Protein 1YDM (pdb70)

Organism: Bacillus subtilis (strain 168) (NCBI:txid224308)

Radius of gyration: 26.29 Å; Cα contacts (8 Å, |Δi|>4): 993; chains: 3; bounding box: 68×59×70 Å

Solvent-accessible surface area: 27059 Å² total

CATH classification: 3.40.50.10420

B-factor: mean 46.02, std 16.87, range [6.63, 102.01]

Nearest PDB structures (foldseek):
  1ydm-assembly1_B  TM=1.006E+00  e=4.083E-39  Bacillus subtilis
  1ydm-assembly1_C  TM=9.850E-01  e=6.072E-33  Bacillus subtilis
  1ydm-assembly1_A  TM=9.679E-01  e=6.501E-31  Bacillus subtilis
  2jcb-assembly2_B  TM=9.119E-01  e=1.634E-18  Bacillus anthracis str. Ames
  1wkc-assembly1_A  TM=8.445E-01  e=4.609E-12  Thermus thermophilus HB8

Secondary structure (DSSP, 8-state):
-HHHHHHHHHHHS-HHHHHHHHH--HHHHTSHHHHT-SEEE-PPP-TTSPP-HHHHHHHHHTT-EEEEE------EEE----TTHHHHHTTS----------GGG-------SEEETTS-EE--S--STTTGGGT--S--EEE--GGGEES-----TT----SEEE-SS-EEE--/-THHHHHHHHHHS-HHHHHHHHH--HHHHT-HHHHT-SEEE-----TTS---HHHHHHHHHTT-EEEE--PPSSS----EE----TTHHHHHTTSSPPP----B--GGG-------SEEETTS-EE--SS-HHHHHGGG--S--EEE--GGGEES-----SSPPPPSEEE-SS-EEE--/-HHHHHHHHHHHS-HHHHHHHHH--HHHHTSHHHHS-SEEE-----TTSPP-HHHHHHHHHTT-EEEEE---SSS---EEE----TTHHHHTTTS------SS---GGG----B--SEEETTS-EE-SSTTHHHHHHHH--S--EEE--GGGEES-----SS----SEEE-SS------

Structure (mmCIF, N/CA/C/O backbone):
data_1YDM
#
_entry.id   1YDM
#
_cell.length_a   85.302
_cell.length_b   44.276
_cell.length_c   85.296
_cell.angle_alpha   90.00
_cell.angle_beta   104.99
_cell.angle_gamma   90.00
#
_symmetry.space_group_name_H-M   'P 1 2 1'
#
loop_
_entity.id
_entity.type
_entity.pdbx_description
1 polymer 'Hypothetical protein yqgN'
2 non-polymer 'SULFATE ION'
3 water water
#
loop_
_atom_site.group_PDB
_atom_site.id
_atom_site.type_symbol
_atom_site.label_atom_id
_atom_site.label_alt_id
_atom_site.label_comp_id
_atom_site.label_asym_id
_atom_site.label_entity_id
_atom_site.label_seq_id
_atom_site.pdbx_PDB_ins_code
_atom_site.Cartn_x
_atom_site.Cartn_y
_atom_site.Cartn_z
_atom_site.occupancy
_atom_site.B_iso_or_equiv
_atom_site.auth_seq_id
_atom_site.auth_comp_id
_atom_site.auth_asym_id
_atom_site.auth_atom_id
_atom_site.pdbx_PDB_model_num
ATOM 1 N N . GLN A 1 4 ? -38.219 -8.309 -23.459 1.00 45.07 4 GLN A N 1
ATOM 2 C CA . GLN A 1 4 ? -39.010 -8.856 -22.321 1.00 47.59 4 GLN A CA 1
ATOM 3 C C . GLN A 1 4 ? -38.168 -9.712 -21.354 1.00 46.83 4 GLN A C 1
ATOM 4 O O . GLN A 1 4 ? -38.598 -10.779 -20.907 1.00 46.98 4 GLN A O 1
ATOM 10 N N . LEU A 1 5 ? -36.968 -9.234 -21.035 1.00 43.70 5 LEU A N 1
ATOM 11 C CA . LEU A 1 5 ? -36.083 -9.944 -20.123 1.00 40.24 5 LEU A CA 1
ATOM 12 C C . LEU A 1 5 ? -36.779 -10.103 -18.770 1.00 38.62 5 LEU A C 1
ATOM 13 O O . LEU A 1 5 ? -36.591 -11.093 -18.065 1.00 35.71 5 LEU A O 1
ATOM 18 N N . ARG A 1 6 ? -37.594 -9.118 -18.418 1.00 38.45 6 ARG A N 1
ATOM 19 C CA . ARG A 1 6 ? -38.328 -9.142 -17.160 1.00 38.81 6 ARG A CA 1
ATOM 20 C C . ARG A 1 6 ? -39.201 -10.404 -17.087 1.00 40.56 6 ARG A C 1
ATOM 21 O O . ARG A 1 6 ? -39.326 -11.032 -16.034 1.00 39.41 6 ARG A O 1
ATOM 29 N N . LYS A 1 7 ? -39.797 -10.776 -18.217 1.00 42.69 7 LYS A N 1
ATOM 30 C CA . LYS A 1 7 ? -40.653 -11.954 -18.282 1.00 43.21 7 LYS A CA 1
ATOM 31 C C . LYS A 1 7 ? -39.871 -13.255 -18.227 1.00 42.23 7 LYS A C 1
ATOM 32 O O . LYS A 1 7 ? -40.181 -14.141 -17.429 1.00 43.34 7 LYS A O 1
ATOM 38 N N . LYS A 1 8 ? -38.863 -13.376 -19.081 1.00 40.38 8 LYS A N 1
ATOM 39 C CA . LYS A 1 8 ? -38.062 -14.593 -19.102 1.00 41.90 8 LYS A CA 1
ATOM 40 C C . LYS A 1 8 ? -37.463 -14.964 -17.741 1.00 40.62 8 LYS A C 1
ATOM 41 O O . LYS A 1 8 ? -37.330 -16.145 -17.420 1.00 39.10 8 LYS A O 1
ATOM 47 N N . THR A 1 9 ? -37.112 -13.963 -16.944 1.00 40.47 9 THR A N 1
ATOM 48 C CA . THR A 1 9 ? -36.533 -14.220 -15.632 1.00 43.03 9 THR A CA 1
ATOM 49 C C . THR A 1 9 ? -37.599 -14.661 -14.623 1.00 43.76 9 THR A C 1
ATOM 50 O O . THR A 1 9 ? -37.419 -15.657 -13.914 1.00 43.75 9 THR A O 1
ATOM 54 N N . LEU A 1 10 ? -38.709 -13.931 -14.565 1.00 43.35 10 LEU A N 1
ATOM 55 C CA . LEU A 1 10 ? -39.789 -14.282 -13.654 1.00 43.57 10 LEU A CA 1
ATOM 56 C C . LEU A 1 10 ? -40.055 -15.778 -13.752 1.00 44.86 10 LEU A C 1
ATOM 57 O O . LEU A 1 10 ? -40.324 -16.440 -12.748 1.00 45.11 10 LEU A O 1
ATOM 62 N N . GLU A 1 11 ? -39.968 -16.307 -14.968 1.00 45.62 11 GLU A N 1
ATOM 63 C CA . GLU A 1 11 ? -40.195 -17.729 -15.202 1.00 45.15 11 GLU A CA 1
ATOM 64 C C . GLU A 1 11 ? -39.051 -18.561 -14.652 1.00 42.70 11 GLU A C 1
ATOM 65 O O . GLU A 1 11 ? -39.272 -19.538 -13.941 1.00 43.82 11 GLU A O 1
ATOM 71 N N . ALA A 1 12 ? -37.831 -18.155 -14.981 1.00 40.03 12 ALA A N 1
ATOM 72 C CA . ALA A 1 12 ? -36.643 -18.859 -14.532 1.00 37.92 12 ALA A CA 1
ATOM 73 C C . ALA A 1 12 ? -36.608 -18.920 -13.019 1.00 38.16 12 ALA A C 1
ATOM 74 O O . ALA A 1 12 ? -36.396 -19.981 -12.431 1.00 40.44 12 ALA A O 1
ATOM 76 N N . LEU A 1 13 ? -36.809 -17.775 -12.386 1.00 35.74 13 LEU A N 1
ATOM 77 C CA . LEU A 1 13 ? -36.786 -17.734 -10.944 1.00 34.61 13 LEU A CA 1
ATOM 78 C C . LEU A 1 13 ? -37.934 -18.550 -10.375 1.00 35.69 13 LEU A C 1
ATOM 79 O O . LEU A 1 13 ? -37.780 -19.210 -9.349 1.00 36.20 13 LEU A O 1
ATOM 84 N N . SER A 1 14 ? -39.083 -18.514 -11.044 1.00 35.25 14 SER A N 1
ATOM 85 C CA . SER A 1 14 ? -40.248 -19.252 -10.580 1.00 36.02 14 SER A CA 1
ATOM 86 C C . SER A 1 14 ? -40.040 -20.759 -10.583 1.00 36.39 14 SER A C 1
ATOM 87 O O . SER A 1 14 ? -40.585 -21.461 -9.734 1.00 37.00 14 SER A O 1
ATOM 90 N N . ALA A 1 15 ? -39.261 -21.256 -11.538 1.00 36.65 15 ALA A N 1
ATOM 91 C CA . ALA A 1 15 ? -39.006 -22.692 -11.643 1.00 38.25 15 ALA A CA 1
ATOM 92 C C . ALA A 1 15 ? -38.183 -23.250 -10.474 1.00 39.52 15 ALA A C 1
ATOM 93 O O . ALA A 1 15 ? -38.367 -24.399 -10.077 1.00 38.86 15 ALA A O 1
ATOM 95 N N . LEU A 1 16 ? -37.290 -22.429 -9.925 1.00 40.63 16 LEU A N 1
ATOM 96 C CA . LEU A 1 16 ? -36.436 -22.839 -8.818 1.00 42.80 16 LEU A CA 1
ATOM 97 C C . LEU A 1 16 ? -37.194 -23.147 -7.529 1.00 44.84 16 LEU A C 1
ATOM 98 O O . LEU A 1 16 ? -38.086 -22.401 -7.119 1.00 44.69 16 LEU A O 1
ATOM 103 N N . SER A 1 17 ? -36.826 -24.256 -6.892 1.00 46.40 17 SER A N 1
ATOM 104 C CA . SER A 1 17 ? -37.456 -24.674 -5.649 1.00 47.93 17 SER A CA 1
ATOM 105 C C . SER A 1 17 ? -36.792 -23.987 -4.463 1.00 50.34 17 SER A C 1
ATOM 106 O O . SER A 1 17 ? -35.626 -23.594 -4.532 1.00 49.90 17 SER A O 1
ATOM 109 N N . ASN A 1 18 ? -37.544 -23.845 -3.376 1.00 52.57 18 ASN A N 1
ATOM 110 C CA . ASN A 1 18 ? -37.048 -23.199 -2.166 1.00 54.28 18 ASN A CA 1
ATOM 111 C C . ASN A 1 18 ? -35.664 -23.746 -1.824 1.00 55.42 18 ASN A C 1
ATOM 112 O O . ASN A 1 18 ? -34.767 -23.001 -1.428 1.00 55.03 18 ASN A O 1
ATOM 117 N N . GLU A 1 19 ? -35.502 -25.054 -1.990 1.00 56.75 19 GLU A N 1
ATOM 118 C CA . GLU A 1 19 ? -34.235 -25.728 -1.724 1.00 57.83 19 GLU A CA 1
ATOM 119 C C . GLU A 1 19 ? -33.140 -25.218 -2.656 1.00 57.10 19 GLU A C 1
ATOM 120 O O . GLU A 1 19 ? -32.010 -24.980 -2.234 1.00 56.87 19 GLU A O 1
ATOM 126 N N . ASP A 1 20 ? -33.478 -25.061 -3.931 1.00 56.95 20 ASP A N 1
ATOM 127 C CA . ASP A 1 20 ? -32.519 -24.575 -4.914 1.00 56.56 20 ASP A CA 1
ATOM 128 C C . ASP A 1 20 ? -32.026 -23.183 -4.568 1.00 54.52 20 ASP A C 1
ATOM 129 O O . ASP A 1 20 ? -30.830 -22.964 -4.401 1.00 54.02 20 ASP A O 1
ATOM 134 N N . ILE A 1 21 ? -32.961 -22.245 -4.466 1.00 52.52 21 ILE A N 1
ATOM 135 C CA . ILE A 1 21 ? -32.625 -20.865 -4.157 1.00 50.18 21 ILE A CA 1
ATOM 136 C C . ILE A 1 21 ? -31.789 -20.773 -2.882 1.00 49.41 21 ILE A C 1
ATOM 137 O O . ILE A 1 21 ? -30.735 -20.134 -2.868 1.00 50.04 21 ILE A O 1
ATOM 142 N N . LEU A 1 22 ? -32.259 -21.415 -1.818 1.00 47.58 22 LEU A N 1
ATOM 143 C CA . LEU A 1 22 ? -31.557 -21.401 -0.544 1.00 45.96 22 LEU A CA 1
ATOM 144 C C . LEU A 1 22 ? -30.155 -22.004 -0.665 1.00 45.73 22 LEU A C 1
ATOM 145 O O . LEU A 1 22 ? -29.236 -21.579 0.028 1.00 46.53 22 LEU A O 1
ATOM 150 N N . GLN A 1 23 ? -29.990 -22.983 -1.554 1.00 44.78 23 GLN A N 1
ATOM 151 C CA . GLN A 1 23 ? -28.696 -23.634 -1.755 1.00 42.09 23 GLN A CA 1
ATOM 152 C C . GLN A 1 23 ? -27.784 -22.786 -2.645 1.00 39.82 23 GLN A C 1
ATOM 153 O O . GLN A 1 23 ? -26.566 -22.784 -2.476 1.00 39.49 23 GLN A O 1
ATOM 159 N N . LYS A 1 24 ? -28.374 -22.062 -3.592 1.00 38.13 24 LYS A N 1
ATOM 160 C CA . LYS A 1 24 ? -27.599 -21.208 -4.490 1.00 35.58 24 LYS A CA 1
ATOM 161 C C . LYS A 1 24 ? -27.171 -19.910 -3.813 1.00 37.31 24 LYS A C 1
ATOM 162 O O . LYS A 1 24 ? -26.064 -19.434 -4.047 1.00 36.30 24 LYS A O 1
ATOM 168 N N . THR A 1 25 ? -28.041 -19.332 -2.981 1.00 38.58 25 THR A N 1
ATOM 169 C CA . THR A 1 25 ? -27.693 -18.090 -2.299 1.00 39.97 25 THR A CA 1
ATOM 170 C C . THR A 1 25 ? -26.609 -18.292 -1.244 1.00 40.75 25 THR A C 1
ATOM 171 O O . THR A 1 25 ? -25.876 -17.360 -0.927 1.00 40.32 25 THR A O 1
ATOM 175 N N . GLU A 1 26 ? -26.497 -19.498 -0.696 1.00 42.64 26 GLU A N 1
ATOM 176 C CA . GLU A 1 26 ? -25.466 -19.744 0.310 1.00 45.75 26 GLU A CA 1
ATOM 177 C C . GLU A 1 26 ? -24.108 -19.415 -0.299 1.00 45.73 26 GLU A C 1
ATOM 178 O O . GLU A 1 26 ? -23.352 -18.622 0.249 1.00 47.35 26 GLU A O 1
ATOM 184 N N . ARG A 1 27 ? -23.815 -20.029 -1.441 1.00 44.01 27 ARG A N 1
ATOM 185 C CA . ARG A 1 27 ? -22.561 -19.806 -2.132 1.00 41.95 27 ARG A CA 1
ATOM 186 C C . ARG A 1 27 ? -22.383 -18.367 -2.576 1.00 39.90 27 ARG A C 1
ATOM 187 O O . ARG A 1 27 ? -21.271 -17.928 -2.845 1.00 39.64 27 ARG A O 1
ATOM 203 N N . TYR A 1 29 ? -23.507 -15.652 -0.720 1.00 33.82 29 TYR A N 1
ATOM 204 C CA . TYR A 1 29 ? -23.074 -14.897 0.434 1.00 34.77 29 TYR A CA 1
ATOM 205 C C . TYR A 1 29 ? -21.596 -15.208 0.653 1.00 35.44 29 TYR A C 1
ATOM 206 O O . TYR A 1 29 ? -20.812 -14.316 0.966 1.00 35.16 29 TYR A O 1
ATOM 215 N N . LYS A 1 30 ? -21.219 -16.471 0.462 1.00 35.82 30 LYS A N 1
ATOM 216 C CA . LYS A 1 30 ? -19.827 -16.884 0.626 1.00 36.87 30 LYS A CA 1
ATOM 217 C C . LYS A 1 30 ? -18.920 -15.935 -0.146 1.00 35.04 30 LYS A C 1
ATOM 218 O O . LYS A 1 30 ? -17.961 -15.388 0.405 1.00 35.88 30 LYS A O 1
ATOM 224 N N . TYR A 1 31 ? -19.223 -15.751 -1.429 1.00 32.40 31 TYR A N 1
ATOM 225 C CA . TYR A 1 31 ? -18.431 -14.870 -2.277 1.00 30.22 31 TYR A CA 1
ATOM 226 C C . TYR A 1 31 ? -18.492 -13.437 -1.770 1.00 29.21 31 TYR A C 1
ATOM 227 O O . TYR A 1 31 ? -17.466 -12.762 -1.666 1.00 28.07 31 TYR A O 1
ATOM 236 N N . LEU A 1 32 ? -19.694 -12.972 -1.449 1.00 29.58 32 LEU A N 1
ATOM 237 C CA . LEU A 1 32 ? -19.869 -11.605 -0.950 1.00 30.92 32 LEU A CA 1
ATOM 238 C C . LEU A 1 32 ? -18.924 -11.322 0.217 1.00 31.95 32 LEU A C 1
ATOM 239 O O . LEU A 1 32 ? -18.087 -10.416 0.146 1.00 31.65 32 LEU A O 1
ATOM 244 N N . PHE A 1 33 ? -19.067 -12.110 1.279 1.00 31.00 33 PHE A N 1
ATOM 245 C CA . PHE A 1 33 ? -18.252 -11.952 2.468 1.00 32.15 33 PHE A CA 1
ATOM 246 C C . PHE A 1 33 ? -16.755 -12.152 2.227 1.00 33.40 33 PHE A C 1
ATOM 247 O O . PHE A 1 33 ? -15.940 -11.586 2.944 1.00 34.02 33 PHE A O 1
ATOM 255 N N . SER A 1 34 ? -16.392 -12.953 1.232 1.00 33.26 34 SER A N 1
ATOM 256 C CA . SER A 1 34 ? -14.987 -13.179 0.948 1.00 33.68 34 SER A CA 1
ATOM 257 C C . SER A 1 34 ? -14.363 -12.019 0.179 1.00 33.92 34 SER A C 1
ATOM 258 O O . SER A 1 34 ? -13.222 -12.108 -0.249 1.00 34.63 34 SER A O 1
ATOM 261 N N . LEU A 1 35 ? -15.102 -10.942 -0.036 1.00 33.51 35 LEU A N 1
ATOM 262 C CA . LEU A 1 35 ? -14.519 -9.819 -0.752 1.00 35.60 35 LEU A CA 1
ATOM 263 C C . LEU A 1 35 ? -13.942 -8.791 0.219 1.00 36.52 35 LEU A C 1
ATOM 264 O O . LEU A 1 35 ? -14.402 -8.666 1.356 1.00 36.92 35 LEU A O 1
ATOM 269 N N . PRO A 1 36 ? -12.919 -8.044 -0.219 1.00 36.65 36 PRO A N 1
ATOM 270 C CA . PRO A 1 36 ? -12.304 -7.029 0.636 1.00 36.95 36 PRO A CA 1
ATOM 271 C C . PRO A 1 36 ? -13.342 -5.960 0.927 1.00 38.05 36 PRO A C 1
ATOM 272 O O . PRO A 1 36 ? -13.420 -5.431 2.046 1.00 37.88 36 PRO A O 1
ATOM 276 N N . GLU A 1 37 ? -14.146 -5.664 -0.095 1.00 37.32 37 GLU A N 1
ATOM 277 C CA . GLU A 1 37 ? -15.215 -4.661 -0.012 1.00 38.69 37 GLU A CA 1
ATOM 278 C C . GLU A 1 37 ? -16.212 -4.936 1.106 1.00 38.03 37 GLU A C 1
ATOM 279 O O . GLU A 1 37 ? -16.913 -4.033 1.564 1.00 37.30 37 GLU A O 1
ATOM 285 N N . TRP A 1 38 ? -16.291 -6.191 1.529 1.00 37.52 38 TRP A N 1
ATOM 286 C CA . TRP A 1 38 ? -17.193 -6.540 2.605 1.00 39.00 38 TRP A CA 1
ATOM 287 C C . TRP A 1 38 ? -16.426 -6.473 3.932 1.00 39.64 38 TRP A C 1
ATOM 288 O O . TRP A 1 38 ? -16.921 -5.928 4.917 1.00 40.29 38 TRP A O 1
ATOM 299 N N . GLN A 1 39 ? -15.205 -6.995 3.945 1.00 39.55 39 GLN A N 1
ATOM 300 C CA . GLN A 1 39 ? -14.402 -7.003 5.165 1.00 39.27 39 GLN A CA 1
ATOM 301 C C . GLN A 1 39 ? -14.104 -5.608 5.706 1.00 40.38 39 GLN A C 1
ATOM 302 O O . GLN A 1 39 ? -14.332 -5.330 6.890 1.00 40.19 39 GLN A O 1
ATOM 308 N N . ASN A 1 40 ? -13.597 -4.735 4.838 1.00 40.40 40 ASN A N 1
ATOM 309 C CA . ASN A 1 40 ? -13.245 -3.373 5.230 1.00 40.83 40 ASN A CA 1
ATOM 310 C C . ASN A 1 40 ? -14.411 -2.399 5.298 1.00 41.20 40 ASN A C 1
ATOM 311 O O . ASN A 1 40 ? -14.225 -1.224 5.630 1.00 41.77 40 ASN A O 1
ATOM 316 N N . ALA A 1 41 ? -15.609 -2.881 4.984 1.00 39.34 41 ALA A N 1
ATOM 317 C CA . ALA A 1 41 ? -16.792 -2.038 5.011 1.00 37.78 41 ALA A CA 1
ATOM 318 C C . ALA A 1 41 ? -17.334 -1.890 6.430 1.00 36.93 41 ALA A C 1
ATOM 319 O O . ALA A 1 41 ? -17.616 -2.885 7.095 1.00 37.34 41 ALA A O 1
ATOM 321 N N . GLY A 1 42 ? -17.468 -0.644 6.886 1.00 35.90 42 GLY A N 1
ATOM 322 C CA . GLY A 1 42 ? -17.979 -0.371 8.221 1.00 32.92 42 GLY A CA 1
ATOM 323 C C . GLY A 1 42 ? -19.450 -0.020 8.153 1.00 34.74 42 GLY A C 1
ATOM 324 O O . GLY A 1 42 ? -20.185 -0.067 9.147 1.00 32.20 42 GLY A O 1
ATOM 325 N N . THR A 1 43 ? -19.884 0.347 6.955 1.00 35.76 43 THR A N 1
ATOM 326 C CA . THR A 1 43 ? -21.278 0.676 6.734 1.00 36.98 43 THR A CA 1
ATOM 327 C C . THR A 1 43 ? -21.678 0.161 5.361 1.00 36.26 43 THR A C 1
ATOM 328 O O . THR A 1 43 ? -21.150 0.607 4.341 1.00 36.92 43 THR A O 1
ATOM 332 N N . ILE A 1 44 ? -22.597 -0.795 5.334 1.00 34.22 44 ILE A N 1
ATOM 333 C CA . ILE A 1 44 ? -23.043 -1.346 4.063 1.00 33.42 44 ILE A CA 1
ATOM 334 C C . ILE A 1 44 ? -24.500 -1.019 3.829 1.00 32.05 44 ILE A C 1
ATOM 335 O O . ILE A 1 44 ? -25.308 -1.104 4.748 1.00 31.35 44 ILE A O 1
ATOM 340 N N . ALA A 1 45 ? -24.834 -0.628 2.603 1.00 32.24 45 ALA A N 1
ATOM 341 C CA . ALA A 1 45 ? -26.217 -0.304 2.267 1.00 31.94 45 ALA A CA 1
ATOM 342 C C . ALA A 1 45 ? -26.886 -1.525 1.632 1.00 31.96 45 ALA A C 1
ATOM 343 O O . ALA A 1 45 ? -26.262 -2.273 0.866 1.00 30.49 45 ALA A O 1
ATOM 345 N N . VAL A 1 46 ? -28.162 -1.717 1.950 1.00 32.81 46 VAL A N 1
ATOM 346 C CA . VAL A 1 46 ? -28.905 -2.868 1.441 1.00 34.69 46 VAL A CA 1
ATOM 347 C C . VAL A 1 46 ? -30.426 -2.701 1.614 1.00 34.72 46 VAL A C 1
ATOM 348 O O . VAL A 1 46 ? -30.895 -1.975 2.499 1.00 34.25 46 VAL A O 1
ATOM 352 N N . THR A 1 47 ? -31.185 -3.400 0.772 1.00 34.39 47 THR A N 1
ATOM 353 C CA . THR A 1 47 ? -32.647 -3.350 0.789 1.00 32.90 47 THR A CA 1
ATOM 354 C C . THR A 1 47 ? -33.163 -4.579 1.513 1.00 34.21 47 THR A C 1
ATOM 355 O O . THR A 1 47 ? -32.384 -5.472 1.845 1.00 34.74 47 THR A O 1
ATOM 359 N N . ILE A 1 48 ? -34.466 -4.629 1.775 1.00 34.86 48 ILE A N 1
ATOM 360 C CA . ILE A 1 48 ? -35.048 -5.803 2.424 1.00 34.70 48 ILE A CA 1
ATOM 361 C C . ILE A 1 48 ? -35.629 -6.667 1.304 1.00 34.21 48 ILE A C 1
ATOM 362 O O . ILE A 1 48 ? -36.502 -6.219 0.576 1.00 35.79 48 ILE A O 1
ATOM 367 N N . SER A 1 49 ? -35.136 -7.894 1.173 1.00 34.37 49 SER A N 1
ATOM 368 C CA . SER A 1 49 ? -35.586 -8.807 0.137 1.00 34.93 49 SER A CA 1
ATOM 369 C C . SER A 1 49 ? -37.097 -8.978 0.170 1.00 36.10 49 SER A C 1
ATOM 370 O O . SER A 1 49 ? -37.740 -8.698 1.187 1.00 38.29 49 SER A O 1
ATOM 373 N N . ARG A 1 50 ? -37.657 -9.462 -0.936 1.00 35.18 50 ARG A N 1
ATOM 374 C CA . ARG A 1 50 ? -39.096 -9.669 -1.038 1.00 34.14 50 ARG A CA 1
ATOM 375 C C . ARG A 1 50 ? -39.415 -10.579 -2.219 1.00 33.85 50 ARG A C 1
ATOM 376 O O . ARG A 1 50 ? -38.817 -10.456 -3.292 1.00 35.44 50 ARG A O 1
ATOM 384 N N . GLY A 1 51 ? -40.352 -11.496 -2.018 1.00 31.29 51 GLY A N 1
ATOM 385 C CA . GLY A 1 51 ? -40.729 -12.404 -3.084 1.00 27.85 51 GLY A CA 1
ATOM 386 C C . GLY A 1 51 ? -39.558 -13.180 -3.657 1.00 26.92 51 GLY A C 1
ATOM 387 O O . GLY A 1 51 ? -38.876 -13.911 -2.944 1.00 29.75 51 GLY A O 1
ATOM 388 N N . LEU A 1 52 ? -39.337 -13.021 -4.956 1.00 26.32 52 LEU A N 1
ATOM 389 C CA . LEU A 1 52 ? -38.268 -13.695 -5.675 1.00 25.60 52 LEU A CA 1
ATOM 390 C C . LEU A 1 52 ? -36.979 -12.887 -5.712 1.00 25.01 52 LEU A C 1
ATOM 391 O O . LEU A 1 52 ? -35.989 -13.275 -6.357 1.00 22.57 52 LEU A O 1
ATOM 396 N N . GLU A 1 53 ? -36.990 -11.746 -5.036 1.00 24.55 53 GLU A N 1
ATOM 397 C CA . GLU A 1 53 ? -35.789 -10.924 -4.954 1.00 25.03 53 GLU A CA 1
ATOM 398 C C . GLU A 1 53 ? -34.839 -11.776 -4.151 1.00 24.92 53 GLU A C 1
ATOM 399 O O . GLU A 1 53 ? -35.282 -12.568 -3.313 1.00 24.81 53 GLU A O 1
ATOM 405 N N . ILE A 1 54 ? -33.543 -11.637 -4.403 1.00 25.06 54 ILE A N 1
ATOM 406 C CA . ILE A 1 54 ? -32.560 -12.409 -3.643 1.00 22.50 54 ILE A CA 1
ATOM 407 C C . ILE A 1 54 ? -32.788 -12.082 -2.173 1.00 22.82 54 ILE A C 1
ATOM 408 O O . ILE A 1 54 ? -32.963 -10.919 -1.817 1.00 21.62 54 ILE A O 1
ATOM 413 N N . PRO A 1 55 ? -32.805 -13.103 -1.303 1.00 22.73 55 PRO A N 1
ATOM 414 C CA . PRO A 1 55 ? -33.020 -12.888 0.134 1.00 21.62 55 PRO A CA 1
ATOM 415 C C . PRO A 1 55 ? -31.835 -12.130 0.699 1.00 22.69 55 PRO A C 1
ATOM 416 O O . PRO A 1 55 ? -30.693 -12.455 0.396 1.00 24.99 55 PRO A O 1
ATOM 420 N N . THR A 1 56 ? -32.092 -11.105 1.500 1.00 24.32 56 THR A N 1
ATOM 421 C CA . THR A 1 56 ? -30.987 -10.310 2.030 1.00 25.90 56 THR A CA 1
ATOM 422 C C . THR A 1 56 ? -30.763 -10.461 3.542 1.00 29.31 56 THR A C 1
ATOM 423 O O . THR A 1 56 ? -29.741 -10.025 4.082 1.00 29.44 56 THR A O 1
ATOM 427 N N . ARG A 1 57 ? -31.710 -11.093 4.219 1.00 31.07 57 ARG A N 1
ATOM 428 C CA . ARG A 1 57 ? -31.600 -11.284 5.650 1.00 33.60 57 ARG A CA 1
ATOM 429 C C . ARG A 1 57 ? -30.221 -11.779 6.068 1.00 35.30 57 ARG A C 1
ATOM 430 O O . ARG A 1 57 ? -29.552 -11.161 6.905 1.00 39.38 57 ARG A O 1
ATOM 438 N N . PRO A 1 58 ? -29.753 -12.889 5.485 1.00 34.66 58 PRO A N 1
ATOM 439 C CA . PRO A 1 58 ? -28.422 -13.366 5.896 1.00 32.70 58 PRO A CA 1
ATOM 440 C C . PRO A 1 58 ? -27.307 -12.324 5.745 1.00 30.19 58 PRO A C 1
ATOM 441 O O . PRO A 1 58 ? -26.226 -12.482 6.292 1.00 29.75 58 PRO A O 1
ATOM 445 N N . VAL A 1 59 ? -27.564 -11.257 5.005 1.00 29.97 59 VAL A N 1
ATOM 446 C CA . VAL A 1 59 ? -26.541 -10.243 4.797 1.00 30.68 59 VAL A CA 1
ATOM 447 C C . VAL A 1 59 ? -26.557 -9.274 5.963 1.00 32.02 59 VAL A C 1
ATOM 448 O O . VAL A 1 59 ? -25.540 -9.032 6.599 1.00 32.99 59 VAL A O 1
ATOM 452 N N . ILE A 1 60 ? -27.730 -8.726 6.243 1.00 33.02 60 ILE A N 1
ATOM 453 C CA . ILE A 1 60 ? -27.873 -7.785 7.329 1.00 34.63 60 ILE A CA 1
ATOM 454 C C . ILE A 1 60 ? -27.392 -8.464 8.619 1.00 35.53 60 ILE A C 1
ATOM 455 O O . ILE A 1 60 ? -26.564 -7.913 9.351 1.00 36.09 60 ILE A O 1
ATOM 460 N N . GLU A 1 61 ? -27.892 -9.670 8.875 1.00 34.33 61 GLU A N 1
ATOM 461 C CA . GLU A 1 61 ? -27.503 -10.410 10.064 1.00 34.46 61 GLU A CA 1
ATOM 462 C C . GLU A 1 61 ? -25.995 -10.589 10.136 1.00 34.73 61 GLU A C 1
ATOM 463 O O . GLU A 1 61 ? -25.382 -10.402 11.195 1.00 33.64 61 GLU A O 1
ATOM 469 N N . GLN A 1 62 ? -25.384 -10.947 9.017 1.00 33.33 62 GLN A N 1
ATOM 470 C CA . GLN A 1 62 ? -23.955 -11.127 9.051 1.00 34.61 62 GLN A CA 1
ATOM 471 C C . GLN A 1 62 ? -23.286 -9.813 9.407 1.00 35.65 62 GLN A C 1
ATOM 472 O O . GLN A 1 62 ? -22.417 -9.778 10.276 1.00 36.32 62 GLN A O 1
ATOM 478 N N . ALA A 1 63 ? -23.692 -8.727 8.753 1.00 36.31 63 ALA A N 1
ATOM 479 C CA . ALA A 1 63 ? -23.096 -7.420 9.043 1.00 36.27 63 ALA A CA 1
ATOM 480 C C . ALA A 1 63 ? -23.207 -7.071 10.530 1.00 35.68 63 ALA A C 1
ATOM 481 O O . ALA A 1 63 ? -22.235 -6.648 11.151 1.00 34.97 63 ALA A O 1
ATOM 483 N N . TRP A 1 64 ? -24.388 -7.249 11.104 1.00 36.05 64 TRP A N 1
ATOM 484 C CA . TRP A 1 64 ? -24.559 -6.934 12.511 1.00 37.69 64 TRP A CA 1
ATOM 485 C C . TRP A 1 64 ? -23.700 -7.804 13.410 1.00 38.12 64 TRP A C 1
ATOM 486 O O . TRP A 1 64 ? -23.395 -7.437 14.544 1.00 37.80 64 TRP A O 1
ATOM 497 N N . GLU A 1 65 ? -23.315 -8.960 12.890 1.00 39.91 65 GLU A N 1
ATOM 498 C CA . GLU A 1 65 ? -22.501 -9.910 13.628 1.00 42.86 65 GLU A CA 1
ATOM 499 C C . GLU A 1 65 ? -21.030 -9.498 13.591 1.00 42.81 65 GLU A C 1
ATOM 500 O O . GLU A 1 65 ? -20.212 -9.970 14.389 1.00 43.78 65 GLU A O 1
ATOM 506 N N . GLU A 1 66 ? -20.694 -8.611 12.665 1.00 40.67 66 GLU A N 1
ATOM 507 C CA . GLU A 1 66 ? -19.321 -8.162 12.542 1.00 40.61 66 GLU A CA 1
ATOM 508 C C . GLU A 1 66 ? -19.189 -6.697 12.924 1.00 41.08 66 GLU A C 1
ATOM 509 O O . GLU A 1 66 ? -18.256 -6.019 12.508 1.00 40.88 66 GLU A O 1
ATOM 515 N N . GLY A 1 67 ? -20.141 -6.216 13.713 1.00 41.35 67 GLY A N 1
ATOM 516 C CA . GLY A 1 67 ? -20.096 -4.841 14.159 1.00 42.78 67 GLY A CA 1
ATOM 517 C C . GLY A 1 67 ? -20.364 -3.741 13.150 1.00 42.73 67 GLY A C 1
ATOM 518 O O . GLY A 1 67 ? -20.754 -2.639 13.541 1.00 43.30 67 GLY A O 1
ATOM 519 N N . LYS A 1 68 ? -20.167 -4.003 11.864 1.00 43.43 68 LYS A N 1
ATOM 520 C CA . LYS A 1 68 ? -20.424 -2.970 10.847 1.00 45.91 68 LYS A CA 1
ATOM 521 C C . LYS A 1 68 ? -21.890 -2.502 10.851 1.00 46.42 68 LYS A C 1
ATOM 522 O O . LYS A 1 68 ? -22.778 -3.259 11.224 1.00 47.10 68 LYS A O 1
ATOM 528 N N . GLN A 1 69 ? -22.129 -1.255 10.440 1.00 47.73 69 GLN A N 1
ATOM 529 C CA . GLN A 1 69 ? -23.477 -0.666 10.415 1.00 47.91 69 GLN A CA 1
ATOM 530 C C . GLN A 1 69 ? -24.204 -0.847 9.078 1.00 47.78 69 GLN A C 1
ATOM 531 O O . GLN A 1 69 ? -23.591 -0.780 8.006 1.00 47.12 69 GLN A O 1
ATOM 537 N N . VAL A 1 70 ? -25.516 -1.067 9.151 1.00 47.45 70 VAL A N 1
ATOM 538 C CA . VAL A 1 70 ? -26.333 -1.254 7.954 1.00 47.36 70 VAL A CA 1
ATOM 539 C C . VAL A 1 70 ? -27.445 -0.217 7.842 1.00 46.38 70 VAL A C 1
ATOM 540 O O . VAL A 1 70 ? -28.107 0.113 8.824 1.00 44.38 70 VAL A O 1
ATOM 544 N N . CYS A 1 71 ? -27.646 0.297 6.635 1.00 47.67 71 CYS A N 1
ATOM 545 C CA . CYS A 1 71 ? -28.678 1.299 6.399 1.00 49.07 71 CYS A CA 1
ATOM 546 C C . CYS A 1 71 ? -29.531 0.879 5.224 1.00 49.32 71 CYS A C 1
ATOM 547 O O . CYS A 1 71 ? -29.018 0.569 4.146 1.00 47.20 71 CYS A O 1
ATOM 550 N N . ILE A 1 72 ? -30.839 0.866 5.449 1.00 51.73 72 ILE A N 1
ATOM 551 C CA . ILE A 1 72 ? -31.804 0.488 4.423 1.00 54.15 72 ILE A CA 1
ATOM 552 C C . ILE A 1 72 ? -32.331 1.719 3.689 1.00 54.74 72 ILE A C 1
ATOM 553 O O . ILE A 1 72 ? -32.290 2.830 4.211 1.00 55.49 72 ILE A O 1
ATOM 558 N N . PRO A 1 73 ? -32.832 1.533 2.463 1.00 56.06 73 PRO A N 1
ATOM 559 C CA . PRO A 1 73 ? -33.361 2.641 1.666 1.00 57.57 73 PRO A CA 1
ATOM 560 C C . PRO A 1 73 ? -34.762 3.060 2.080 1.00 58.90 73 PRO A C 1
ATOM 561 O O . PRO A 1 73 ? -35.523 2.264 2.631 1.00 59.91 73 PRO A O 1
ATOM 565 N N . LYS A 1 74 ? -35.092 4.318 1.807 1.00 59.91 74 LYS A N 1
ATOM 566 C CA . LYS A 1 74 ? -36.402 4.866 2.131 1.00 60.41 74 LYS A CA 1
ATOM 567 C C . LYS A 1 74 ? -36.769 5.840 1.026 1.00 61.89 74 LYS A C 1
ATOM 568 O O . LYS A 1 74 ? -36.743 7.053 1.218 1.00 62.37 74 LYS A O 1
ATOM 574 N N . CYS A 1 75 ? -37.106 5.289 -0.134 1.00 62.99 75 CYS A N 1
ATOM 575 C CA . CYS A 1 75 ? -37.465 6.074 -1.303 1.00 64.37 75 CYS A CA 1
ATOM 576 C C . CYS A 1 75 ? -38.904 6.581 -1.295 1.00 63.18 75 CYS A C 1
ATOM 577 O O . CYS A 1 75 ? -39.231 7.550 -1.991 1.00 61.59 75 CYS A O 1
ATOM 580 N N . THR A 1 79 ? -41.006 12.109 -7.237 1.00 85.82 79 THR A N 1
ATOM 581 C CA . THR A 1 79 ? -40.156 11.961 -6.059 1.00 86.19 79 THR A CA 1
ATOM 582 C C . THR A 1 79 ? -39.142 10.849 -6.316 1.00 85.24 79 THR A C 1
ATOM 583 O O . THR A 1 79 ? -38.946 9.967 -5.475 1.00 85.19 79 THR A O 1
ATOM 587 N N . LYS A 1 80 ? -38.499 10.897 -7.480 1.00 83.84 80 LYS A N 1
ATOM 588 C CA . LYS A 1 80 ? -37.518 9.885 -7.861 1.00 82.24 80 LYS A CA 1
ATOM 589 C C . LYS A 1 80 ? -36.209 10.037 -7.084 1.00 80.49 80 LYS A C 1
ATOM 590 O O . LYS A 1 80 ? -35.127 9.782 -7.609 1.00 79.73 80 LYS A O 1
ATOM 596 N N . LYS A 1 81 ? -36.324 10.453 -5.826 1.00 79.46 81 LYS A N 1
ATOM 597 C CA . LYS A 1 81 ? -35.169 10.637 -4.950 1.00 78.25 81 LYS A CA 1
ATOM 598 C C . LYS A 1 81 ? -35.140 9.557 -3.864 1.00 76.33 81 LYS A C 1
ATOM 599 O O . LYS A 1 81 ? -36.168 9.244 -3.259 1.00 75.67 81 LYS A O 1
ATOM 613 N N . GLN A 1 83 ? -33.089 8.097 -0.301 1.00 68.67 83 GLN A N 1
ATOM 614 C CA . GLN A 1 83 ? -32.188 8.377 0.816 1.00 66.54 83 GLN A CA 1
ATOM 615 C C . GLN A 1 83 ? -32.025 7.162 1.714 1.00 65.06 83 GLN A C 1
ATOM 616 O O . GLN A 1 83 ? -32.981 6.430 1.965 1.00 64.97 83 GLN A O 1
ATOM 622 N N . PHE A 1 84 ? -30.808 6.962 2.203 1.00 63.17 84 PHE A N 1
ATOM 623 C CA . PHE A 1 84 ? -30.502 5.837 3.078 1.00 61.71 84 PHE A CA 1
ATOM 624 C C . PHE A 1 84 ? -30.402 6.255 4.535 1.00 61.29 84 PHE A C 1
ATOM 625 O O . PHE A 1 84 ? -29.820 7.290 4.857 1.00 61.68 84 PHE A O 1
ATOM 633 N N . ARG A 1 85 ? -30.964 5.434 5.413 1.00 60.19 85 ARG A N 1
ATOM 634 C CA . ARG A 1 85 ? -30.963 5.717 6.839 1.00 59.83 85 ARG A CA 1
ATOM 635 C C . ARG A 1 85 ? -30.508 4.486 7.627 1.00 58.53 85 ARG A C 1
ATOM 636 O O . ARG A 1 85 ? -30.840 3.357 7.275 1.00 57.11 85 ARG A O 1
ATOM 644 N N . THR A 1 86 ? -29.744 4.704 8.691 1.00 57.60 86 THR A N 1
ATOM 645 C CA . THR A 1 86 ? -29.239 3.593 9.482 1.00 56.72 86 THR A CA 1
ATOM 646 C C . THR A 1 86 ? -30.365 2.725 10.039 1.00 56.54 86 THR A C 1
ATOM 647 O O . THR A 1 86 ? -31.467 3.215 10.309 1.00 56.79 86 THR A O 1
ATOM 651 N N . TYR A 1 87 ? -30.086 1.432 10.198 1.00 54.82 87 TYR A N 1
ATOM 652 C CA . TYR A 1 87 ? -31.072 0.486 10.714 1.00 53.25 87 TYR A CA 1
ATOM 653 C C . TYR A 1 87 ? -30.487 -0.274 11.890 1.00 53.87 87 TYR A C 1
ATOM 654 O O . TYR A 1 87 ? -29.837 -1.305 11.722 1.00 52.78 87 TYR A O 1
ATOM 663 N N . GLN A 1 88 ? -30.719 0.262 13.085 1.00 56.03 88 GLN A N 1
ATOM 664 C CA . GLN A 1 88 ? -30.226 -0.335 14.322 1.00 58.24 88 GLN A CA 1
ATOM 665 C C . GLN A 1 88 ? -30.751 -1.750 14.487 1.00 59.20 88 GLN A C 1
ATOM 666 O O . GLN A 1 88 ? -31.913 -2.035 14.194 1.00 59.58 88 GLN A O 1
ATOM 672 N N . THR A 1 89 ? -29.885 -2.629 14.975 1.00 59.90 89 THR A N 1
ATOM 673 C CA . THR A 1 89 ? -30.235 -4.024 15.203 1.00 60.14 89 THR A CA 1
ATOM 674 C C . THR A 1 89 ? -31.505 -4.198 16.034 1.00 59.84 89 THR A C 1
ATOM 675 O O . THR A 1 89 ? -31.647 -3.590 17.097 1.00 60.26 89 THR A O 1
ATOM 679 N N . ASP A 1 90 ? -32.424 -5.029 15.547 1.00 58.83 90 ASP A N 1
ATOM 680 C CA . ASP A 1 90 ? -33.662 -5.318 16.269 1.00 57.60 90 ASP A CA 1
ATOM 681 C C . ASP A 1 90 ? -33.870 -6.829 16.312 1.00 55.83 90 ASP A C 1
ATOM 682 O O . ASP A 1 90 ? -33.529 -7.535 15.365 1.00 54.91 90 ASP A O 1
ATOM 687 N N . ASP A 1 91 ? -34.418 -7.315 17.424 1.00 55.43 91 ASP A N 1
ATOM 688 C CA . ASP A 1 91 ? -34.669 -8.743 17.617 1.00 54.17 91 ASP A CA 1
ATOM 689 C C . ASP A 1 91 ? -35.956 -9.150 16.921 1.00 51.70 91 ASP A C 1
ATOM 690 O O . ASP A 1 91 ? -36.625 -10.096 17.330 1.00 51.13 91 ASP A O 1
ATOM 695 N N . GLN A 1 92 ? -36.299 -8.421 15.867 1.00 50.63 92 GLN A N 1
ATOM 696 C CA . GLN A 1 92 ? -37.507 -8.704 15.102 1.00 48.26 92 GLN A CA 1
ATOM 697 C C . GLN A 1 92 ? -37.283 -8.554 13.611 1.00 46.59 92 GLN A C 1
ATOM 698 O O . GLN A 1 92 ? -38.219 -8.288 12.860 1.00 47.07 92 GLN A O 1
ATOM 704 N N . LEU A 1 93 ? -36.039 -8.716 13.183 1.00 44.79 93 LEU A N 1
ATOM 705 C CA . LEU A 1 93 ? -35.728 -8.610 11.766 1.00 44.33 93 LEU A CA 1
ATOM 706 C C . LEU A 1 93 ? -36.534 -9.673 11.019 1.00 43.84 93 LEU A C 1
ATOM 707 O O . LEU A 1 93 ? -37.020 -9.437 9.916 1.00 43.19 93 LEU A O 1
ATOM 712 N N . GLU A 1 94 ? -36.684 -10.839 11.636 1.00 43.41 94 GLU A N 1
ATOM 713 C CA . GLU A 1 94 ? -37.428 -11.922 11.017 1.00 44.87 94 GLU A CA 1
ATOM 714 C C . GLU A 1 94 ? -38.868 -11.458 10.758 1.00 43.42 94 GLU A C 1
ATOM 715 O O . GLU A 1 94 ? -39.410 -11.644 9.670 1.00 43.27 94 GLU A O 1
ATOM 721 N N . THR A 1 95 ? -39.466 -10.836 11.768 1.00 42.49 95 THR A N 1
ATOM 722 C CA . THR A 1 95 ? -40.822 -10.310 11.678 1.00 41.04 95 THR A CA 1
ATOM 723 C C . THR A 1 95 ? -40.918 -9.353 10.492 1.00 40.20 95 THR A C 1
ATOM 724 O O . THR A 1 95 ? -41.911 -9.342 9.757 1.00 39.82 95 THR A O 1
ATOM 728 N N . VAL A 1 96 ? -39.875 -8.548 10.320 1.00 39.30 96 VAL A N 1
ATOM 729 C CA . VAL A 1 96 ? -39.808 -7.586 9.236 1.00 37.22 96 VAL A CA 1
ATOM 730 C C . VAL A 1 96 ? -39.782 -8.269 7.875 1.00 36.17 96 VAL A C 1
ATOM 731 O O . VAL A 1 96 ? -40.448 -7.831 6.943 1.00 38.54 96 VAL A O 1
ATOM 735 N N . TYR A 1 97 ? -39.004 -9.335 7.758 1.00 33.30 97 TYR A N 1
ATOM 736 C CA . TYR A 1 97 ? -38.918 -10.052 6.499 1.00 31.76 97 TYR A CA 1
ATOM 737 C C . TYR A 1 97 ? -40.209 -10.831 6.242 1.00 31.48 97 TYR A C 1
ATOM 738 O O . TYR A 1 97 ? -40.448 -11.313 5.129 1.00 31.16 97 TYR A O 1
ATOM 747 N N . ALA A 1 98 ? -41.048 -10.930 7.269 1.00 28.53 98 ALA A N 1
ATOM 748 C CA . ALA A 1 98 ? -42.316 -11.627 7.150 1.00 27.35 98 ALA A CA 1
ATOM 749 C C . ALA A 1 98 ? -43.413 -10.622 6.775 1.00 27.13 98 ALA A C 1
ATOM 750 O O . ALA A 1 98 ? -44.606 -10.928 6.848 1.00 25.61 98 ALA A O 1
ATOM 752 N N . GLY A 1 99 ? -42.994 -9.417 6.398 1.00 25.95 99 GLY A N 1
ATOM 753 C CA . GLY A 1 99 ? -43.930 -8.379 6.027 1.00 24.37 99 GLY A CA 1
ATOM 754 C C . GLY A 1 99 ? -44.961 -8.127 7.097 1.00 26.82 99 GLY A C 1
ATOM 755 O O . GLY A 1 99 ? -46.127 -7.869 6.796 1.00 28.21 99 GLY A O 1
ATOM 756 N N . LEU A 1 100 ? -44.543 -8.206 8.356 1.00 28.68 100 LEU A N 1
ATOM 757 C CA . LEU A 1 100 ? -45.455 -7.993 9.478 1.00 30.30 100 LEU A CA 1
ATOM 758 C C . LEU A 1 100 ? -45.020 -6.859 10.396 1.00 32.07 100 LEU A C 1
ATOM 759 O O . LEU A 1 100 ? -45.605 -6.684 11.466 1.00 32.32 100 LEU A O 1
ATOM 764 N N . LEU A 1 101 ? -43.995 -6.112 9.979 1.00 34.43 101 LEU A N 1
ATOM 765 C CA . LEU A 1 101 ? -43.461 -4.983 10.747 1.00 36.90 101 LEU A CA 1
ATOM 766 C C . LEU A 1 101 ? -42.595 -4.063 9.893 1.00 38.57 101 LEU A C 1
ATOM 767 O O . LEU A 1 101 ? -41.846 -4.525 9.039 1.00 37.88 101 LEU A O 1
ATOM 772 N N . GLU A 1 102 ? -42.705 -2.760 10.137 1.00 42.61 102 GLU A N 1
ATOM 773 C CA . GLU A 1 102 ? -41.925 -1.739 9.430 1.00 45.60 102 GLU A CA 1
ATOM 774 C C . GLU A 1 102 ? -40.667 -1.428 10.253 1.00 46.54 102 GLU A C 1
ATOM 775 O O . GLU A 1 102 ? -40.720 -1.421 11.486 1.00 45.94 102 GLU A O 1
ATOM 781 N N . PRO A 1 103 ? -39.524 -1.176 9.585 1.00 47.10 103 PRO A N 1
ATOM 782 C CA . PRO A 1 103 ? -38.237 -0.862 10.214 1.00 49.59 103 PRO A CA 1
ATOM 783 C C . PRO A 1 103 ? -38.166 0.445 11.019 1.00 52.15 103 PRO A C 1
ATOM 784 O O . PRO A 1 103 ? -37.089 0.845 11.484 1.00 52.35 103 PRO A O 1
ATOM 788 N N . VAL A 1 104 ? -39.317 1.094 11.183 1.00 55.92 104 VAL A N 1
ATOM 789 C CA . VAL A 1 104 ? -39.433 2.356 11.920 1.00 57.61 104 VAL A CA 1
ATOM 790 C C . VAL A 1 104 ? -39.084 3.569 11.055 1.00 57.76 104 VAL A C 1
ATOM 791 O O . VAL A 1 104 ? -38.142 3.535 10.259 1.00 58.42 104 VAL A O 1
ATOM 795 N N . LYS A 1 107 ? -36.027 9.827 9.973 1.00 98.55 107 LYS A N 1
ATOM 796 C CA . LYS A 1 107 ? -35.180 10.094 11.131 1.00 99.10 107 LYS A CA 1
ATOM 797 C C . LYS A 1 107 ? -34.104 11.122 10.791 1.00 99.05 107 LYS A C 1
ATOM 798 O O . LYS A 1 107 ? -33.788 11.341 9.619 1.00 98.53 107 LYS A O 1
ATOM 804 N N . THR A 1 108 ? -33.544 11.742 11.826 1.00 99.34 108 THR A N 1
ATOM 805 C CA . THR A 1 108 ? -32.506 12.761 11.665 1.00 99.30 108 THR A CA 1
ATOM 806 C C . THR A 1 108 ? -31.280 12.219 10.924 1.00 98.33 108 THR A C 1
ATOM 807 O O . THR A 1 108 ? -30.432 12.989 10.470 1.00 97.98 108 THR A O 1
ATOM 811 N N . LYS A 1 109 ? -31.193 10.898 10.798 1.00 97.57 109 LYS A N 1
ATOM 812 C CA . LYS A 1 109 ? -30.066 10.265 10.117 1.00 96.50 109 LYS A CA 1
ATOM 813 C C . LYS A 1 109 ? -30.318 10.133 8.620 1.00 94.53 109 LYS A C 1
ATOM 814 O O . LYS A 1 109 ? -30.893 9.149 8.163 1.00 94.24 109 LYS A O 1
ATOM 820 N N . GLU A 1 110 ? -29.877 11.130 7.863 1.00 92.52 110 GLU A N 1
ATOM 821 C CA . GLU A 1 110 ? -30.051 11.135 6.419 1.00 90.85 110 GLU A CA 1
ATOM 822 C C . GLU A 1 110 ? -28.765 10.620 5.760 1.00 89.54 110 GLU A C 1
ATOM 823 O O . GLU A 1 110 ? -28.383 11.072 4.679 1.00 88.85 110 GLU A O 1
ATOM 829 N N . VAL A 1 111 ? -28.121 9.661 6.433 1.00 88.09 111 VAL A N 1
ATOM 830 C CA . VAL A 1 111 ? -26.863 9.025 6.006 1.00 85.32 111 VAL A CA 1
ATOM 831 C C . VAL A 1 111 ? -26.406 9.350 4.591 1.00 83.86 111 VAL A C 1
ATOM 832 O O . VAL A 1 111 ? -26.912 8.793 3.620 1.00 83.99 111 VAL A O 1
ATOM 836 N N . ASN A 1 112 ? -25.432 10.247 4.491 1.00 82.05 112 ASN A N 1
ATOM 837 C CA . ASN A 1 112 ? -24.877 10.660 3.209 1.00 80.30 112 ASN A CA 1
ATOM 838 C C . ASN A 1 112 ? -24.170 9.495 2.527 1.00 78.05 112 ASN A C 1
ATOM 839 O O . ASN A 1 112 ? -23.595 8.634 3.191 1.00 77.51 112 ASN A O 1
ATOM 844 N N . PRO A 1 113 ? -24.197 9.462 1.187 1.00 75.92 113 PRO A N 1
ATOM 845 C CA . PRO A 1 113 ? -23.557 8.394 0.417 1.00 74.48 113 PRO A CA 1
ATOM 846 C C . PRO A 1 113 ? -22.105 8.124 0.808 1.00 72.48 113 PRO A C 1
ATOM 847 O O . PRO A 1 113 ? -21.702 6.975 0.962 1.00 71.91 113 PRO A O 1
ATOM 851 N N . SER A 1 114 ? -21.327 9.186 0.977 1.00 70.70 114 SER A N 1
ATOM 852 C CA . SER A 1 114 ? -19.916 9.047 1.315 1.00 68.77 114 SER A CA 1
ATOM 853 C C . SER A 1 114 ? -19.623 8.271 2.598 1.00 67.10 114 SER A C 1
ATOM 854 O O . SER A 1 114 ? -18.517 7.761 2.772 1.00 67.39 114 SER A O 1
ATOM 857 N N . GLN A 1 115 ? -20.603 8.181 3.493 1.00 65.29 115 GLN A N 1
ATOM 858 C CA . GLN A 1 115 ? -20.417 7.468 4.755 1.00 62.39 115 GLN A CA 1
ATOM 859 C C . GLN A 1 115 ? -20.646 5.956 4.671 1.00 59.54 115 GLN A C 1
ATOM 860 O O . GLN A 1 115 ? -20.327 5.223 5.608 1.00 60.05 115 GLN A O 1
ATOM 866 N N . ILE A 1 116 ? -21.199 5.486 3.557 1.00 55.30 116 ILE A N 1
ATOM 867 C CA . ILE A 1 116 ? -21.444 4.056 3.379 1.00 50.44 116 ILE A CA 1
ATOM 868 C C . ILE A 1 116 ? -20.341 3.491 2.474 1.00 46.57 116 ILE A C 1
ATOM 869 O O . ILE A 1 116 ? -20.039 4.046 1.419 1.00 45.66 116 ILE A O 1
ATOM 874 N N . ASP A 1 117 ? -19.757 2.375 2.889 1.00 42.83 117 ASP A N 1
ATOM 875 C CA . ASP A 1 117 ? -18.643 1.764 2.174 1.00 40.22 117 ASP A CA 1
ATOM 876 C C . ASP A 1 117 ? -18.927 0.677 1.160 1.00 39.24 117 ASP A C 1
ATOM 877 O O . ASP A 1 117 ? -18.060 0.351 0.352 1.00 37.83 117 ASP A O 1
ATOM 882 N N . LEU A 1 118 ? -20.124 0.098 1.221 1.00 38.46 118 LEU A N 1
ATOM 883 C CA . LEU A 1 118 ? -20.521 -0.965 0.300 1.00 36.21 118 LEU A CA 1
ATOM 884 C C . LEU A 1 118 ? -22.004 -0.839 -0.020 1.00 37.31 118 LEU A C 1
ATOM 885 O O . LEU A 1 118 ? -22.849 -0.726 0.876 1.00 38.12 118 LEU A O 1
ATOM 898 N N . ILE A 1 120 ? -24.978 -2.798 -1.708 1.00 35.79 120 ILE A N 1
ATOM 899 C CA . ILE A 1 120 ? -25.564 -4.013 -2.253 1.00 34.72 120 ILE A CA 1
ATOM 900 C C . ILE A 1 120 ? -26.743 -3.509 -3.078 1.00 32.59 120 ILE A C 1
ATOM 901 O O . ILE A 1 120 ? -27.712 -2.998 -2.526 1.00 32.40 120 ILE A O 1
ATOM 906 N N . VAL A 1 121 ? -26.651 -3.629 -4.396 1.00 31.86 121 VAL A N 1
ATOM 907 C CA . VAL A 1 121 ? -27.708 -3.144 -5.290 1.00 30.00 121 VAL A CA 1
ATOM 908 C C . VAL A 1 121 ? -28.668 -4.231 -5.794 1.00 28.95 121 VAL A C 1
ATOM 909 O O . VAL A 1 121 ? -28.236 -5.260 -6.328 1.00 26.93 121 VAL A O 1
ATOM 913 N N . PRO A 1 122 ? -29.983 -4.007 -5.641 1.00 28.56 122 PRO A N 1
ATOM 914 C CA . PRO A 1 122 ? -31.018 -4.945 -6.084 1.00 29.20 122 PRO A CA 1
ATOM 915 C C . PRO A 1 122 ? -31.283 -4.743 -7.577 1.00 30.82 122 PRO A C 1
ATOM 916 O O . PRO A 1 122 ? -30.931 -3.706 -8.139 1.00 30.53 122 PRO A O 1
ATOM 920 N N . GLY A 1 123 ? -31.896 -5.734 -8.217 1.00 33.42 123 GLY A N 1
ATOM 921 C CA . GLY A 1 123 ? -32.187 -5.635 -9.639 1.00 34.85 123 GLY A CA 1
ATOM 922 C C . GLY A 1 123 ? -32.939 -6.847 -10.164 1.00 35.77 123 GLY A C 1
ATOM 923 O O . GLY A 1 123 ? -32.958 -7.897 -9.521 1.00 37.28 123 GLY A O 1
ATOM 924 N N . VAL A 1 124 ? -33.558 -6.718 -11.334 1.00 35.16 124 VAL A N 1
ATOM 925 C CA . VAL A 1 124 ? -34.303 -7.832 -11.901 1.00 33.76 124 VAL A CA 1
ATOM 926 C C . VAL A 1 124 ? -33.502 -8.533 -12.982 1.00 31.77 124 VAL A C 1
ATOM 927 O O . VAL A 1 124 ? -33.464 -9.757 -13.048 1.00 33.28 124 VAL A O 1
ATOM 931 N N . CYS A 1 125 ? -32.847 -7.760 -13.829 1.00 30.01 125 CYS A N 1
ATOM 932 C CA . CYS A 1 125 ? -32.044 -8.354 -14.884 1.00 28.43 125 CYS A CA 1
ATOM 933 C C . CYS A 1 125 ? -30.704 -7.679 -14.957 1.00 27.33 125 CYS A C 1
ATOM 934 O O . CYS A 1 125 ? -30.590 -6.467 -14.794 1.00 26.28 125 CYS A O 1
ATOM 937 N N . PHE A 1 126 ? -29.677 -8.469 -15.204 1.00 28.72 126 PHE A N 1
ATOM 938 C CA . PHE A 1 126 ? -28.365 -7.900 -15.282 1.00 29.68 126 PHE A CA 1
ATOM 939 C C . PHE A 1 126 ? -27.632 -8.270 -16.542 1.00 31.66 126 PHE A C 1
ATOM 940 O O . PHE A 1 126 ? -27.912 -9.285 -17.179 1.00 29.74 126 PHE A O 1
ATOM 948 N N . ASP A 1 127 ? -26.676 -7.410 -16.868 1.00 35.08 127 ASP A N 1
ATOM 949 C CA . ASP A 1 127 ? -25.826 -7.526 -18.036 1.00 37.55 127 ASP A CA 1
ATOM 950 C C . ASP A 1 127 ? -24.444 -7.933 -17.537 1.00 36.55 127 ASP A C 1
ATOM 951 O O . ASP A 1 127 ? -24.132 -7.740 -16.372 1.00 35.67 127 ASP A O 1
ATOM 956 N N . VAL A 1 128 ? -23.622 -8.483 -18.423 1.00 36.92 128 VAL A N 1
ATOM 957 C CA . VAL A 1 128 ? -22.264 -8.900 -18.076 1.00 38.53 128 VAL A CA 1
ATOM 958 C C . VAL A 1 128 ? -21.363 -7.689 -17.796 1.00 39.95 128 VAL A C 1
ATOM 959 O O . VAL A 1 128 ? -20.253 -7.825 -17.267 1.00 39.95 128 VAL A O 1
ATOM 963 N N . ASN A 1 129 ? -21.852 -6.507 -18.158 1.00 41.13 129 ASN A N 1
ATOM 964 C CA . ASN A 1 129 ? -21.112 -5.257 -17.977 1.00 40.48 129 ASN A CA 1
ATOM 965 C C . ASN A 1 129 ? -21.641 -4.416 -16.827 1.00 39.02 129 ASN A C 1
ATOM 966 O O . ASN A 1 129 ? -21.280 -3.245 -16.688 1.00 38.70 129 ASN A O 1
ATOM 971 N N . GLY A 1 130 ? -22.526 -4.998 -16.025 1.00 37.88 130 GLY A N 1
ATOM 972 C CA . GLY A 1 130 ? -23.061 -4.273 -14.887 1.00 36.82 130 GLY A CA 1
ATOM 973 C C . GLY A 1 130 ? -24.343 -3.487 -15.088 1.00 35.91 130 GLY A C 1
ATOM 974 O O . GLY A 1 130 ? -24.718 -2.700 -14.223 1.00 36.07 130 GLY A O 1
ATOM 975 N N . PHE A 1 131 ? -25.030 -3.680 -16.203 1.00 35.01 131 PHE A N 1
ATOM 976 C CA . PHE A 1 131 ? -26.269 -2.944 -16.412 1.00 36.51 131 PHE A CA 1
ATOM 977 C C . PHE A 1 131 ? -27.458 -3.736 -15.911 1.00 36.60 131 PHE A C 1
ATOM 978 O O . PHE A 1 131 ? -27.467 -4.968 -15.960 1.00 35.04 131 PHE A O 1
ATOM 986 N N . ARG A 1 132 ? -28.465 -3.028 -15.420 1.00 36.99 132 ARG A N 1
ATOM 987 C CA . ARG A 1 132 ? -29.612 -3.715 -14.863 1.00 38.94 132 ARG A CA 1
ATOM 988 C C . ARG A 1 132 ? -30.982 -3.205 -15.253 1.00 40.77 132 ARG A C 1
ATOM 989 O O . ARG A 1 132 ? -31.149 -2.067 -15.692 1.00 40.85 132 ARG A O 1
ATOM 997 N N . VAL A 1 133 ? -31.961 -4.091 -15.078 1.00 42.15 133 VAL A N 1
ATOM 998 C CA . VAL A 1 133 ? -33.360 -3.803 -15.330 1.00 41.08 133 VAL A CA 1
ATOM 999 C C . VAL A 1 133 ? -33.936 -3.499 -13.965 1.00 41.66 133 VAL A C 1
ATOM 1000 O O . VAL A 1 133 ? -34.000 -4.383 -13.110 1.00 40.88 133 VAL A O 1
ATOM 1004 N N . GLY A 1 134 ? -34.348 -2.252 -13.759 1.00 42.86 134 GLY A N 1
ATOM 1005 C CA . GLY A 1 134 ? -34.906 -1.859 -12.473 1.00 42.30 134 GLY A CA 1
ATOM 1006 C C . GLY A 1 134 ? -36.231 -2.527 -12.155 1.00 42.20 134 GLY A C 1
ATOM 1007 O O . GLY A 1 134 ? -36.669 -3.441 -12.853 1.00 40.14 134 GLY A O 1
ATOM 1008 N N . PHE A 1 135 ? -36.868 -2.074 -11.082 1.00 43.94 135 PHE A N 1
ATOM 1009 C CA . PHE A 1 135 ? -38.154 -2.617 -10.682 1.00 46.01 135 PHE A CA 1
ATOM 1010 C C . PHE A 1 135 ? -39.269 -1.696 -11.176 1.00 47.67 135 PHE A C 1
ATOM 1011 O O . PHE A 1 135 ? -40.449 -1.940 -10.938 1.00 47.30 135 PHE A O 1
ATOM 1019 N N . GLY A 1 136 ? -38.872 -0.642 -11.875 1.00 49.67 136 GLY A N 1
ATOM 1020 C CA . GLY A 1 136 ? -39.825 0.316 -12.385 1.00 51.37 136 GLY A CA 1
ATOM 1021 C C . GLY A 1 136 ? -39.737 1.587 -11.574 1.00 53.52 136 GLY A C 1
ATOM 1022 O O . GLY A 1 136 ? -40.218 2.631 -11.997 1.00 54.38 136 GLY A O 1
ATOM 1023 N N . GLY A 1 137 ? -39.112 1.501 -10.404 1.00 55.37 137 GLY A N 1
ATOM 1024 C CA . GLY A 1 137 ? -38.983 2.670 -9.552 1.00 57.49 137 GLY A CA 1
ATOM 1025 C C . GLY A 1 137 ? -38.197 3.806 -10.183 1.00 58.42 137 GLY A C 1
ATOM 1026 O O . GLY A 1 137 ? -38.738 4.886 -10.429 1.00 58.32 137 GLY A O 1
ATOM 1027 N N . GLY A 1 138 ? -36.915 3.561 -10.434 1.00 59.16 138 GLY A N 1
ATOM 1028 C CA . GLY A 1 138 ? -36.062 4.571 -11.037 1.00 61.19 138 GLY A CA 1
ATOM 1029 C C . GLY A 1 138 ? -35.085 5.195 -10.053 1.00 62.46 138 GLY A C 1
ATOM 1030 O O . GLY A 1 138 ? -34.326 6.095 -10.409 1.00 61.47 138 GLY A O 1
ATOM 1031 N N . TYR A 1 139 ? -35.092 4.705 -8.818 1.00 64.15 139 TYR A N 1
ATOM 1032 C CA . TYR A 1 139 ? -34.220 5.235 -7.780 1.00 65.97 139 TYR A CA 1
ATOM 1033 C C . TYR A 1 139 ? -32.752 4.840 -7.910 1.00 67.07 139 TYR A C 1
ATOM 1034 O O . TYR A 1 139 ? -31.877 5.705 -7.986 1.00 67.18 139 TYR A O 1
ATOM 1043 N N . TYR A 1 140 ? -32.482 3.538 -7.925 1.00 68.26 140 TYR A N 1
ATOM 1044 C CA . TYR A 1 140 ? -31.110 3.048 -8.041 1.00 69.68 140 TYR A CA 1
ATOM 1045 C C . TYR A 1 140 ? -30.451 3.436 -9.357 1.00 71.63 140 TYR A C 1
ATOM 1046 O O . TYR A 1 140 ? -29.261 3.200 -9.560 1.00 71.78 140 TYR A O 1
ATOM 1055 N N . ASP A 1 141 ? -31.225 4.031 -10.254 1.00 73.73 141 ASP A N 1
ATOM 1056 C CA . ASP A 1 141 ? -30.689 4.438 -11.540 1.00 75.79 141 ASP A CA 1
ATOM 1057 C C . ASP A 1 141 ? -30.077 5.830 -11.417 1.00 76.04 141 ASP A C 1
ATOM 1058 O O . ASP A 1 141 ? -29.183 6.204 -12.177 1.00 75.72 141 ASP A O 1
ATOM 1063 N N . ARG A 1 142 ? -30.549 6.582 -10.431 1.00 76.57 142 ARG A N 1
ATOM 1064 C CA . ARG A 1 142 ? -30.082 7.941 -10.217 1.00 77.17 142 ARG A CA 1
ATOM 1065 C C . ARG A 1 142 ? -29.174 8.066 -8.999 1.00 75.95 142 ARG A C 1
ATOM 1066 O O . ARG A 1 142 ? -28.216 8.841 -9.003 1.00 76.16 142 ARG A O 1
ATOM 1074 N N . TYR A 1 143 ? -29.463 7.296 -7.959 1.00 74.85 143 TYR A N 1
ATOM 1075 C CA . TYR A 1 143 ? -28.654 7.357 -6.750 1.00 73.85 143 TYR A CA 1
ATOM 1076 C C . TYR A 1 143 ? -27.215 6.918 -6.982 1.00 73.23 143 TYR A C 1
ATOM 1077 O O . TYR A 1 143 ? -26.337 7.244 -6.194 1.00 73.26 143 TYR A O 1
ATOM 1086 N N . LEU A 1 144 ? -26.976 6.172 -8.053 1.00 73.46 144 LEU A N 1
ATOM 1087 C CA . LEU A 1 144 ? -25.628 5.706 -8.351 1.00 74.47 144 LEU A CA 1
ATOM 1088 C C . LEU A 1 144 ? -24.752 6.794 -8.970 1.00 75.53 144 LEU A C 1
ATOM 1089 O O . LEU A 1 144 ? -23.526 6.759 -8.841 1.00 75.67 144 LEU A O 1
ATOM 1094 N N . SER A 1 145 ? -25.382 7.752 -9.645 1.00 75.92 145 SER A N 1
ATOM 1095 C CA . SER A 1 145 ? -24.659 8.854 -10.276 1.00 76.40 145 SER A CA 1
ATOM 1096 C C . SER A 1 145 ? -24.346 9.911 -9.227 1.00 76.62 145 SER A C 1
ATOM 1097 O O . SER A 1 145 ? -23.715 10.930 -9.512 1.00 76.60 145 SER A O 1
ATOM 1100 N N . GLU A 1 146 ? -24.809 9.643 -8.011 1.00 77.17 146 GLU A N 1
ATOM 1101 C CA . GLU A 1 146 ? -24.623 10.517 -6.859 1.00 76.47 146 GLU A CA 1
ATOM 1102 C C . GLU A 1 146 ? -23.625 9.805 -5.950 1.00 75.16 146 GLU A C 1
ATOM 1103 O O . GLU A 1 146 ? -22.949 10.428 -5.133 1.00 75.73 146 GLU A O 1
ATOM 1109 N N . TYR A 1 147 ? -23.551 8.487 -6.114 1.00 73.09 147 TYR A N 1
ATOM 1110 C CA . TYR A 1 147 ? -22.668 7.636 -5.326 1.00 70.93 147 TYR A CA 1
ATOM 1111 C C . TYR A 1 147 ? -21.366 7.411 -6.074 1.00 69.34 147 TYR A C 1
ATOM 1112 O O . TYR A 1 147 ? -21.335 7.451 -7.302 1.00 69.80 147 TYR A O 1
ATOM 1121 N N . GLU A 1 148 ? -20.291 7.178 -5.331 1.00 66.95 148 GLU A N 1
ATOM 1122 C CA . GLU A 1 148 ? -18.996 6.949 -5.944 1.00 65.60 148 GLU A CA 1
ATOM 1123 C C . GLU A 1 148 ? -18.150 5.983 -5.140 1.00 64.05 148 GLU A C 1
ATOM 1124 O O . GLU A 1 148 ? -16.922 6.019 -5.195 1.00 64.48 148 GLU A O 1
ATOM 1130 N N . GLY A 1 149 ? -18.813 5.112 -4.391 1.00 61.88 149 GLY A N 1
ATOM 1131 C CA . GLY A 1 149 ? -18.091 4.140 -3.593 1.00 59.03 149 GLY A CA 1
ATOM 1132 C C . GLY A 1 149 ? -18.093 2.785 -4.272 1.00 57.44 149 GLY A C 1
ATOM 1133 O O . GLY A 1 149 ? -18.175 2.690 -5.501 1.00 58.17 149 GLY A O 1
ATOM 1134 N N . LYS A 1 150 ? -18.006 1.730 -3.475 1.00 53.94 150 LYS A N 1
ATOM 1135 C CA . LYS A 1 150 ? -18.003 0.383 -4.020 1.00 51.23 150 LYS A CA 1
ATOM 1136 C C . LYS A 1 150 ? -19.427 -0.147 -4.138 1.00 48.43 150 LYS A C 1
ATOM 1137 O O . LYS A 1 150 ? -20.211 -0.055 -3.191 1.00 47.28 150 LYS A O 1
ATOM 1143 N N . THR A 1 151 ? -19.757 -0.691 -5.308 1.00 45.33 151 THR A N 1
ATOM 1144 C CA . THR A 1 151 ? -21.092 -1.235 -5.556 1.00 42.17 151 THR A CA 1
ATOM 1145 C C . THR A 1 151 ? -21.074 -2.685 -6.021 1.00 40.86 151 THR A C 1
ATOM 1146 O O . THR A 1 151 ? -20.246 -3.080 -6.840 1.00 41.64 151 THR A O 1
ATOM 1150 N N . VAL A 1 152 ? -22.007 -3.473 -5.504 1.00 38.79 152 VAL A N 1
ATOM 1151 C CA . VAL A 1 152 ? -22.103 -4.874 -5.883 1.00 36.41 152 VAL A CA 1
ATOM 1152 C C . VAL A 1 152 ? -23.542 -5.321 -6.006 1.00 34.58 152 VAL A C 1
ATOM 1153 O O . VAL A 1 152 ? -24.446 -4.716 -5.433 1.00 33.08 152 VAL A O 1
ATOM 1157 N N . SER A 1 153 ? -23.746 -6.396 -6.753 1.00 33.56 153 SER A N 1
ATOM 1158 C CA . SER A 1 153 ? -25.072 -6.941 -6.929 1.00 34.05 153 SER A CA 1
ATOM 1159 C C . SER A 1 153 ? -25.045 -8.455 -6.857 1.00 34.73 153 SER A C 1
ATOM 1160 O O . SER A 1 153 ? -24.263 -9.117 -7.545 1.00 35.23 153 SER A O 1
ATOM 1163 N N . LEU A 1 154 ? -25.894 -8.999 -5.996 1.00 33.83 154 LEU A N 1
ATOM 1164 C CA . LEU A 1 154 ? -26.004 -10.441 -5.836 1.00 32.87 154 LEU A CA 1
ATOM 1165 C C . LEU A 1 154 ? -27.165 -10.897 -6.690 1.00 33.36 154 LEU A C 1
ATOM 1166 O O . LEU A 1 154 ? -28.275 -10.374 -6.550 1.00 35.72 154 LEU A O 1
ATOM 1171 N N . LEU A 1 155 ? -26.928 -11.860 -7.574 1.00 33.20 155 LEU A N 1
ATOM 1172 C CA . LEU A 1 155 ? -28.014 -12.386 -8.418 1.00 32.62 155 LEU A CA 1
ATOM 1173 C C . LEU A 1 155 ? -27.756 -13.794 -8.933 1.00 32.55 155 LEU A C 1
ATOM 1174 O O . LEU A 1 155 ? -26.603 -14.233 -9.051 1.00 31.14 155 LEU A O 1
ATOM 1179 N N . LEU A 1 156 ? -28.850 -14.495 -9.227 1.00 31.85 156 LEU A N 1
ATOM 1180 C CA . LEU A 1 156 ? -28.787 -15.851 -9.751 1.00 29.78 156 LEU A CA 1
ATOM 1181 C C . LEU A 1 156 ? -28.333 -15.762 -11.183 1.00 29.14 156 LEU A C 1
ATOM 1182 O O . LEU A 1 156 ? -28.435 -14.711 -11.806 1.00 28.44 156 LEU A O 1
ATOM 1187 N N . GLU A 1 157 ? -27.845 -16.875 -11.706 1.00 30.41 157 GLU A N 1
ATOM 1188 C CA . GLU A 1 157 ? -27.375 -16.920 -13.073 1.00 32.20 157 GLU A CA 1
ATOM 1189 C C . GLU A 1 157 ? -28.544 -16.745 -14.058 1.00 32.32 157 GLU A C 1
ATOM 1190 O O . GLU A 1 157 ? -28.364 -16.252 -15.173 1.00 33.53 157 GLU A O 1
ATOM 1196 N N . CYS A 1 158 ? -29.742 -17.146 -13.646 1.00 31.25 158 CYS A N 1
ATOM 1197 C CA . CYS A 1 158 ? -30.915 -17.009 -14.505 1.00 30.15 158 CYS A CA 1
ATOM 1198 C C . CYS A 1 158 ? -31.380 -15.550 -14.585 1.00 30.84 158 CYS A C 1
ATOM 1199 O O . CYS A 1 158 ? -32.411 -15.245 -15.198 1.00 29.85 158 CYS A O 1
ATOM 1202 N N . GLN A 1 159 ? -30.608 -14.657 -13.964 1.00 31.83 159 GLN A N 1
ATOM 1203 C CA . GLN A 1 159 ? -30.896 -13.214 -13.928 1.00 30.14 159 GLN A CA 1
ATOM 1204 C C . GLN A 1 159 ? -29.864 -12.462 -14.761 1.00 28.57 159 GLN A C 1
ATOM 1205 O O . GLN A 1 159 ? -29.993 -11.265 -14.976 1.00 27.80 159 GLN A O 1
ATOM 1211 N N . LEU A 1 160 ? -28.843 -13.185 -15.212 1.00 29.37 160 LEU A N 1
ATOM 1212 C CA . LEU A 1 160 ? -27.756 -12.616 -15.991 1.00 30.53 160 LEU A CA 1
ATOM 1213 C C . LEU A 1 160 ? -27.901 -12.885 -17.473 1.00 32.04 160 LEU A C 1
ATOM 1214 O O . LEU A 1 160 ? -28.094 -14.033 -17.900 1.00 32.53 160 LEU A O 1
ATOM 1219 N N . PHE A 1 161 ? -27.778 -11.820 -18.260 1.00 33.82 161 PHE A N 1
ATOM 1220 C CA . PHE A 1 161 ? -27.929 -11.921 -19.706 1.00 35.27 161 PHE A CA 1
ATOM 1221 C C . PHE A 1 161 ? -26.822 -11.243 -20.505 1.00 37.20 161 PHE A C 1
ATOM 1222 O O . PHE A 1 161 ? -25.972 -10.541 -19.957 1.00 38.38 161 PHE A O 1
ATOM 1230 N N . ALA A 1 162 ? -26.853 -11.470 -21.815 1.00 39.86 162 ALA A N 1
ATOM 1231 C CA . ALA A 1 162 ? -25.870 -10.930 -22.748 1.00 40.85 162 ALA A CA 1
ATOM 1232 C C . ALA A 1 162 ? -25.899 -9.412 -22.869 1.00 42.00 162 ALA A C 1
ATOM 1233 O O . ALA A 1 162 ? -24.858 -8.761 -22.831 1.00 42.64 162 ALA A O 1
ATOM 1235 N N . HIS A 1 163 ? -27.088 -8.850 -23.034 1.00 44.78 163 HIS A N 1
ATOM 1236 C CA . HIS A 1 163 ? -27.230 -7.410 -23.155 1.00 47.06 163 HIS A CA 1
ATOM 1237 C C . HIS A 1 163 ? -28.552 -7.009 -22.542 1.00 50.06 163 HIS A C 1
ATOM 1238 O O . HIS A 1 163 ? -29.510 -7.777 -22.579 1.00 50.24 163 HIS A O 1
ATOM 1245 N N . VAL A 1 164 ? -28.599 -5.801 -21.987 1.00 53.61 164 VAL A N 1
ATOM 1246 C CA . VAL A 1 164 ? -29.809 -5.275 -21.359 1.00 56.57 164 VAL A CA 1
ATOM 1247 C C . VAL A 1 164 ? -30.115 -3.858 -21.840 1.00 58.56 164 VAL A C 1
ATOM 1248 O O . VAL A 1 164 ? -29.238 -3.002 -21.865 1.00 58.77 164 VAL A O 1
ATOM 1252 N N . PRO A 1 165 ? -31.375 -3.588 -22.210 1.00 61.36 165 PRO A N 1
ATOM 1253 C CA . PRO A 1 165 ? -31.778 -2.259 -22.686 1.00 63.37 165 PRO A CA 1
ATOM 1254 C C . PRO A 1 165 ? -31.128 -1.092 -21.924 1.00 65.49 165 PRO A C 1
ATOM 1255 O O . PRO A 1 165 ? -31.466 -0.808 -20.773 1.00 64.59 165 PRO A O 1
ATOM 1259 N N . ARG A 1 166 ? -30.197 -0.418 -22.593 1.00 69.16 166 ARG A N 1
ATOM 1260 C CA . ARG A 1 166 ? -29.466 0.716 -22.026 1.00 72.39 166 ARG A CA 1
ATOM 1261 C C . ARG A 1 166 ? -30.238 2.034 -22.161 1.00 73.44 166 ARG A C 1
ATOM 1262 O O . ARG A 1 166 ? -31.135 2.160 -22.994 1.00 73.63 166 ARG A O 1
ATOM 1270 N N . LEU A 1 167 ? -29.876 3.012 -21.337 1.00 74.66 167 LEU A N 1
ATOM 1271 C CA . LEU A 1 167 ? -30.503 4.331 -21.362 1.00 76.01 167 LEU A CA 1
ATOM 1272 C C . LEU A 1 167 ? -29.419 5.380 -21.172 1.00 76.50 167 LEU A C 1
ATOM 1273 O O . LEU A 1 167 ? -28.373 5.100 -20.593 1.00 76.98 167 LEU A O 1
ATOM 1278 N N . PRO A 1 168 ? -29.655 6.606 -21.662 1.00 77.36 168 PRO A N 1
ATOM 1279 C CA . PRO A 1 168 ? -28.675 7.692 -21.538 1.00 77.75 168 PRO A CA 1
ATOM 1280 C C . PRO A 1 168 ? -28.373 8.108 -20.098 1.00 77.48 168 PRO A C 1
ATOM 1281 O O . PRO A 1 168 ? -27.602 9.042 -19.863 1.00 77.00 168 PRO A O 1
ATOM 1285 N N . HIS A 1 169 ? -28.977 7.403 -19.143 1.00 77.27 169 HIS A N 1
ATOM 1286 C CA . HIS A 1 169 ? -28.774 7.685 -17.724 1.00 76.96 169 HIS A CA 1
ATOM 1287 C C . HIS A 1 169 ? -28.369 6.434 -16.954 1.00 75.53 169 HIS A C 1
ATOM 1288 O O . HIS A 1 169 ? -28.106 6.493 -15.753 1.00 75.44 169 HIS A O 1
ATOM 1295 N N . ASP A 1 170 ? -28.314 5.304 -17.649 1.00 73.62 170 ASP A N 1
ATOM 1296 C CA . ASP A 1 170 ? -27.955 4.056 -17.003 1.00 71.94 170 ASP A CA 1
ATOM 1297 C C . ASP A 1 170 ? -26.508 3.966 -16.572 1.00 70.71 170 ASP A C 1
ATOM 1298 O O . ASP A 1 170 ? -25.592 4.115 -17.381 1.00 70.78 170 ASP A O 1
ATOM 1303 N N . ILE A 1 171 ? -26.321 3.711 -15.281 1.00 68.56 171 ILE A N 1
ATOM 1304 C CA . ILE A 1 171 ? -24.997 3.571 -14.690 1.00 66.14 171 ILE A CA 1
ATOM 1305 C C . ILE A 1 171 ? -24.863 2.132 -14.209 1.00 63.30 171 ILE A C 1
ATOM 1306 O O . ILE A 1 171 ? -25.674 1.651 -13.416 1.00 62.42 171 ILE A O 1
ATOM 1311 N N . PRO A 1 172 ? -23.835 1.423 -14.689 1.00 60.39 172 PRO A N 1
ATOM 1312 C CA . PRO A 1 172 ? -23.610 0.032 -14.304 1.00 58.64 172 PRO A CA 1
ATOM 1313 C C . PRO A 1 172 ? -23.114 -0.167 -12.876 1.00 57.41 172 PRO A C 1
ATOM 1314 O O . PRO A 1 172 ? -22.548 0.734 -12.262 1.00 57.07 172 PRO A O 1
ATOM 1318 N N . VAL A 1 173 ? -23.354 -1.366 -12.361 1.00 55.96 173 VAL A N 1
ATOM 1319 C CA . VAL A 1 173 ? -22.932 -1.747 -11.027 1.00 54.61 173 VAL A CA 1
ATOM 1320 C C . VAL A 1 173 ? -21.523 -2.302 -11.202 1.00 54.04 173 VAL A C 1
ATOM 1321 O O . VAL A 1 173 ? -21.240 -2.948 -12.211 1.00 54.72 173 VAL A O 1
ATOM 1325 N N . HIS A 1 174 ? -20.646 -2.060 -10.227 1.00 52.96 174 HIS A N 1
ATOM 1326 C CA . HIS A 1 174 ? -19.254 -2.506 -10.315 1.00 52.05 174 HIS A CA 1
ATOM 1327 C C . HIS A 1 174 ? -18.989 -4.006 -10.325 1.00 49.86 174 HIS A C 1
ATOM 1328 O O . HIS A 1 174 ? -18.241 -4.490 -11.172 1.00 48.40 174 HIS A O 1
ATOM 1335 N N . LYS A 1 175 ? -19.577 -4.743 -9.386 1.00 47.64 175 LYS A N 1
ATOM 1336 C CA . LYS A 1 175 ? -19.356 -6.188 -9.335 1.00 45.16 175 LYS A CA 1
ATOM 1337 C C . LYS A 1 175 ? -20.638 -6.999 -9.387 1.00 43.74 175 LYS A C 1
ATOM 1338 O O . LYS A 1 175 ? -21.675 -6.581 -8.884 1.00 43.21 175 LYS A O 1
ATOM 1344 N N . LEU A 1 176 ? -20.550 -8.174 -9.991 1.00 42.30 176 LEU A N 1
ATOM 1345 C CA . LEU A 1 176 ? -21.704 -9.054 -10.129 1.00 40.56 176 LEU A CA 1
ATOM 1346 C C . LEU A 1 176 ? -21.399 -10.406 -9.504 1.00 40.07 176 LEU A C 1
ATOM 1347 O O . LEU A 1 176 ? -20.587 -11.167 -10.030 1.00 40.92 176 LEU A O 1
ATOM 1352 N N . ILE A 1 177 ? -22.034 -10.718 -8.385 1.00 37.78 177 ILE A N 1
ATOM 1353 C CA . ILE A 1 177 ? -21.764 -12.007 -7.780 1.00 37.67 177 ILE A CA 1
ATOM 1354 C C . ILE A 1 177 ? -22.954 -12.945 -7.943 1.00 37.51 177 ILE A C 1
ATOM 1355 O O . ILE A 1 177 ? -24.092 -12.595 -7.638 1.00 35.42 177 ILE A O 1
ATOM 1360 N N . THR A 1 178 ? -22.667 -14.140 -8.450 1.00 39.65 178 THR A N 1
ATOM 1361 C CA . THR A 1 178 ? -23.684 -15.156 -8.684 1.00 40.97 178 THR A CA 1
ATOM 1362 C C . THR A 1 178 ? -23.330 -16.448 -7.955 1.00 41.71 178 THR A C 1
ATOM 1363 O O . THR A 1 178 ? -22.248 -16.574 -7.393 1.00 41.71 178 THR A O 1
ATOM 1367 N N . GLU A 1 179 ? -24.238 -17.415 -7.996 1.00 41.80 179 GLU A N 1
ATOM 1368 C CA . GLU A 1 179 ? -24.008 -18.685 -7.331 1.00 42.16 179 GLU A CA 1
ATOM 1369 C C . GLU A 1 179 ? -22.889 -19.500 -7.970 1.00 42.65 179 GLU A C 1
ATOM 1370 O O . GLU A 1 179 ? -22.335 -20.414 -7.355 1.00 44.17 179 GLU A O 1
ATOM 1376 N N . ASP A 1 180 ? -22.531 -19.143 -9.192 1.00 43.66 180 ASP A N 1
ATOM 1377 C CA . ASP A 1 180 ? -21.517 -19.879 -9.928 1.00 45.41 180 ASP A CA 1
ATOM 1378 C C . ASP A 1 180 ? -20.155 -19.195 -9.911 1.00 46.64 180 ASP A C 1
ATOM 1379 O O . ASP A 1 180 ? -19.114 -19.853 -9.887 1.00 47.44 180 ASP A O 1
ATOM 1384 N N . ARG A 1 181 ? -20.155 -17.868 -9.893 1.00 47.21 181 ARG A N 1
ATOM 1385 C CA . ARG A 1 181 ? -18.898 -17.126 -9.942 1.00 45.85 181 ARG A CA 1
ATOM 1386 C C . ARG A 1 181 ? -19.086 -15.698 -9.469 1.00 45.53 181 ARG A C 1
ATOM 1387 O O . ARG A 1 181 ? -20.023 -15.378 -8.746 1.00 46.17 181 ARG A O 1
ATOM 1395 N N . ILE A 1 182 ? -18.178 -14.842 -9.907 1.00 44.75 182 ILE A N 1
ATOM 1396 C CA . ILE A 1 182 ? -18.213 -13.433 -9.578 1.00 46.14 182 ILE A CA 1
ATOM 1397 C C . ILE A 1 182 ? -17.652 -12.683 -10.784 1.00 47.46 182 ILE A C 1
ATOM 1398 O O . ILE A 1 182 ? -16.719 -13.155 -11.442 1.00 47.17 182 ILE A O 1
ATOM 1403 N N . ILE A 1 183 ? -18.226 -11.524 -11.087 1.00 48.28 183 ILE A N 1
ATOM 1404 C CA . ILE A 1 183 ? -17.768 -10.757 -12.235 1.00 49.42 183 ILE A CA 1
ATOM 1405 C C . ILE A 1 183 ? -17.459 -9.294 -11.941 1.00 51.08 183 ILE A C 1
ATOM 1406 O O . ILE A 1 183 ? -18.132 -8.633 -11.139 1.00 48.66 183 ILE A O 1
ATOM 1411 N N . SER A 1 184 ? -16.419 -8.805 -12.612 1.00 54.96 184 SER A N 1
ATOM 1412 C CA . SER A 1 184 ? -15.980 -7.425 -12.480 1.00 58.68 184 SER A CA 1
ATOM 1413 C C . SER A 1 184 ? -16.331 -6.645 -13.736 1.00 60.63 184 SER A C 1
ATOM 1414 O O . SER A 1 184 ? -16.517 -7.218 -14.809 1.00 60.75 184 SER A O 1
ATOM 1417 N N . CYS A 1 185 ? -16.424 -5.330 -13.580 1.00 64.74 185 CYS A N 1
ATOM 1418 C CA . CYS A 1 185 ? -16.768 -4.409 -14.659 1.00 67.52 185 CYS A CA 1
ATOM 1419 C C . CYS A 1 185 ? -16.820 -3.000 -14.054 1.00 71.50 185 CYS A C 1
ATOM 1420 O O . CYS A 1 185 ? -16.233 -2.758 -12.994 1.00 72.17 185 CYS A O 1
ATOM 1423 N N . PHE A 1 186 ? -17.509 -2.071 -14.710 1.00 75.00 186 PHE A N 1
ATOM 1424 C CA . PHE A 1 186 ? -17.601 -0.707 -14.183 1.00 78.09 186 PHE A CA 1
ATOM 1425 C C . PHE A 1 186 ? -18.933 -0.461 -13.469 1.00 79.25 186 PHE A C 1
ATOM 1426 O O . PHE A 1 186 ? -18.897 0.087 -12.344 1.00 80.00 186 PHE A O 1
ATOM 1434 N N . GLN B 1 4 ? 6.661 -34.803 -18.270 1.00 63.89 4 GLN B N 1
ATOM 1435 C CA . GLN B 1 4 ? 6.848 -36.012 -17.415 1.00 64.64 4 GLN B CA 1
ATOM 1436 C C . GLN B 1 4 ? 5.887 -35.989 -16.224 1.00 64.97 4 GLN B C 1
ATOM 1437 O O . GLN B 1 4 ? 4.727 -36.390 -16.344 1.00 64.31 4 GLN B O 1
ATOM 1443 N N . LEU B 1 5 ? 6.368 -35.517 -15.076 1.00 65.31 5 LEU B N 1
ATOM 1444 C CA . LEU B 1 5 ? 5.536 -35.436 -13.876 1.00 64.90 5 LEU B CA 1
ATOM 1445 C C . LEU B 1 5 ? 4.650 -34.194 -13.924 1.00 63.66 5 LEU B C 1
ATOM 1446 O O . LEU B 1 5 ? 4.037 -33.813 -12.925 1.00 63.39 5 LEU B O 1
ATOM 1451 N N . ARG B 1 6 ? 4.581 -33.576 -15.102 1.00 62.78 6 ARG B N 1
ATOM 1452 C CA . ARG B 1 6 ? 3.757 -32.390 -15.304 1.00 61.48 6 ARG B CA 1
ATOM 1453 C C . ARG B 1 6 ? 2.299 -32.781 -15.092 1.00 60.61 6 ARG B C 1
ATOM 1454 O O . ARG B 1 6 ? 1.409 -31.930 -15.067 1.00 60.37 6 ARG B O 1
ATOM 1462 N N . LYS B 1 7 ? 2.064 -34.081 -14.948 1.00 59.25 7 LYS B N 1
ATOM 1463 C CA . LYS B 1 7 ? 0.722 -34.589 -14.715 1.00 57.29 7 LYS B CA 1
ATOM 1464 C C . LYS B 1 7 ? 0.307 -33.993 -13.382 1.00 55.97 7 LYS B C 1
ATOM 1465 O O . LYS B 1 7 ? -0.816 -33.506 -13.221 1.00 55.28 7 LYS B O 1
ATOM 1471 N N . LYS B 1 8 ? 1.239 -34.022 -12.433 1.00 54.77 8 LYS B N 1
ATOM 1472 C CA . LYS B 1 8 ? 0.997 -33.476 -11.101 1.00 53.28 8 LYS B CA 1
ATOM 1473 C C . LYS B 1 8 ? 0.599 -32.013 -11.205 1.00 50.57 8 LYS B C 1
ATOM 1474 O O . LYS B 1 8 ? -0.410 -31.595 -10.638 1.00 50.80 8 LYS B O 1
ATOM 1480 N N . THR B 1 9 ? 1.388 -31.235 -11.933 1.00 47.30 9 THR B N 1
ATOM 1481 C CA . THR B 1 9 ? 1.074 -29.831 -12.091 1.00 46.53 9 THR B CA 1
ATOM 1482 C C . THR B 1 9 ? -0.349 -29.661 -12.609 1.00 46.98 9 THR B C 1
ATOM 1483 O O . THR B 1 9 ? -1.057 -28.749 -12.187 1.00 47.84 9 THR B O 1
ATOM 1487 N N . LEU B 1 10 ? -0.765 -30.544 -13.516 1.00 46.62 10 LEU B N 1
ATOM 1488 C CA . LEU B 1 10 ? -2.105 -30.486 -14.086 1.00 46.00 10 LEU B CA 1
ATOM 1489 C C . LEU B 1 10 ? -3.140 -30.694 -12.998 1.00 46.31 10 LEU B C 1
ATOM 1490 O O . LEU B 1 10 ? -4.114 -29.941 -12.889 1.00 45.50 10 LEU B O 1
ATOM 1495 N N . GLU B 1 11 ? -2.920 -31.719 -12.185 1.00 46.70 11 GLU B N 1
ATOM 1496 C CA . GLU B 1 11 ? -3.836 -32.028 -11.092 1.00 47.12 11 GLU B CA 1
ATOM 1497 C C . GLU B 1 11 ? -3.868 -30.942 -10.029 1.00 45.24 11 GLU B C 1
ATOM 1498 O O . GLU B 1 11 ? -4.935 -30.535 -9.574 1.00 44.69 11 GLU B O 1
ATOM 1504 N N . ALA B 1 12 ? -2.693 -30.470 -9.645 1.00 44.27 12 ALA B N 1
ATOM 1505 C CA . ALA B 1 12 ? -2.587 -29.442 -8.619 1.00 44.50 12 ALA B CA 1
ATOM 1506 C C . ALA B 1 12 ? -3.146 -28.106 -9.072 1.00 44.30 12 ALA B C 1
ATOM 1507 O O . ALA B 1 12 ? -3.716 -27.357 -8.281 1.00 43.72 12 ALA B O 1
ATOM 1509 N N . LEU B 1 13 ? -2.970 -27.812 -10.351 1.00 44.01 13 LEU B N 1
ATOM 1510 C CA . LEU B 1 13 ? -3.434 -26.561 -10.898 1.00 43.93 13 LEU B CA 1
ATOM 1511 C C . LEU B 1 13 ? -4.942 -26.575 -11.049 1.00 45.79 13 LEU B C 1
ATOM 1512 O O . LEU B 1 13 ? -5.636 -25.673 -10.569 1.00 46.70 13 LEU B O 1
ATOM 1517 N N . SER B 1 14 ? -5.452 -27.615 -11.698 1.00 46.59 14 SER B N 1
ATOM 1518 C CA . SER B 1 14 ? -6.887 -27.738 -11.923 1.00 46.74 14 SER B CA 1
ATOM 1519 C C . SER B 1 14 ? -7.690 -27.953 -10.644 1.00 47.96 14 SER B C 1
ATOM 1520 O O . SER B 1 14 ? -8.924 -27.856 -10.656 1.00 47.62 14 SER B O 1
ATOM 1523 N N . ALA B 1 15 ? -6.999 -28.241 -9.542 1.00 49.38 15 ALA B N 1
ATOM 1524 C CA . ALA B 1 15 ? -7.667 -28.479 -8.257 1.00 48.99 15 ALA B CA 1
ATOM 1525 C C . ALA B 1 15 ? -7.827 -27.188 -7.471 1.00 49.15 15 ALA B C 1
ATOM 1526 O O . ALA B 1 15 ? -8.689 -27.082 -6.602 1.00 47.99 15 ALA B O 1
ATOM 1528 N N . LEU B 1 16 ? -6.983 -26.211 -7.789 1.00 51.11 16 LEU B N 1
ATOM 1529 C CA . LEU B 1 16 ? -7.009 -24.918 -7.120 1.00 50.88 16 LEU B CA 1
ATOM 1530 C C . LEU B 1 16 ? -8.330 -24.185 -7.256 1.00 51.36 16 LEU B C 1
ATOM 1531 O O . LEU B 1 16 ? -8.919 -24.139 -8.333 1.00 50.45 16 LEU B O 1
ATOM 1536 N N . SER B 1 17 ? -8.778 -23.603 -6.146 1.00 53.15 17 SER B N 1
ATOM 1537 C CA . SER B 1 17 ? -10.018 -22.842 -6.112 1.00 53.83 17 SER B CA 1
ATOM 1538 C C . SER B 1 17 ? -9.942 -21.862 -7.270 1.00 54.41 17 SER B C 1
ATOM 1539 O O . SER B 1 17 ? -8.953 -21.148 -7.419 1.00 55.59 17 SER B O 1
ATOM 1542 N N . ASN B 1 18 ? -10.976 -21.828 -8.097 1.00 53.68 18 ASN B N 1
ATOM 1543 C CA . ASN B 1 18 ? -10.959 -20.926 -9.230 1.00 53.30 18 ASN B CA 1
ATOM 1544 C C . ASN B 1 18 ? -10.740 -19.500 -8.747 1.00 51.71 18 ASN B C 1
ATOM 1545 O O . ASN B 1 18 ? -9.973 -18.745 -9.336 1.00 51.61 18 ASN B O 1
ATOM 1550 N N . GLU B 1 19 ? -11.420 -19.145 -7.667 1.00 50.83 19 GLU B N 1
ATOM 1551 C CA . GLU B 1 19 ? -11.317 -17.815 -7.094 1.00 51.24 19 GLU B CA 1
ATOM 1552 C C . GLU B 1 19 ? -9.946 -17.599 -6.473 1.00 50.65 19 GLU B C 1
ATOM 1553 O O . GLU B 1 19 ? -9.483 -16.469 -6.336 1.00 51.06 19 GLU B O 1
ATOM 1559 N N . ASP B 1 20 ? -9.293 -18.690 -6.100 1.00 50.46 20 ASP B N 1
ATOM 1560 C CA . ASP B 1 20 ? -7.974 -18.607 -5.485 1.00 50.49 20 ASP B CA 1
ATOM 1561 C C . ASP B 1 20 ? -6.885 -18.193 -6.463 1.00 48.96 20 ASP B C 1
ATOM 1562 O O . ASP B 1 20 ? -6.080 -17.311 -6.167 1.00 49.05 20 ASP B O 1
ATOM 1567 N N . ILE B 1 21 ? -6.852 -18.842 -7.619 1.00 46.91 21 ILE B N 1
ATOM 1568 C CA . ILE B 1 21 ? -5.846 -18.520 -8.609 1.00 45.90 21 ILE B CA 1
ATOM 1569 C C . ILE B 1 21 ? -5.830 -17.017 -8.849 1.00 43.98 21 ILE B C 1
ATOM 1570 O O . ILE B 1 21 ? -4.771 -16.422 -9.005 1.00 43.95 21 ILE B O 1
ATOM 1575 N N . LEU B 1 22 ? -7.002 -16.397 -8.860 1.00 43.50 22 LEU B N 1
ATOM 1576 C CA . LEU B 1 22 ? -7.079 -14.954 -9.069 1.00 43.31 22 LEU B CA 1
ATOM 1577 C C . LEU B 1 22 ? -6.277 -14.204 -7.996 1.00 42.07 22 LEU B C 1
ATOM 1578 O O . LEU B 1 22 ? -5.457 -13.342 -8.313 1.00 39.91 22 LEU B O 1
ATOM 1583 N N . GLN B 1 23 ? -6.517 -14.546 -6.731 1.00 41.98 23 GLN B N 1
ATOM 1584 C CA . GLN B 1 23 ? -5.829 -13.915 -5.600 1.00 43.33 23 GLN B CA 1
ATOM 1585 C C . GLN B 1 23 ? -4.305 -14.119 -5.624 1.00 42.46 23 GLN B C 1
ATOM 1586 O O . GLN B 1 23 ? -3.539 -13.202 -5.315 1.00 41.23 23 GLN B O 1
ATOM 1592 N N . LYS B 1 24 ? -3.877 -15.325 -5.991 1.00 41.49 24 LYS B N 1
ATOM 1593 C CA . LYS B 1 24 ? -2.459 -15.663 -6.037 1.00 40.29 24 LYS B CA 1
ATOM 1594 C C . LYS B 1 24 ? -1.734 -14.941 -7.158 1.00 42.05 24 LYS B C 1
ATOM 1595 O O . LYS B 1 24 ? -0.640 -14.381 -6.963 1.00 42.77 24 LYS B O 1
ATOM 1601 N N . THR B 1 25 ? -2.350 -14.953 -8.336 1.00 41.81 25 THR B N 1
ATOM 1602 C CA . THR B 1 25 ? -1.791 -14.294 -9.508 1.00 40.39 25 THR B CA 1
ATOM 1603 C C . THR B 1 25 ? -1.624 -12.805 -9.209 1.00 40.58 25 THR B C 1
ATOM 1604 O O . THR B 1 25 ? -0.709 -12.157 -9.713 1.00 40.39 25 THR B O 1
ATOM 1608 N N . GLU B 1 26 ? -2.503 -12.272 -8.369 1.00 40.12 26 GLU B N 1
ATOM 1609 C CA . GLU B 1 26 ? -2.436 -10.865 -8.015 1.00 41.07 26 GLU B CA 1
ATOM 1610 C C . GLU B 1 26 ? -1.085 -10.581 -7.366 1.00 41.25 26 GLU B C 1
ATOM 1611 O O . GLU B 1 26 ? -0.292 -9.776 -7.875 1.00 42.40 26 GLU B O 1
ATOM 1617 N N . ARG B 1 27 ? -0.822 -11.245 -6.244 1.00 39.52 27 ARG B N 1
ATOM 1618 C CA . ARG B 1 27 ? 0.439 -11.069 -5.533 1.00 36.39 27 ARG B CA 1
ATOM 1619 C C . ARG B 1 27 ? 1.607 -11.225 -6.498 1.00 34.63 27 ARG B C 1
ATOM 1620 O O . ARG B 1 27 ? 2.588 -10.490 -6.401 1.00 33.35 27 ARG B O 1
ATOM 1636 N N . TYR B 1 29 ? 1.600 -10.446 -9.596 1.00 28.12 29 TYR B N 1
ATOM 1637 C CA . TYR B 1 29 ? 1.634 -9.209 -10.371 1.00 28.86 29 TYR B CA 1
ATOM 1638 C C . TYR B 1 29 ? 2.299 -8.038 -9.647 1.00 28.85 29 TYR B C 1
ATOM 1639 O O . TYR B 1 29 ? 3.092 -7.300 -10.238 1.00 26.47 29 TYR B O 1
ATOM 1648 N N . LYS B 1 30 ? 1.962 -7.880 -8.367 1.00 30.08 30 LYS B N 1
ATOM 1649 C CA . LYS B 1 30 ? 2.531 -6.833 -7.519 1.00 31.06 30 LYS B CA 1
ATOM 1650 C C . LYS B 1 30 ? 4.038 -7.063 -7.391 1.00 31.58 30 LYS B C 1
ATOM 1651 O O . LYS B 1 30 ? 4.829 -6.125 -7.505 1.00 33.22 30 LYS B O 1
ATOM 1657 N N . TYR B 1 31 ? 4.435 -8.311 -7.158 1.00 30.15 31 TYR B N 1
ATOM 1658 C CA . TYR B 1 31 ? 5.852 -8.627 -7.056 1.00 31.78 31 TYR B CA 1
ATOM 1659 C C . TYR B 1 31 ? 6.541 -8.209 -8.335 1.00 30.00 31 TYR B C 1
ATOM 1660 O O . TYR B 1 31 ? 7.636 -7.650 -8.317 1.00 30.45 31 TYR B O 1
ATOM 1669 N N . LEU B 1 32 ? 5.895 -8.482 -9.460 1.00 29.33 32 LEU B N 1
ATOM 1670 C CA . LEU B 1 32 ? 6.485 -8.162 -10.758 1.00 28.01 32 LEU B CA 1
ATOM 1671 C C . LEU B 1 32 ? 6.612 -6.687 -11.051 1.00 27.36 32 LEU B C 1
ATOM 1672 O O . LEU B 1 32 ? 7.694 -6.216 -11.387 1.00 27.61 32 LEU B O 1
ATOM 1677 N N . PHE B 1 33 ? 5.511 -5.958 -10.922 1.00 27.49 33 PHE B N 1
ATOM 1678 C CA . PHE B 1 33 ? 5.524 -4.531 -11.229 1.00 29.80 33 PHE B CA 1
ATOM 1679 C C . PHE B 1 33 ? 6.442 -3.643 -10.388 1.00 31.82 33 PHE B C 1
ATOM 1680 O O . PHE B 1 33 ? 6.871 -2.589 -10.861 1.00 31.15 33 PHE B O 1
ATOM 1688 N N . SER B 1 34 ? 6.750 -4.051 -9.157 1.00 33.82 34 SER B N 1
ATOM 1689 C CA . SER B 1 34 ? 7.628 -3.235 -8.318 1.00 35.92 34 SER B CA 1
ATOM 1690 C C . SER B 1 34 ? 9.089 -3.630 -8.497 1.00 36.56 34 SER B C 1
ATOM 1691 O O . SER B 1 34 ? 9.934 -3.312 -7.661 1.00 37.79 34 SER B O 1
ATOM 1694 N N . LEU B 1 35 ? 9.383 -4.294 -9.611 1.00 36.16 35 LEU B N 1
ATOM 1695 C CA . LEU B 1 35 ? 10.726 -4.774 -9.904 1.00 36.03 35 LEU B CA 1
ATOM 1696 C C . LEU B 1 35 ? 11.526 -3.894 -10.867 1.00 40.06 35 LEU B C 1
ATOM 1697 O O . LEU B 1 35 ? 11.059 -3.570 -11.954 1.00 43.79 35 LEU B O 1
ATOM 1702 N N . PRO B 1 36 ? 12.764 -3.524 -10.493 1.00 41.59 36 PRO B N 1
ATOM 1703 C CA . PRO B 1 36 ? 13.631 -2.681 -11.325 1.00 42.05 36 PRO B CA 1
ATOM 1704 C C . PRO B 1 36 ? 13.786 -3.210 -12.742 1.00 43.83 36 PRO B C 1
ATOM 1705 O O . PRO B 1 36 ? 13.824 -2.443 -13.704 1.00 45.09 36 PRO B O 1
ATOM 1709 N N . GLU B 1 37 ? 13.896 -4.526 -12.863 1.00 45.07 37 GLU B N 1
ATOM 1710 C CA . GLU B 1 37 ? 14.048 -5.151 -14.165 1.00 44.73 37 GLU B CA 1
ATOM 1711 C C . GLU B 1 37 ? 12.754 -4.967 -14.959 1.00 45.13 37 GLU B C 1
ATOM 1712 O O . GLU B 1 37 ? 12.732 -5.171 -16.170 1.00 44.27 37 GLU B O 1
ATOM 1718 N N . TRP B 1 38 ? 11.681 -4.579 -14.269 1.00 44.90 38 TRP B N 1
ATOM 1719 C CA . TRP B 1 38 ? 10.387 -4.362 -14.913 1.00 45.26 38 TRP B CA 1
ATOM 1720 C C . TRP B 1 38 ? 10.130 -2.895 -15.218 1.00 45.91 38 TRP B C 1
ATOM 1721 O O . TRP B 1 38 ? 9.920 -2.514 -16.370 1.00 46.68 38 TRP B O 1
ATOM 1732 N N . GLN B 1 39 ? 10.132 -2.076 -14.174 1.00 45.93 39 GLN B N 1
ATOM 1733 C CA . GLN B 1 39 ? 9.891 -0.650 -14.317 1.00 45.85 39 GLN B CA 1
ATOM 1734 C C . GLN B 1 39 ? 10.869 0.021 -15.268 1.00 46.78 39 GLN B C 1
ATOM 1735 O O . GLN B 1 39 ? 10.564 1.075 -15.821 1.00 47.02 39 GLN B O 1
ATOM 1741 N N . ASN B 1 40 ? 12.038 -0.593 -15.455 1.00 46.08 40 ASN B N 1
ATOM 1742 C CA . ASN B 1 40 ? 13.069 -0.041 -16.324 1.00 46.07 40 ASN B CA 1
ATOM 1743 C C . ASN B 1 40 ? 13.092 -0.630 -17.725 1.00 46.54 40 ASN B C 1
ATOM 1744 O O . ASN B 1 40 ? 13.915 -0.230 -18.557 1.00 46.88 40 ASN B O 1
ATOM 1749 N N . ALA B 1 41 ? 12.207 -1.581 -17.995 1.00 46.07 41 ALA B N 1
ATOM 1750 C CA . ALA B 1 41 ? 12.174 -2.204 -19.319 1.00 46.16 41 ALA B CA 1
ATOM 1751 C C . ALA B 1 41 ? 11.241 -1.458 -20.252 1.00 44.87 41 ALA B C 1
ATOM 1752 O O . ALA B 1 41 ? 10.100 -1.168 -19.897 1.00 44.51 41 ALA B O 1
ATOM 1754 N N . GLY B 1 42 ? 11.743 -1.145 -21.442 1.00 44.03 42 GLY B N 1
ATOM 1755 C CA . GLY B 1 42 ? 10.949 -0.439 -22.430 1.00 43.47 42 GLY B CA 1
ATOM 1756 C C . GLY B 1 42 ? 10.115 -1.399 -23.256 1.00 43.11 42 GLY B C 1
ATOM 1757 O O . GLY B 1 42 ? 8.905 -1.229 -23.389 1.00 43.57 42 GLY B O 1
ATOM 1758 N N . THR B 1 43 ? 10.761 -2.415 -23.813 1.00 42.67 43 THR B N 1
ATOM 1759 C CA . THR B 1 43 ? 10.065 -3.411 -24.617 1.00 43.02 43 THR B CA 1
ATOM 1760 C C . THR B 1 43 ? 10.002 -4.715 -23.830 1.00 42.11 43 THR B C 1
ATOM 1761 O O . THR B 1 43 ? 11.006 -5.154 -23.277 1.00 43.87 43 THR B O 1
ATOM 1765 N N . ILE B 1 44 ? 8.825 -5.330 -23.773 1.00 39.78 44 ILE B N 1
ATOM 1766 C CA . ILE B 1 44 ? 8.658 -6.576 -23.031 1.00 37.38 44 ILE B CA 1
ATOM 1767 C C . ILE B 1 44 ? 8.116 -7.715 -23.880 1.00 36.30 44 ILE B C 1
ATOM 1768 O O . ILE B 1 44 ? 7.174 -7.527 -24.655 1.00 35.47 44 ILE B O 1
ATOM 1773 N N . ALA B 1 45 ? 8.715 -8.896 -23.735 1.00 33.21 45 ALA B N 1
ATOM 1774 C CA . ALA B 1 45 ? 8.281 -10.080 -24.479 1.00 29.89 45 ALA B CA 1
ATOM 1775 C C . ALA B 1 45 ? 7.367 -10.886 -23.571 1.00 29.20 45 ALA B C 1
ATOM 1776 O O . ALA B 1 45 ? 7.716 -11.190 -22.435 1.00 27.42 45 ALA B O 1
ATOM 1778 N N . VAL B 1 46 ? 6.200 -11.252 -24.067 1.00 27.10 46 VAL B N 1
ATOM 1779 C CA . VAL B 1 46 ? 5.281 -11.996 -23.236 1.00 26.20 46 VAL B CA 1
ATOM 1780 C C . VAL B 1 46 ? 4.455 -12.859 -24.153 1.00 26.85 46 VAL B C 1
ATOM 1781 O O . VAL B 1 46 ? 4.585 -12.749 -25.367 1.00 29.75 46 VAL B O 1
ATOM 1785 N N . THR B 1 47 ? 3.607 -13.715 -23.596 1.00 25.64 47 THR B N 1
ATOM 1786 C CA . THR B 1 47 ? 2.770 -14.575 -24.430 1.00 25.40 47 THR B CA 1
ATOM 1787 C C . THR B 1 47 ? 1.303 -14.489 -24.067 1.00 25.55 47 THR B C 1
ATOM 1788 O O . THR B 1 47 ? 0.961 -14.160 -22.934 1.00 25.68 47 THR B O 1
ATOM 1792 N N . ILE B 1 48 ? 0.442 -14.785 -25.036 1.00 24.46 48 ILE B N 1
ATOM 1793 C CA . ILE B 1 48 ? -0.991 -14.776 -24.790 1.00 24.54 48 ILE B CA 1
ATOM 1794 C C . ILE B 1 48 ? -1.325 -16.090 -24.079 1.00 25.27 48 ILE B C 1
ATOM 1795 O O . ILE B 1 48 ? -1.243 -17.165 -24.672 1.00 26.22 48 ILE B O 1
ATOM 1800 N N . SER B 1 49 ? -1.704 -16.005 -22.809 1.00 24.26 49 SER B N 1
ATOM 1801 C CA . SER B 1 49 ? -1.973 -17.214 -22.048 1.00 25.34 49 SER B CA 1
ATOM 1802 C C . SER B 1 49 ? -3.288 -17.900 -22.372 1.00 27.09 49 SER B C 1
ATOM 1803 O O . SER B 1 49 ? -4.183 -17.317 -22.989 1.00 26.89 49 SER B O 1
ATOM 1806 N N . ARG B 1 50 ? -3.400 -19.159 -21.958 1.00 28.01 50 ARG B N 1
ATOM 1807 C CA . ARG B 1 50 ? -4.623 -19.906 -22.191 1.00 29.66 50 ARG B CA 1
ATOM 1808 C C . ARG B 1 50 ? -4.787 -21.048 -21.205 1.00 30.35 50 ARG B C 1
ATOM 1809 O O . ARG B 1 50 ? -3.832 -21.487 -20.564 1.00 32.22 50 ARG B O 1
ATOM 1817 N N . GLY B 1 51 ? -6.024 -21.503 -21.080 1.00 29.72 51 GLY B N 1
ATOM 1818 C CA . GLY B 1 51 ? -6.332 -22.617 -20.213 1.00 29.90 51 GLY B CA 1
ATOM 1819 C C . GLY B 1 51 ? -5.870 -22.547 -18.781 1.00 30.17 51 GLY B C 1
ATOM 1820 O O . GLY B 1 51 ? -6.279 -21.665 -18.023 1.00 31.17 51 GLY B O 1
ATOM 1821 N N . LEU B 1 52 ? -5.028 -23.498 -18.395 1.00 29.88 52 LEU B N 1
ATOM 1822 C CA . LEU B 1 52 ? -4.535 -23.537 -17.021 1.00 30.56 52 LEU B CA 1
ATOM 1823 C C . LEU B 1 52 ? -3.204 -22.821 -16.823 1.00 29.63 52 LEU B C 1
ATOM 1824 O O . LEU B 1 52 ? -2.664 -22.817 -15.720 1.00 28.60 52 LEU B O 1
ATOM 1829 N N . GLU B 1 53 ? -2.694 -22.214 -17.892 1.00 26.52 53 GLU B N 1
ATOM 1830 C CA . GLU B 1 53 ? -1.454 -21.472 -17.818 1.00 25.74 53 GLU B CA 1
ATOM 1831 C C . GLU B 1 53 ? -1.644 -20.254 -16.903 1.00 26.99 53 GLU B C 1
ATOM 1832 O O . GLU B 1 53 ? -2.752 -20.013 -16.407 1.00 29.34 53 GLU B O 1
ATOM 1838 N N . ILE B 1 54 ? -0.572 -19.494 -16.666 1.00 25.20 54 ILE B N 1
ATOM 1839 C CA . ILE B 1 54 ? -0.653 -18.287 -15.829 1.00 24.08 54 ILE B CA 1
ATOM 1840 C C . ILE B 1 54 ? -1.212 -17.126 -16.663 1.00 23.13 54 ILE B C 1
ATOM 1841 O O . ILE B 1 54 ? -0.638 -16.745 -17.668 1.00 21.66 54 ILE B O 1
ATOM 1846 N N . PRO B 1 55 ? -2.327 -16.529 -16.229 1.00 25.57 55 PRO B N 1
ATOM 1847 C CA . PRO B 1 55 ? -2.929 -15.416 -16.969 1.00 25.16 55 PRO B CA 1
ATOM 1848 C C . PRO B 1 55 ? -1.988 -14.229 -17.215 1.00 25.64 55 PRO B C 1
ATOM 1849 O O . PRO B 1 55 ? -1.535 -13.598 -16.275 1.00 27.03 55 PRO B O 1
ATOM 1853 N N . THR B 1 56 ? -1.724 -13.931 -18.489 1.00 26.70 56 THR B N 1
ATOM 1854 C CA . THR B 1 56 ? -0.830 -12.844 -18.905 1.00 26.18 56 THR B CA 1
ATOM 1855 C C . THR B 1 56 ? -1.494 -11.510 -19.206 1.00 27.42 56 THR B C 1
ATOM 1856 O O . THR B 1 56 ? -0.818 -10.483 -19.279 1.00 26.88 56 THR B O 1
ATOM 1860 N N . ARG B 1 57 ? -2.806 -11.529 -19.425 1.00 29.41 57 ARG B N 1
ATOM 1861 C CA . ARG B 1 57 ? -3.542 -10.312 -19.737 1.00 29.76 57 ARG B CA 1
ATOM 1862 C C . ARG B 1 57 ? -3.114 -9.152 -18.842 1.00 29.01 57 ARG B C 1
ATOM 1863 O O . ARG B 1 57 ? -2.649 -8.120 -19.330 1.00 29.09 57 ARG B O 1
ATOM 1871 N N . PRO B 1 58 ? -3.245 -9.313 -17.518 1.00 28.41 58 PRO B N 1
ATOM 1872 C CA . PRO B 1 58 ? -2.859 -8.236 -16.604 1.00 27.96 58 PRO B CA 1
ATOM 1873 C C . PRO B 1 58 ? -1.465 -7.678 -16.843 1.00 28.26 58 PRO B C 1
ATOM 1874 O O . PRO B 1 58 ? -1.222 -6.500 -16.596 1.00 28.78 58 PRO B O 1
ATOM 1878 N N . VAL B 1 59 ? -0.563 -8.527 -17.324 1.00 27.14 59 VAL B N 1
ATOM 1879 C CA . VAL B 1 59 ? 0.812 -8.128 -17.593 1.00 26.30 59 VAL B CA 1
ATOM 1880 C C . VAL B 1 59 ? 0.897 -7.285 -18.864 1.00 26.06 59 VAL B C 1
ATOM 1881 O O . VAL B 1 59 ? 1.649 -6.313 -18.928 1.00 25.56 59 VAL B O 1
ATOM 1885 N N . ILE B 1 60 ? 0.149 -7.663 -19.892 1.00 26.02 60 ILE B N 1
ATOM 1886 C CA . ILE B 1 60 ? 0.185 -6.887 -21.124 1.00 23.88 60 ILE B CA 1
ATOM 1887 C C . ILE B 1 60 ? -0.533 -5.569 -20.881 1.00 24.78 60 ILE B C 1
ATOM 1888 O O . ILE B 1 60 ? -0.035 -4.508 -21.241 1.00 24.58 60 ILE B O 1
ATOM 1893 N N . GLU B 1 61 ? -1.695 -5.653 -20.246 1.00 25.94 61 GLU B N 1
ATOM 1894 C CA . GLU B 1 61 ? -2.492 -4.482 -19.921 1.00 30.53 61 GLU B CA 1
ATOM 1895 C C . GLU B 1 61 ? -1.680 -3.474 -19.090 1.00 33.54 61 GLU B C 1
ATOM 1896 O O . GLU B 1 61 ? -1.822 -2.257 -19.262 1.00 35.19 61 GLU B O 1
ATOM 1902 N N . GLN B 1 62 ? -0.832 -3.984 -18.194 1.00 33.34 62 GLN B N 1
ATOM 1903 C CA . GLN B 1 62 ? -0.010 -3.141 -17.335 1.00 32.34 62 GLN B CA 1
ATOM 1904 C C . GLN B 1 62 ? 1.173 -2.582 -18.094 1.00 31.40 62 GLN B C 1
ATOM 1905 O O . GLN B 1 62 ? 1.590 -1.452 -17.867 1.00 31.97 62 GLN B O 1
ATOM 1911 N N . ALA B 1 63 ? 1.725 -3.387 -18.988 1.00 30.27 63 ALA B N 1
ATOM 1912 C CA . ALA B 1 63 ? 2.865 -2.952 -19.766 1.00 30.38 63 ALA B CA 1
ATOM 1913 C C . ALA B 1 63 ? 2.471 -1.736 -20.586 1.00 31.70 63 ALA B C 1
ATOM 1914 O O . ALA B 1 63 ? 3.204 -0.741 -20.660 1.00 32.47 63 ALA B O 1
ATOM 1916 N N . TRP B 1 64 ? 1.301 -1.824 -21.202 1.00 31.82 64 TRP B N 1
ATOM 1917 C CA . TRP B 1 64 ? 0.803 -0.738 -22.023 1.00 32.82 64 TRP B CA 1
ATOM 1918 C C . TRP B 1 64 ? 0.466 0.487 -21.167 1.00 34.15 64 TRP B C 1
ATOM 1919 O O . TRP B 1 64 ? 0.805 1.625 -21.518 1.00 31.64 64 TRP B O 1
ATOM 1930 N N . GLU B 1 65 ? -0.185 0.255 -20.035 1.00 36.58 65 GLU B N 1
ATOM 1931 C CA . GLU B 1 65 ? -0.557 1.357 -19.160 1.00 39.16 65 GLU B CA 1
ATOM 1932 C C . GLU B 1 65 ? 0.643 2.191 -18.702 1.00 39.19 65 GLU B C 1
ATOM 1933 O O . GLU B 1 65 ? 0.482 3.343 -18.309 1.00 39.10 65 GLU B O 1
ATOM 1939 N N . GLU B 1 66 ? 1.837 1.605 -18.756 1.00 38.95 66 GLU B N 1
ATOM 1940 C CA . GLU B 1 66 ? 3.054 2.306 -18.384 1.00 38.12 66 GLU B CA 1
ATOM 1941 C C . GLU B 1 66 ? 3.787 2.679 -19.656 1.00 38.85 66 GLU B C 1
ATOM 1942 O O . GLU B 1 66 ? 4.991 2.906 -19.645 1.00 39.29 66 GLU B O 1
ATOM 1948 N N . GLY B 1 67 ? 3.052 2.720 -20.759 1.00 40.20 67 GLY B N 1
ATOM 1949 C CA . GLY B 1 67 ? 3.642 3.085 -22.032 1.00 41.58 67 GLY B CA 1
ATOM 1950 C C . GLY B 1 67 ? 4.840 2.260 -22.456 1.00 42.90 67 GLY B C 1
ATOM 1951 O O . GLY B 1 67 ? 5.801 2.804 -23.006 1.00 43.25 67 GLY B O 1
ATOM 1952 N N . LYS B 1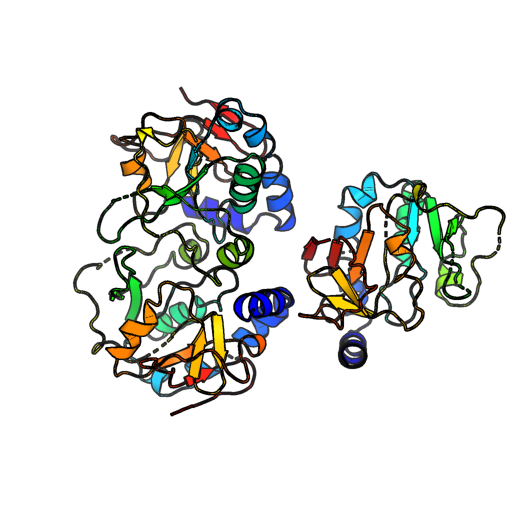 68 ? 4.794 0.953 -22.208 1.00 42.86 68 LYS B N 1
ATOM 1953 C CA . LYS B 1 68 ? 5.891 0.064 -22.605 1.00 43.01 68 LYS B CA 1
ATOM 1954 C C . LYS B 1 68 ? 5.522 -0.689 -23.875 1.00 42.96 68 LYS B C 1
ATOM 1955 O O . LYS B 1 68 ? 4.344 -0.944 -24.126 1.00 43.63 68 LYS B O 1
ATOM 1961 N N . GLN B 1 69 ? 6.534 -1.033 -24.671 1.00 41.74 69 GLN B N 1
ATOM 1962 C CA . GLN B 1 69 ? 6.343 -1.799 -25.901 1.00 39.69 69 GLN B CA 1
ATOM 1963 C C . GLN B 1 69 ? 6.106 -3.250 -25.495 1.00 38.89 69 GLN B C 1
ATOM 1964 O O . GLN B 1 69 ? 6.675 -3.719 -24.511 1.00 40.10 69 GLN B O 1
ATOM 1970 N N . VAL B 1 70 ? 5.278 -3.963 -26.248 1.00 36.21 70 VAL B N 1
ATOM 1971 C CA . VAL B 1 70 ? 4.995 -5.357 -25.945 1.00 32.41 70 VAL B CA 1
ATOM 1972 C C . VAL B 1 70 ? 5.091 -6.186 -27.212 1.00 32.54 70 VAL B C 1
ATOM 1973 O O . VAL B 1 70 ? 4.570 -5.799 -28.242 1.00 33.52 70 VAL B O 1
ATOM 1977 N N . CYS B 1 71 ? 5.772 -7.317 -27.143 1.00 33.94 71 CYS B N 1
ATOM 1978 C CA . CYS B 1 71 ? 5.882 -8.171 -28.306 1.00 35.08 71 CYS B CA 1
ATOM 1979 C C . CYS B 1 71 ? 5.510 -9.583 -27.904 1.00 35.40 71 CYS B C 1
ATOM 1980 O O . CYS B 1 71 ? 5.810 -10.020 -26.783 1.00 37.44 71 CYS B O 1
ATOM 1983 N N . ILE B 1 72 ? 4.838 -10.292 -28.809 1.00 33.44 72 ILE B N 1
ATOM 1984 C CA . ILE B 1 72 ? 4.423 -11.666 -28.544 1.00 30.88 72 ILE B CA 1
ATOM 1985 C C . ILE B 1 72 ? 5.033 -12.581 -29.576 1.00 30.97 72 ILE B C 1
ATOM 1986 O O . ILE B 1 72 ? 5.386 -12.154 -30.661 1.00 31.41 72 ILE B O 1
ATOM 1991 N N . PRO B 1 73 ? 5.166 -13.863 -29.247 1.00 32.32 73 PRO B N 1
ATOM 1992 C CA . PRO B 1 73 ? 5.759 -14.798 -30.198 1.00 34.92 73 PRO B CA 1
ATOM 1993 C C . PRO B 1 73 ? 4.870 -15.205 -31.362 1.00 38.60 73 PRO B C 1
ATOM 1994 O O . PRO B 1 73 ? 3.657 -14.999 -31.360 1.00 37.78 73 PRO B O 1
ATOM 1998 N N . LYS B 1 74 ? 5.503 -15.789 -32.367 1.00 43.58 74 LYS B N 1
ATOM 1999 C CA . LYS B 1 74 ? 4.803 -16.245 -33.548 1.00 49.22 74 LYS B CA 1
ATOM 2000 C C . LYS B 1 74 ? 5.644 -17.372 -34.137 1.00 51.74 74 LYS B C 1
ATOM 2001 O O . LYS B 1 74 ? 5.900 -17.413 -35.333 1.00 54.06 74 LYS B O 1
ATOM 2007 N N . CYS B 1 75 ? 6.065 -18.281 -33.266 1.00 54.11 75 CYS B N 1
ATOM 2008 C CA . CYS B 1 75 ? 6.894 -19.430 -33.620 1.00 57.47 75 CYS B CA 1
ATOM 2009 C C . CYS B 1 75 ? 6.374 -20.321 -34.744 1.00 58.85 75 CYS B C 1
ATOM 2010 O O . CYS B 1 75 ? 5.175 -20.569 -34.850 1.00 57.62 75 CYS B O 1
ATOM 2013 N N . HIS B 1 76 ? 7.302 -20.822 -35.557 1.00 61.65 76 HIS B N 1
ATOM 2014 C CA . HIS B 1 76 ? 6.973 -21.676 -36.691 1.00 65.23 76 HIS B CA 1
ATOM 2015 C C . HIS B 1 76 ? 6.895 -23.158 -36.357 1.00 66.76 76 HIS B C 1
ATOM 2016 O O . HIS B 1 76 ? 7.578 -23.643 -35.457 1.00 66.57 76 HIS B O 1
ATOM 2023 N N . PRO B 1 77 ? 6.063 -23.900 -37.106 1.00 68.28 77 PRO B N 1
ATOM 2024 C CA . PRO B 1 77 ? 5.852 -25.341 -36.943 1.00 69.27 77 PRO B CA 1
ATOM 2025 C C . PRO B 1 77 ? 6.942 -26.187 -37.609 1.00 69.42 77 PRO B C 1
ATOM 2026 O O . PRO B 1 77 ? 7.658 -25.708 -38.494 1.00 69.11 77 PRO B O 1
ATOM 2030 N N . ASP B 1 78 ? 7.043 -27.446 -37.175 1.00 69.08 78 ASP B N 1
ATOM 2031 C CA . ASP B 1 78 ? 8.018 -28.407 -37.690 1.00 67.70 78 ASP B CA 1
ATOM 2032 C C . ASP B 1 78 ? 9.456 -27.999 -37.378 1.00 67.77 78 ASP B C 1
ATOM 2033 O O . ASP B 1 78 ? 10.387 -28.773 -37.599 1.00 67.79 78 ASP B O 1
ATOM 2038 N N . THR B 1 79 ? 9.626 -26.781 -36.868 1.00 67.95 79 THR B N 1
ATOM 2039 C CA . THR B 1 79 ? 10.938 -26.248 -36.506 1.00 67.35 79 THR B CA 1
ATOM 2040 C C . THR B 1 79 ? 10.875 -25.555 -35.157 1.00 67.19 79 THR B C 1
ATOM 2041 O O . THR B 1 79 ? 9.805 -25.126 -34.718 1.00 67.33 79 THR B O 1
ATOM 2045 N N . LYS B 1 80 ? 12.025 -25.436 -34.503 1.00 66.21 80 LYS B N 1
ATOM 2046 C CA . LYS B 1 80 ? 12.080 -24.780 -33.202 1.00 65.35 80 LYS B CA 1
ATOM 2047 C C . LYS B 1 80 ? 12.381 -23.283 -33.353 1.00 63.43 80 LYS B C 1
ATOM 2048 O O . LYS B 1 80 ? 13.043 -22.681 -32.507 1.00 63.93 80 LYS B O 1
ATOM 2054 N N . LYS B 1 81 ? 11.878 -22.691 -34.434 1.00 60.49 81 LYS B N 1
ATOM 2055 C CA . LYS B 1 81 ? 12.081 -21.276 -34.709 1.00 58.23 81 LYS B CA 1
ATOM 2056 C C . LYS B 1 81 ? 10.963 -20.420 -34.122 1.00 57.65 81 LYS B C 1
ATOM 2057 O O . LYS B 1 81 ? 9.787 -20.594 -34.449 1.00 57.57 81 LYS B O 1
ATOM 2071 N N . GLN B 1 83 ? 10.082 -16.290 -33.210 1.00 54.33 83 GLN B N 1
ATOM 2072 C CA . GLN B 1 83 ? 10.491 -14.919 -33.433 1.00 54.80 83 GLN B CA 1
ATOM 2073 C C . GLN B 1 83 ? 9.461 -13.987 -32.824 1.00 53.59 83 GLN B C 1
ATOM 2074 O O . GLN B 1 83 ? 8.296 -13.991 -33.224 1.00 55.04 83 GLN B O 1
ATOM 2080 N N . PHE B 1 84 ? 9.890 -13.192 -31.852 1.00 50.42 84 PHE B N 1
ATOM 2081 C CA . PHE B 1 84 ? 8.993 -12.252 -31.191 1.00 47.39 84 PHE B CA 1
ATOM 2082 C C . PHE B 1 84 ? 8.679 -11.068 -32.113 1.00 45.58 84 PHE B C 1
ATOM 2083 O O . PHE B 1 84 ? 9.567 -10.554 -32.789 1.00 45.11 84 PHE B O 1
ATOM 2091 N N . ARG B 1 85 ? 7.412 -10.659 -32.157 1.00 43.90 85 ARG B N 1
ATOM 2092 C CA . ARG B 1 85 ? 6.991 -9.520 -32.975 1.00 41.52 85 ARG B CA 1
ATOM 2093 C C . ARG B 1 85 ? 6.132 -8.536 -32.180 1.00 38.60 85 ARG B C 1
ATOM 2094 O O . ARG B 1 85 ? 5.322 -8.935 -31.343 1.00 36.88 85 ARG B O 1
ATOM 2102 N N . THR B 1 86 ? 6.330 -7.244 -32.436 1.00 36.32 86 THR B N 1
ATOM 2103 C CA . THR B 1 86 ? 5.608 -6.180 -31.724 1.00 33.58 86 THR B CA 1
ATOM 2104 C C . THR B 1 86 ? 4.095 -6.334 -31.761 1.00 31.08 86 THR B C 1
ATOM 2105 O O . THR B 1 86 ? 3.527 -6.756 -32.759 1.00 32.28 86 THR B O 1
ATOM 2109 N N . TYR B 1 87 ? 3.450 -5.976 -30.662 1.00 28.47 87 TYR B N 1
ATOM 2110 C CA . TYR B 1 87 ? 2.012 -6.071 -30.553 1.00 27.43 87 TYR B CA 1
ATOM 2111 C C . TYR B 1 87 ? 1.519 -4.749 -29.999 1.00 29.77 87 TYR B C 1
ATOM 2112 O O . TYR B 1 87 ? 1.804 -4.406 -28.852 1.00 29.79 87 TYR B O 1
ATOM 2121 N N . GLN B 1 88 ? 0.800 -3.995 -30.831 1.00 32.29 88 GLN B N 1
ATOM 2122 C CA . GLN B 1 88 ? 0.282 -2.694 -30.434 1.00 36.11 88 GLN B CA 1
ATOM 2123 C C . GLN B 1 88 ? -0.955 -2.769 -29.559 1.00 37.16 88 GLN B C 1
ATOM 2124 O O . GLN B 1 88 ? -1.696 -3.752 -29.582 1.00 36.98 88 GLN B O 1
ATOM 2130 N N . THR B 1 89 ? -1.152 -1.715 -28.771 1.00 39.04 89 THR B N 1
ATOM 2131 C CA . THR B 1 89 ? -2.291 -1.608 -27.868 1.00 41.41 89 THR B CA 1
ATOM 2132 C C . THR B 1 89 ? -3.553 -2.106 -28.549 1.00 41.79 89 THR B C 1
ATOM 2133 O O . THR B 1 89 ? -4.027 -1.500 -29.509 1.00 42.93 89 THR B O 1
ATOM 2137 N N . ASP B 1 90 ? -4.104 -3.198 -28.036 1.00 41.20 90 ASP B N 1
ATOM 2138 C CA . ASP B 1 90 ? -5.292 -3.793 -28.618 1.00 41.40 90 ASP B CA 1
ATOM 2139 C C . ASP B 1 90 ? -6.523 -3.646 -27.735 1.00 42.67 90 ASP B C 1
ATOM 2140 O O . ASP B 1 90 ? -6.598 -4.230 -26.652 1.00 42.20 90 ASP B O 1
ATOM 2145 N N . ASP B 1 91 ? -7.485 -2.851 -28.205 1.00 44.04 91 ASP B N 1
ATOM 2146 C CA . ASP B 1 91 ? -8.735 -2.624 -27.479 1.00 42.24 91 ASP B CA 1
ATOM 2147 C C . ASP B 1 91 ? -9.587 -3.883 -27.527 1.00 41.00 91 ASP B C 1
ATOM 2148 O O . ASP B 1 91 ? -10.662 -3.939 -26.941 1.00 41.47 91 ASP B O 1
ATOM 2153 N N . GLN B 1 92 ? -9.104 -4.894 -28.235 1.00 39.01 92 GLN B N 1
ATOM 2154 C CA . GLN B 1 92 ? -9.831 -6.151 -28.328 1.00 38.93 92 GLN B CA 1
ATOM 2155 C C . GLN B 1 92 ? -9.036 -7.209 -27.581 1.00 35.85 92 GLN B C 1
ATOM 2156 O O . GLN B 1 92 ? -9.221 -8.407 -27.774 1.00 35.82 92 GLN B O 1
ATOM 2162 N N . LEU B 1 93 ? -8.141 -6.743 -26.724 1.00 34.01 93 LEU B N 1
ATOM 2163 C CA . LEU B 1 93 ? -7.291 -7.624 -25.934 1.00 32.08 93 LEU B CA 1
ATOM 2164 C C . LEU B 1 93 ? -8.106 -8.702 -25.221 1.00 31.07 93 LEU B C 1
ATOM 2165 O O . LEU B 1 93 ? -7.692 -9.850 -25.163 1.00 32.34 93 LEU B O 1
ATOM 2170 N N . GLU B 1 94 ? -9.259 -8.328 -24.683 1.00 29.04 94 GLU B N 1
ATOM 2171 C CA . GLU B 1 94 ? -10.087 -9.282 -23.976 1.00 30.24 94 GLU B CA 1
ATOM 2172 C C . GLU B 1 94 ? -10.682 -10.307 -24.941 1.00 28.83 94 GLU B C 1
ATOM 2173 O O . GLU B 1 94 ? -10.922 -11.463 -24.579 1.00 26.57 94 GLU B O 1
ATOM 2179 N N . THR B 1 95 ? -10.910 -9.879 -26.176 1.00 27.66 95 THR B N 1
ATOM 2180 C CA . THR B 1 95 ? -11.482 -10.754 -27.192 1.00 26.74 95 THR B CA 1
ATOM 2181 C C . THR B 1 95 ? -10.438 -11.795 -27.588 1.00 26.93 95 THR B C 1
ATOM 2182 O O . THR B 1 95 ? -10.768 -12.949 -27.880 1.00 27.51 95 THR B O 1
ATOM 2186 N N . VAL B 1 96 ? -9.178 -11.370 -27.599 1.00 24.93 96 VAL B N 1
ATOM 2187 C CA . VAL B 1 96 ? -8.068 -12.244 -27.936 1.00 24.01 96 VAL B CA 1
ATOM 2188 C C . VAL B 1 96 ? -7.924 -13.319 -26.861 1.00 23.15 96 VAL B C 1
ATOM 2189 O O . VAL B 1 96 ? -7.765 -14.496 -27.172 1.00 22.45 96 VAL B O 1
ATOM 2193 N N . TYR B 1 97 ? -7.981 -12.905 -25.596 1.00 21.45 97 TYR B N 1
ATOM 2194 C CA . TYR B 1 97 ? -7.853 -13.839 -24.489 1.00 19.45 97 TYR B CA 1
ATOM 2195 C C . TYR B 1 97 ? -9.041 -14.788 -24.426 1.00 18.35 97 TYR B C 1
ATOM 2196 O O . TYR B 1 97 ? -8.945 -15.884 -23.870 1.00 18.50 97 TYR B O 1
ATOM 2205 N N . ALA B 1 98 ? -10.155 -14.374 -25.020 1.00 15.43 98 ALA B N 1
ATOM 2206 C CA . ALA B 1 98 ? -11.315 -15.235 -25.058 1.00 12.73 98 ALA B CA 1
ATOM 2207 C C . ALA B 1 98 ? -11.161 -16.252 -26.195 1.00 11.25 98 ALA B C 1
ATOM 2208 O O . ALA B 1 98 ? -11.947 -17.173 -26.293 1.00 10.88 98 ALA B O 1
ATOM 2210 N N . GLY B 1 99 ? -10.120 -16.118 -27.018 1.00 13.50 99 GLY B N 1
ATOM 2211 C CA . GLY B 1 99 ? -9.921 -17.045 -28.127 1.00 16.66 99 GLY B CA 1
ATOM 2212 C C . GLY B 1 99 ? -10.889 -16.799 -29.286 1.00 22.29 99 GLY B C 1
ATOM 2213 O O . GLY B 1 99 ? -11.104 -17.676 -30.123 1.00 21.51 99 GLY B O 1
ATOM 2214 N N . LEU B 1 100 ? -11.466 -15.596 -29.332 1.00 25.17 100 LEU B N 1
ATOM 2215 C CA . LEU B 1 100 ? -12.428 -15.213 -30.358 1.00 25.67 100 LEU B CA 1
ATOM 2216 C C . LEU B 1 100 ? -11.853 -14.160 -31.300 1.00 27.22 100 LEU B C 1
ATOM 2217 O O . LEU B 1 100 ? -12.601 -13.416 -31.934 1.00 26.33 100 LEU B O 1
ATOM 2222 N N . LEU B 1 101 ? -10.531 -14.097 -31.380 1.00 29.06 101 LEU B N 1
ATOM 2223 C CA . LEU B 1 101 ? -9.848 -13.143 -32.243 1.00 31.01 101 LEU B CA 1
ATOM 2224 C C . LEU B 1 101 ? -8.350 -13.258 -32.077 1.00 33.83 101 LEU B C 1
ATOM 2225 O O . LEU B 1 101 ? -7.807 -12.916 -31.026 1.00 33.90 101 LEU B O 1
ATOM 2230 N N . GLU B 1 102 ? -7.682 -13.748 -33.111 1.00 37.28 102 GLU B N 1
ATOM 2231 C CA . GLU B 1 102 ? -6.243 -13.866 -33.057 1.00 41.66 102 GLU B CA 1
ATOM 2232 C C . GLU B 1 102 ? -5.672 -12.463 -32.976 1.00 44.25 102 GLU B C 1
ATOM 2233 O O . GLU B 1 102 ? -6.186 -11.536 -33.605 1.00 44.77 102 GLU B O 1
ATOM 2239 N N . PRO B 1 103 ? -4.611 -12.280 -32.175 1.00 45.47 103 PRO B N 1
ATOM 2240 C CA . PRO B 1 103 ? -4.003 -10.956 -32.041 1.00 47.01 103 PRO B CA 1
ATOM 2241 C C . PRO B 1 103 ? -3.422 -10.447 -33.349 1.00 47.94 103 PRO B C 1
ATOM 2242 O O . PRO B 1 103 ? -2.569 -11.097 -33.959 1.00 46.37 103 PRO B O 1
ATOM 2246 N N . VAL B 1 104 ? -3.912 -9.292 -33.786 1.00 50.88 104 VAL B N 1
ATOM 2247 C CA . VAL B 1 104 ? -3.428 -8.687 -35.017 1.00 55.10 104 VAL B CA 1
ATOM 2248 C C . VAL B 1 104 ? -2.108 -7.986 -34.718 1.00 57.43 104 VAL B C 1
ATOM 2249 O O . VAL B 1 104 ? -2.042 -7.075 -33.888 1.00 57.61 104 VAL B O 1
ATOM 2253 N N . ILE B 1 105 ? -1.057 -8.434 -35.396 1.00 59.20 105 ILE B N 1
ATOM 2254 C CA . ILE B 1 105 ? 0.273 -7.878 -35.216 1.00 60.87 105 ILE B CA 1
ATOM 2255 C C . ILE B 1 105 ? 0.910 -7.580 -36.576 1.00 62.30 105 ILE B C 1
ATOM 2256 O O . ILE B 1 105 ? 0.894 -6.443 -37.051 1.00 62.16 105 ILE B O 1
ATOM 2261 N N . LYS B 1 107 ? 1.999 -5.350 -40.151 1.00 95.52 107 LYS B N 1
ATOM 2262 C CA . LYS B 1 107 ? 1.982 -6.774 -39.834 1.00 95.65 107 LYS B CA 1
ATOM 2263 C C . LYS B 1 107 ? 3.273 -7.216 -39.156 1.00 95.38 107 LYS B C 1
ATOM 2264 O O . LYS B 1 107 ? 3.498 -6.939 -37.975 1.00 94.93 107 LYS B O 1
ATOM 2270 N N . THR B 1 108 ? 4.119 -7.900 -39.919 1.00 94.88 108 THR B N 1
ATOM 2271 C CA . THR B 1 108 ? 5.387 -8.405 -39.407 1.00 94.01 108 THR B CA 1
ATOM 2272 C C . THR B 1 108 ? 6.442 -7.324 -39.160 1.00 92.82 108 THR B C 1
ATOM 2273 O O . THR B 1 108 ? 6.986 -6.735 -40.096 1.00 93.09 108 THR B O 1
ATOM 2277 N N . LYS B 1 109 ? 6.714 -7.070 -37.883 1.00 91.14 109 LYS B N 1
ATOM 2278 C CA . LYS B 1 109 ? 7.712 -6.087 -37.463 1.00 88.75 109 LYS B CA 1
ATOM 2279 C C . LYS B 1 109 ? 8.683 -6.766 -36.499 1.00 86.35 109 LYS B C 1
ATOM 2280 O O . LYS B 1 109 ? 8.649 -6.528 -35.290 1.00 86.28 109 LYS B O 1
ATOM 2286 N N . GLU B 1 110 ? 9.538 -7.618 -37.056 1.00 82.36 110 GLU B N 1
ATOM 2287 C CA . GLU B 1 110 ? 10.521 -8.371 -36.289 1.00 78.72 110 GLU B CA 1
ATOM 2288 C C . GLU B 1 110 ? 11.216 -7.561 -35.196 1.00 74.90 110 GLU B C 1
ATOM 2289 O O . GLU B 1 110 ? 11.587 -6.406 -35.396 1.00 74.43 110 GLU B O 1
ATOM 2295 N N . VAL B 1 111 ? 11.379 -8.183 -34.034 1.00 70.27 111 VAL B N 1
ATOM 2296 C CA . VAL B 1 111 ? 12.042 -7.553 -32.905 1.00 66.25 111 VAL B CA 1
ATOM 2297 C C . VAL B 1 111 ? 13.145 -8.494 -32.438 1.00 63.45 111 VAL B C 1
ATOM 2298 O O . VAL B 1 111 ? 12.883 -9.495 -31.769 1.00 61.60 111 VAL B O 1
ATOM 2302 N N . ASN B 1 112 ? 14.377 -8.169 -32.812 1.00 61.17 112 ASN B N 1
ATOM 2303 C CA . ASN B 1 112 ? 15.527 -8.983 -32.459 1.00 59.86 112 ASN B CA 1
ATOM 2304 C C . ASN B 1 112 ? 15.762 -9.108 -30.971 1.00 58.26 112 ASN B C 1
ATOM 2305 O O . ASN B 1 112 ? 15.422 -8.214 -30.200 1.00 58.19 112 ASN B O 1
ATOM 2310 N N . PRO B 1 113 ? 16.369 -10.227 -30.551 1.00 56.63 113 PRO B N 1
ATOM 2311 C CA . PRO B 1 113 ? 16.667 -10.503 -29.146 1.00 55.59 113 PRO B CA 1
ATOM 2312 C C . PRO B 1 113 ? 17.248 -9.316 -28.384 1.00 54.31 113 PRO B C 1
ATOM 2313 O O . PRO B 1 113 ? 16.712 -8.921 -27.353 1.00 54.57 113 PRO B O 1
ATOM 2317 N N . SER B 1 114 ? 18.333 -8.741 -28.891 1.00 53.55 114 SER B N 1
ATOM 2318 C CA . SER B 1 114 ? 18.965 -7.614 -28.214 1.00 53.41 114 SER B CA 1
ATOM 2319 C C . SER B 1 114 ? 18.034 -6.414 -28.066 1.00 52.41 114 SER B C 1
ATOM 2320 O O . SER B 1 114 ? 18.408 -5.409 -27.475 1.00 53.06 114 SER B O 1
ATOM 2323 N N . GLN B 1 115 ? 16.825 -6.513 -28.600 1.00 50.80 115 GLN B N 1
ATOM 2324 C CA . GLN B 1 115 ? 15.892 -5.412 -28.501 1.00 49.10 115 GLN B CA 1
ATOM 2325 C C . GLN B 1 115 ? 14.903 -5.643 -27.366 1.00 49.23 115 GLN B C 1
ATOM 2326 O O . GLN B 1 115 ? 14.174 -4.734 -26.965 1.00 48.80 115 GLN B O 1
ATOM 2332 N N . ILE B 1 116 ? 14.892 -6.864 -26.841 1.00 49.43 116 ILE B N 1
ATOM 2333 C CA . ILE B 1 116 ? 14.001 -7.226 -25.741 1.00 49.00 116 ILE B CA 1
ATOM 2334 C C . ILE B 1 116 ? 14.690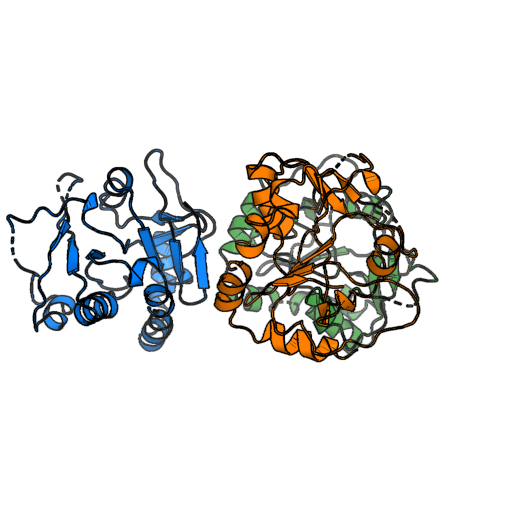 -6.976 -24.402 1.00 48.63 116 ILE B C 1
ATOM 2335 O O . ILE B 1 116 ? 15.775 -7.486 -24.138 1.00 48.89 116 ILE B O 1
ATOM 2340 N N . ASP B 1 117 ? 14.046 -6.188 -23.557 1.00 49.12 117 ASP B N 1
ATOM 2341 C CA . ASP B 1 117 ? 14.609 -5.851 -22.266 1.00 50.32 117 ASP B CA 1
ATOM 2342 C C . ASP B 1 117 ? 14.253 -6.906 -21.219 1.00 50.84 117 ASP B C 1
ATOM 2343 O O . ASP B 1 117 ? 15.134 -7.519 -20.609 1.00 51.65 117 ASP B O 1
ATOM 2348 N N . LEU B 1 118 ? 12.958 -7.122 -21.020 1.00 49.09 118 LEU B N 1
ATOM 2349 C CA . LEU B 1 118 ? 12.499 -8.105 -20.055 1.00 45.88 118 LEU B CA 1
ATOM 2350 C C . LEU B 1 118 ? 11.646 -9.144 -20.749 1.00 44.48 118 LEU B C 1
ATOM 2351 O O . LEU B 1 118 ? 10.760 -8.809 -21.534 1.00 44.97 118 LEU B O 1
ATOM 2364 N N . ILE B 1 120 ? 9.127 -12.425 -20.142 1.00 33.94 120 ILE B N 1
ATOM 2365 C CA . ILE B 1 120 ? 8.363 -13.310 -19.289 1.00 30.80 120 ILE B CA 1
ATOM 2366 C C . ILE B 1 120 ? 8.330 -14.669 -19.973 1.00 29.54 120 ILE B C 1
ATOM 2367 O O . ILE B 1 120 ? 7.722 -14.845 -21.027 1.00 30.23 120 ILE B O 1
ATOM 2372 N N . VAL B 1 121 ? 9.024 -15.619 -19.361 1.00 27.26 121 VAL B N 1
ATOM 2373 C CA . VAL B 1 121 ? 9.125 -16.967 -19.875 1.00 25.35 121 VAL B CA 1
ATOM 2374 C C . VAL B 1 121 ? 8.039 -17.886 -19.319 1.00 26.54 121 VAL B C 1
ATOM 2375 O O . VAL B 1 121 ? 7.981 -18.149 -18.114 1.00 27.02 121 VAL B O 1
ATOM 2379 N N . PRO B 1 122 ? 7.166 -18.398 -20.197 1.00 25.35 122 PRO B N 1
ATOM 2380 C CA . PRO B 1 122 ? 6.087 -19.292 -19.778 1.00 24.56 122 PRO B CA 1
ATOM 2381 C C . PRO B 1 122 ? 6.638 -20.693 -19.519 1.00 23.24 122 PRO B C 1
ATOM 2382 O O . PRO B 1 122 ? 7.635 -21.078 -20.126 1.00 19.60 122 PRO B O 1
ATOM 2386 N N . GLY B 1 123 ? 5.980 -21.447 -18.632 1.00 22.44 123 GLY B N 1
ATOM 2387 C CA . GLY B 1 123 ? 6.414 -22.802 -18.303 1.00 20.86 123 GLY B CA 1
ATOM 2388 C C . GLY B 1 123 ? 5.348 -23.604 -17.566 1.00 20.78 123 GLY B C 1
ATOM 2389 O O . GLY B 1 123 ? 4.385 -23.020 -17.053 1.00 18.46 123 GLY B O 1
ATOM 2390 N N . VAL B 1 124 ? 5.474 -24.934 -17.532 1.00 22.66 124 VAL B N 1
ATOM 2391 C CA . VAL B 1 124 ? 4.497 -25.761 -16.803 1.00 25.86 124 VAL B CA 1
ATOM 2392 C C . VAL B 1 124 ? 5.120 -26.276 -15.512 1.00 27.32 124 VAL B C 1
ATOM 2393 O O . VAL B 1 124 ? 4.467 -26.322 -14.467 1.00 27.63 124 VAL B O 1
ATOM 2397 N N . CYS B 1 125 ? 6.394 -26.643 -15.580 1.00 29.27 125 CYS B N 1
ATOM 2398 C CA . CYS B 1 125 ? 7.105 -27.136 -14.401 1.00 30.64 125 CYS B CA 1
ATOM 2399 C C . CYS B 1 125 ? 8.438 -26.427 -14.180 1.00 30.72 125 CYS B C 1
ATOM 2400 O O . CYS B 1 125 ? 9.253 -26.309 -15.101 1.00 31.71 125 CYS B O 1
ATOM 2403 N N . PHE B 1 126 ? 8.656 -25.959 -12.953 1.00 30.47 126 PHE B N 1
ATOM 2404 C CA . PHE B 1 126 ? 9.897 -25.255 -12.611 1.00 31.44 126 PHE B CA 1
ATOM 2405 C C . PHE B 1 126 ? 10.584 -25.832 -11.368 1.00 32.43 126 PHE B C 1
ATOM 2406 O O . PHE B 1 126 ? 10.020 -26.644 -10.630 1.00 31.76 126 PHE B O 1
ATOM 2414 N N . ASP B 1 127 ? 11.823 -25.407 -11.160 1.00 34.68 127 ASP B N 1
ATOM 2415 C CA . ASP B 1 127 ? 12.591 -25.794 -9.987 1.00 35.77 127 ASP B CA 1
ATOM 2416 C C . ASP B 1 127 ? 13.157 -24.484 -9.467 1.00 34.02 127 ASP B C 1
ATOM 2417 O O . ASP B 1 127 ? 13.126 -23.469 -10.169 1.00 31.71 127 ASP B O 1
ATOM 2422 N N . VAL B 1 128 ? 13.678 -24.507 -8.249 1.00 34.86 128 VAL B N 1
ATOM 2423 C CA . VAL B 1 128 ? 14.228 -23.308 -7.627 1.00 33.35 128 VAL B CA 1
ATOM 2424 C C . VAL B 1 128 ? 15.440 -22.768 -8.374 1.00 35.76 128 VAL B C 1
ATOM 2425 O O . VAL B 1 128 ? 15.764 -21.586 -8.274 1.00 36.44 128 VAL B O 1
ATOM 2429 N N . ASN B 1 129 ? 16.099 -23.624 -9.143 1.00 38.56 129 ASN B N 1
ATOM 2430 C CA . ASN B 1 129 ? 17.277 -23.196 -9.892 1.00 42.00 129 ASN B CA 1
ATOM 2431 C C . ASN B 1 129 ? 16.984 -22.525 -11.218 1.00 42.48 129 ASN B C 1
ATOM 2432 O O . ASN B 1 129 ? 17.879 -22.360 -12.045 1.00 43.33 129 ASN B O 1
ATOM 2437 N N . GLY B 1 130 ? 15.734 -22.143 -11.438 1.00 43.65 130 GLY B N 1
ATOM 2438 C CA . GLY B 1 130 ? 15.407 -21.485 -12.691 1.00 44.27 130 GLY B CA 1
ATOM 2439 C C . GLY B 1 130 ? 15.214 -22.435 -13.855 1.00 43.89 130 GLY B C 1
ATOM 2440 O O . GLY B 1 130 ? 14.933 -22.001 -14.965 1.00 44.10 130 GLY B O 1
ATOM 2441 N N . PHE B 1 131 ? 15.378 -23.729 -13.614 1.00 44.27 131 PHE B N 1
ATOM 2442 C CA . PHE B 1 131 ? 15.185 -24.702 -14.668 1.00 46.63 131 PHE B CA 1
ATOM 2443 C C . PHE B 1 131 ? 13.693 -24.906 -14.865 1.00 47.85 131 PHE B C 1
ATOM 2444 O O . PHE B 1 131 ? 12.922 -24.805 -13.903 1.00 49.70 131 PHE B O 1
ATOM 2452 N N . ARG B 1 132 ? 13.287 -25.183 -16.108 1.00 46.33 132 ARG B N 1
ATOM 2453 C CA . ARG B 1 132 ? 11.873 -25.378 -16.432 1.00 44.09 132 ARG B CA 1
ATOM 2454 C C . ARG B 1 132 ? 11.601 -26.558 -17.352 1.00 43.41 132 ARG B C 1
ATOM 2455 O O . ARG B 1 132 ? 12.502 -27.113 -17.985 1.00 43.68 132 ARG B O 1
ATOM 2463 N N . VAL B 1 133 ? 10.328 -26.923 -17.404 1.00 41.51 133 VAL B N 1
ATOM 2464 C CA . VAL B 1 133 ? 9.828 -27.989 -18.252 1.00 39.39 133 VAL B CA 1
ATOM 2465 C C . VAL B 1 133 ? 8.898 -27.256 -19.207 1.00 38.29 133 VAL B C 1
ATOM 2466 O O . VAL B 1 133 ? 7.871 -26.741 -18.779 1.00 37.95 133 VAL B O 1
ATOM 2470 N N . GLY B 1 134 ? 9.269 -27.193 -20.484 1.00 38.41 134 GLY B N 1
ATOM 2471 C CA . GLY B 1 134 ? 8.465 -26.491 -21.471 1.00 37.24 134 GLY B CA 1
ATOM 2472 C C . GLY B 1 134 ? 7.126 -27.126 -21.778 1.00 37.02 134 GLY B C 1
ATOM 2473 O O . 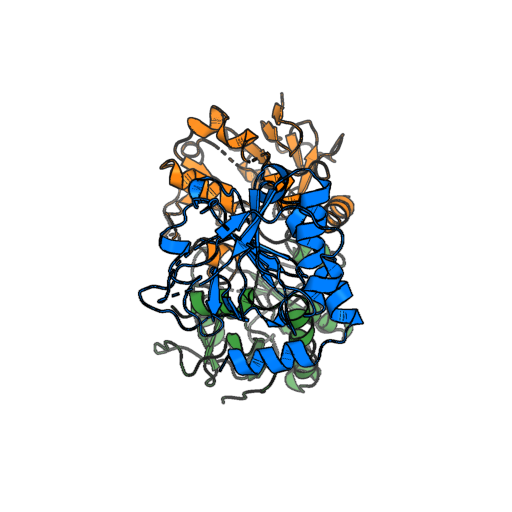GLY B 1 134 ? 6.646 -28.001 -21.047 1.00 37.05 134 GLY B O 1
ATOM 2474 N N . PHE B 1 135 ? 6.507 -26.683 -22.865 1.00 36.24 135 PHE B N 1
ATOM 2475 C CA . PHE B 1 135 ? 5.213 -27.236 -23.247 1.00 37.22 135 PHE B CA 1
ATOM 2476 C C . PHE B 1 135 ? 5.351 -28.357 -24.271 1.00 38.12 135 PHE B C 1
ATOM 2477 O O . PHE B 1 135 ? 4.402 -29.104 -24.519 1.00 39.29 135 PHE B O 1
ATOM 2485 N N . GLY B 1 136 ? 6.532 -28.468 -24.868 1.00 38.26 136 GLY B N 1
ATOM 2486 C CA . GLY B 1 136 ? 6.745 -29.517 -25.841 1.00 39.24 136 GLY B CA 1
ATOM 2487 C C . GLY B 1 136 ? 7.458 -29.047 -27.085 1.00 39.89 136 GLY B C 1
ATOM 2488 O O . GLY B 1 136 ? 8.361 -29.719 -27.582 1.00 38.88 136 GLY B O 1
ATOM 2489 N N . GLY B 1 137 ? 7.048 -27.895 -27.601 1.00 41.29 137 GLY B N 1
ATOM 2490 C CA . GLY B 1 137 ? 7.688 -27.372 -28.794 1.00 42.18 137 GLY B CA 1
ATOM 2491 C C . GLY B 1 137 ? 9.198 -27.283 -28.642 1.00 42.06 137 GLY B C 1
ATOM 2492 O O . GLY B 1 137 ? 9.948 -27.675 -29.535 1.00 43.50 137 GLY B O 1
ATOM 2493 N N . GLY B 1 138 ? 9.653 -26.771 -27.507 1.00 41.83 138 GLY B N 1
ATOM 2494 C CA . GLY B 1 138 ? 11.078 -26.639 -27.296 1.00 43.12 138 GLY B CA 1
ATOM 2495 C C . GLY B 1 138 ? 11.576 -25.333 -27.875 1.00 43.87 138 GLY B C 1
ATOM 2496 O O . GLY B 1 138 ? 12.767 -25.168 -28.127 1.00 44.09 138 GLY B O 1
ATOM 2497 N N . TYR B 1 139 ? 10.657 -24.397 -28.083 1.00 45.91 139 TYR B N 1
ATOM 2498 C CA . TYR B 1 139 ? 11.000 -23.095 -28.636 1.00 47.89 139 TYR B CA 1
ATOM 2499 C C . TYR B 1 139 ? 11.794 -22.259 -27.655 1.00 48.99 139 TYR B C 1
ATOM 2500 O O . TYR B 1 139 ? 12.777 -21.622 -28.022 1.00 49.67 139 TYR B O 1
ATOM 2509 N N . TYR B 1 140 ? 11.364 -22.254 -26.401 1.00 50.87 140 TYR B N 1
ATOM 2510 C CA . TYR B 1 140 ? 12.064 -21.477 -25.389 1.00 52.16 140 TYR B CA 1
ATOM 2511 C C . TYR B 1 140 ? 13.415 -22.066 -25.022 1.00 52.84 140 TYR B C 1
ATOM 2512 O O . TYR B 1 140 ? 14.375 -21.332 -24.792 1.00 53.60 140 TYR B O 1
ATOM 2521 N N . ASP B 1 141 ? 13.492 -23.388 -24.973 1.00 53.65 141 ASP B N 1
ATOM 2522 C CA . ASP B 1 141 ? 14.743 -24.039 -24.651 1.00 54.82 141 ASP B CA 1
ATOM 2523 C C . ASP B 1 141 ? 15.773 -23.670 -25.717 1.00 55.00 141 ASP B C 1
ATOM 2524 O O . ASP B 1 141 ? 16.974 -23.755 -25.484 1.00 55.12 141 ASP B O 1
ATOM 2529 N N . ARG B 1 142 ? 15.289 -23.244 -26.879 1.00 54.92 142 ARG B N 1
ATOM 2530 C CA . ARG B 1 142 ? 16.159 -22.852 -27.980 1.00 56.35 142 ARG B CA 1
ATOM 2531 C C . ARG B 1 142 ? 16.342 -21.340 -28.030 1.00 55.28 142 ARG B C 1
ATOM 2532 O O . ARG B 1 142 ? 17.402 -20.844 -28.404 1.00 55.05 142 ARG B O 1
ATOM 2540 N N . TYR B 1 143 ? 15.300 -20.608 -27.659 1.00 54.53 143 TYR B N 1
ATOM 2541 C CA . TYR B 1 143 ? 15.362 -19.156 -27.684 1.00 54.15 143 TYR B CA 1
ATOM 2542 C C . TYR B 1 143 ? 16.197 -18.604 -26.533 1.00 54.64 143 TYR B C 1
ATOM 2543 O O . TYR B 1 143 ? 17.038 -17.727 -26.732 1.00 55.37 143 TYR B O 1
ATOM 2552 N N . LEU B 1 144 ? 15.963 -19.123 -25.332 1.00 54.30 144 LEU B N 1
ATOM 2553 C CA . LEU B 1 144 ? 16.683 -18.679 -24.145 1.00 55.07 144 LEU B CA 1
ATOM 2554 C C . LEU B 1 144 ? 18.188 -18.951 -24.206 1.00 56.71 144 LEU B C 1
ATOM 2555 O O . LEU B 1 144 ? 18.982 -18.263 -23.551 1.00 57.36 144 LEU B O 1
ATOM 2560 N N . SER B 1 145 ? 18.569 -19.954 -24.994 1.00 56.82 145 SER B N 1
ATOM 2561 C CA . SER B 1 145 ? 19.966 -20.329 -25.167 1.00 56.60 145 SER B CA 1
ATOM 2562 C C . SER B 1 145 ? 20.731 -19.188 -25.838 1.00 56.32 145 SER B C 1
ATOM 2563 O O . SER B 1 145 ? 21.938 -19.019 -25.635 1.00 54.34 145 SER B O 1
ATOM 2566 N N . GLU B 1 146 ? 20.018 -18.406 -26.641 1.00 56.21 146 GLU B N 1
ATOM 2567 C CA . GLU B 1 146 ? 20.628 -17.281 -27.332 1.00 57.22 146 GLU B CA 1
ATOM 2568 C C . GLU B 1 146 ? 20.021 -15.941 -26.910 1.00 57.27 146 GLU B C 1
ATOM 2569 O O . GLU B 1 146 ? 19.900 -15.024 -27.722 1.00 57.29 146 GLU B O 1
ATOM 2575 N N . TYR B 1 147 ? 19.623 -15.831 -25.646 1.00 55.93 147 TYR B N 1
ATOM 2576 C CA . TYR B 1 147 ? 19.074 -14.580 -25.151 1.00 55.11 147 TYR B CA 1
ATOM 2577 C C . TYR B 1 147 ? 19.955 -14.141 -23.998 1.00 56.29 147 TYR B C 1
ATOM 2578 O O . TYR B 1 147 ? 20.172 -14.893 -23.045 1.00 58.45 147 TYR B O 1
ATOM 2587 N N . GLU B 1 148 ? 20.480 -12.926 -24.098 1.00 55.66 148 GLU B N 1
ATOM 2588 C CA . GLU B 1 148 ? 21.365 -12.389 -23.075 1.00 54.34 148 GLU B CA 1
ATOM 2589 C C . GLU B 1 148 ? 20.663 -11.313 -22.254 1.00 52.73 148 GLU B C 1
ATOM 2590 O O . GLU B 1 148 ? 21.310 -10.544 -21.541 1.00 54.71 148 GLU B O 1
ATOM 2596 N N . GLY B 1 149 ? 19.336 -11.269 -22.344 1.00 49.11 149 GLY B N 1
ATOM 2597 C CA . GLY B 1 149 ? 18.579 -10.276 -21.604 1.00 44.10 149 GLY B CA 1
ATOM 2598 C C . GLY B 1 149 ? 17.995 -10.804 -20.311 1.00 41.47 149 GLY B C 1
ATOM 2599 O O . GLY B 1 149 ? 18.279 -11.930 -19.914 1.00 41.28 149 GLY B O 1
ATOM 2600 N N . LYS B 1 150 ? 17.183 -9.993 -19.643 1.00 38.96 150 LYS B N 1
ATOM 2601 C CA . LYS B 1 150 ? 16.587 -10.427 -18.391 1.00 39.09 150 LYS B CA 1
ATOM 2602 C C . LYS B 1 150 ? 15.479 -11.429 -18.684 1.00 36.80 150 LYS B C 1
ATOM 2603 O O . LYS B 1 150 ? 14.785 -11.314 -19.686 1.00 38.32 150 LYS B O 1
ATOM 2609 N N . THR B 1 151 ? 15.326 -12.411 -17.804 1.00 34.66 151 THR B N 1
ATOM 2610 C CA . THR B 1 151 ? 14.292 -13.424 -17.939 1.00 31.79 151 THR B CA 1
ATOM 2611 C C . THR B 1 151 ? 13.636 -13.672 -16.584 1.00 31.34 151 THR B C 1
ATOM 2612 O O . THR B 1 151 ? 14.323 -13.886 -15.585 1.00 33.08 151 THR B O 1
ATOM 2616 N N . VAL B 1 152 ? 12.307 -13.636 -16.563 1.00 29.38 152 VAL B N 1
ATOM 2617 C CA . VAL B 1 152 ? 11.518 -13.864 -15.354 1.00 26.76 152 VAL B CA 1
ATOM 2618 C C . VAL B 1 152 ? 10.317 -14.745 -15.712 1.00 27.11 152 VAL B C 1
ATOM 2619 O O . VAL B 1 152 ? 9.693 -14.573 -16.769 1.00 24.35 152 VAL B O 1
ATOM 2623 N N . SER B 1 153 ? 9.981 -15.674 -14.827 1.00 25.18 153 SER B N 1
ATOM 2624 C CA . SER B 1 153 ? 8.841 -16.530 -15.072 1.00 23.99 153 SER B CA 1
ATOM 2625 C C . SER B 1 153 ? 7.941 -16.558 -13.850 1.00 25.87 153 SER B C 1
ATOM 2626 O O . SER B 1 153 ? 8.407 -16.775 -12.738 1.00 27.37 153 SER B O 1
ATOM 2629 N N . LEU B 1 154 ? 6.652 -16.314 -14.077 1.00 26.24 154 LEU B N 1
ATOM 2630 C CA . LEU B 1 154 ? 5.651 -16.306 -13.031 1.00 26.09 154 LEU B CA 1
ATOM 2631 C C . LEU B 1 154 ? 5.090 -17.719 -12.910 1.00 26.76 154 LEU B C 1
ATOM 2632 O O . LEU B 1 154 ? 5.034 -18.447 -13.903 1.00 27.30 154 LEU B O 1
ATOM 2637 N N . LEU B 1 155 ? 4.683 -18.118 -11.707 1.00 25.51 155 LEU B N 1
ATOM 2638 C CA . LEU B 1 155 ? 4.107 -19.447 -11.537 1.00 26.77 155 LEU B CA 1
ATOM 2639 C C . LEU B 1 155 ? 3.595 -19.703 -10.149 1.00 27.10 155 LEU B C 1
ATOM 2640 O O . LEU B 1 155 ? 4.071 -19.122 -9.183 1.00 29.15 155 LEU B O 1
ATOM 2645 N N . LEU B 1 156 ? 2.591 -20.564 -10.065 1.00 28.64 156 LEU B N 1
ATOM 2646 C CA . LEU B 1 156 ? 2.018 -20.923 -8.791 1.00 28.06 156 LEU B CA 1
ATOM 2647 C C . LEU B 1 156 ? 2.957 -21.917 -8.124 1.00 29.51 156 LEU B C 1
ATOM 2648 O O . LEU B 1 156 ? 3.659 -22.690 -8.801 1.00 26.92 156 LEU B O 1
ATOM 2653 N N . GLU B 1 157 ? 2.956 -21.907 -6.795 1.00 29.75 157 GLU B N 1
ATOM 2654 C CA . GLU B 1 157 ? 3.824 -22.794 -6.033 1.00 31.27 157 GLU B CA 1
ATOM 2655 C C . GLU B 1 157 ? 3.702 -24.256 -6.447 1.00 32.38 157 GLU B C 1
ATOM 2656 O O . GLU B 1 157 ? 4.683 -24.996 -6.377 1.00 33.53 157 GLU B O 1
ATOM 2662 N N . CYS B 1 158 ? 2.508 -24.670 -6.871 1.00 31.88 158 CYS B N 1
ATOM 2663 C CA . CYS B 1 158 ? 2.290 -26.054 -7.290 1.00 33.32 158 CYS B CA 1
ATOM 2664 C C . CYS B 1 158 ? 2.950 -26.332 -8.644 1.00 35.76 158 CYS B C 1
ATOM 2665 O O . CYS B 1 158 ? 2.731 -27.376 -9.256 1.00 36.68 158 CYS B O 1
ATOM 2668 N N . GLN B 1 159 ? 3.759 -25.387 -9.108 1.00 36.57 159 GLN B N 1
ATOM 2669 C CA . GLN B 1 159 ? 4.463 -25.544 -10.368 1.00 38.39 159 GLN B CA 1
ATOM 2670 C C . GLN B 1 159 ? 5.937 -25.686 -10.059 1.00 42.14 159 GLN B C 1
ATOM 2671 O O . GLN B 1 159 ? 6.705 -26.255 -10.848 1.00 42.17 159 GLN B O 1
ATOM 2677 N N . LEU B 1 160 ? 6.327 -25.148 -8.905 1.00 44.05 160 LEU B N 1
ATOM 2678 C CA . LEU B 1 160 ? 7.715 -25.188 -8.455 1.00 45.99 160 LEU B CA 1
ATOM 2679 C C . LEU B 1 160 ? 8.025 -26.486 -7.735 1.00 47.84 160 LEU B C 1
ATOM 2680 O O . LEU B 1 160 ? 7.295 -26.906 -6.835 1.00 46.43 160 LEU B O 1
ATOM 2685 N N . PHE B 1 161 ? 9.121 -27.113 -8.141 1.00 50.39 161 PHE B N 1
ATOM 2686 C CA . PHE B 1 161 ? 9.562 -28.364 -7.542 1.00 54.78 161 PHE B CA 1
ATOM 2687 C C . PHE B 1 161 ? 10.998 -28.239 -7.054 1.00 57.68 161 PHE B C 1
ATOM 2688 O O . PHE B 1 161 ? 11.817 -27.549 -7.662 1.00 58.14 161 PHE B O 1
ATOM 2696 N N . ALA B 1 162 ? 11.298 -28.913 -5.950 1.00 61.32 162 ALA B N 1
ATOM 2697 C CA . ALA B 1 162 ? 12.638 -28.886 -5.382 1.00 64.19 162 ALA B CA 1
ATOM 2698 C C . ALA B 1 162 ? 13.661 -29.109 -6.488 1.00 65.38 162 ALA B C 1
ATOM 2699 O O . ALA B 1 162 ? 14.758 -28.553 -6.455 1.00 64.86 162 ALA B O 1
ATOM 2701 N N . HIS B 1 163 ? 13.287 -29.919 -7.473 1.00 67.54 163 HIS B N 1
ATOM 2702 C CA . HIS B 1 163 ? 14.178 -30.220 -8.581 1.00 70.68 163 HIS B CA 1
ATOM 2703 C C . HIS B 1 163 ? 13.409 -30.727 -9.794 1.00 71.79 163 HIS B C 1
ATOM 2704 O O . HIS B 1 163 ? 12.475 -31.520 -9.665 1.00 71.88 163 HIS B O 1
ATOM 2711 N N . VAL B 1 164 ? 13.812 -30.258 -10.971 1.00 73.11 164 VAL B N 1
ATOM 2712 C CA . VAL B 1 164 ? 13.175 -30.639 -12.226 1.00 75.05 164 VAL B CA 1
ATOM 2713 C C . VAL B 1 164 ? 14.148 -31.389 -13.128 1.00 77.41 164 VAL B C 1
ATOM 2714 O O . VAL B 1 164 ? 15.273 -30.945 -13.331 1.00 78.16 164 VAL B O 1
ATOM 2718 N N . PRO B 1 165 ? 13.722 -32.537 -13.686 1.00 79.41 165 PRO B N 1
ATOM 2719 C CA . PRO B 1 165 ? 14.556 -33.356 -14.572 1.00 80.75 165 PRO B CA 1
ATOM 2720 C C . PRO B 1 165 ? 15.222 -32.521 -15.647 1.00 82.23 165 PRO B C 1
ATOM 2721 O O . PRO B 1 165 ? 14.591 -32.162 -16.640 1.00 82.87 165 PRO B O 1
ATOM 2725 N N . ARG B 1 166 ? 16.500 -32.216 -15.446 1.00 84.00 166 ARG B N 1
ATOM 2726 C CA . ARG B 1 166 ? 17.257 -31.412 -16.400 1.00 86.11 166 ARG B CA 1
ATOM 2727 C C . ARG B 1 166 ? 17.990 -32.314 -17.389 1.00 86.56 166 ARG B C 1
ATOM 2728 O O . ARG B 1 166 ? 17.842 -33.538 -17.368 1.00 86.77 166 ARG B O 1
ATOM 2736 N N . LEU B 1 167 ? 18.776 -31.687 -18.257 1.00 86.77 167 LEU B N 1
ATOM 2737 C CA . LEU B 1 167 ? 19.578 -32.389 -19.252 1.00 87.25 167 LEU B CA 1
ATOM 2738 C C . LEU B 1 167 ? 20.713 -31.460 -19.663 1.00 87.56 167 LEU B C 1
ATOM 2739 O O . LEU B 1 167 ? 20.580 -30.238 -19.585 1.00 87.94 167 LEU B O 1
ATOM 2744 N N . PRO B 1 168 ? 21.850 -32.024 -20.097 1.00 87.56 168 PRO B N 1
ATOM 2745 C CA . PRO B 1 168 ? 22.986 -31.194 -20.512 1.00 87.17 168 PRO B CA 1
ATOM 2746 C C . PRO B 1 168 ? 22.712 -30.431 -21.801 1.00 86.68 168 PRO B C 1
ATOM 2747 O O . PRO B 1 168 ? 22.969 -30.933 -22.893 1.00 87.25 168 PRO B O 1
ATOM 2751 N N . HIS B 1 169 ? 22.186 -29.219 -21.671 1.00 86.32 169 HIS B N 1
ATOM 2752 C CA . HIS B 1 169 ? 21.882 -28.402 -22.839 1.00 85.63 169 HIS B CA 1
ATOM 2753 C C . HIS B 1 169 ? 21.559 -26.948 -22.512 1.00 83.71 169 HIS B C 1
ATOM 2754 O O . HIS B 1 169 ? 22.456 -26.157 -22.214 1.00 82.36 169 HIS B O 1
ATOM 2761 N N . ASP B 1 170 ? 20.271 -26.609 -22.569 1.00 81.91 170 ASP B N 1
ATOM 2762 C CA . ASP B 1 170 ? 19.809 -25.248 -22.321 1.00 79.36 170 ASP B CA 1
ATOM 2763 C C . ASP B 1 170 ? 19.770 -24.764 -20.878 1.00 76.01 170 ASP B C 1
ATOM 2764 O O . ASP B 1 170 ? 19.572 -25.529 -19.930 1.00 75.10 170 ASP B O 1
ATOM 2769 N N . ILE B 1 171 ? 19.948 -23.455 -20.756 1.00 71.98 171 ILE B N 1
ATOM 2770 C CA . ILE B 1 171 ? 19.981 -22.750 -19.491 1.00 67.39 171 ILE B CA 1
ATOM 2771 C C . ILE B 1 171 ? 18.613 -22.508 -18.854 1.00 63.37 171 ILE B C 1
ATOM 2772 O O . ILE B 1 171 ? 17.574 -22.672 -19.497 1.00 62.45 171 ILE B O 1
ATOM 2777 N N . PRO B 1 172 ? 18.610 -22.116 -17.567 1.00 59.12 172 PRO B N 1
ATOM 2778 C CA . PRO B 1 172 ? 17.428 -21.826 -16.754 1.00 54.96 172 PRO B CA 1
ATOM 2779 C C . PRO B 1 172 ? 17.161 -20.318 -16.718 1.00 50.88 172 PRO B C 1
ATOM 2780 O O . PRO B 1 172 ? 18.050 -19.525 -17.023 1.00 50.02 172 PRO B O 1
ATOM 2784 N N . VAL B 1 173 ? 15.947 -19.925 -16.342 1.00 46.41 173 VAL B N 1
ATOM 2785 C CA . VAL B 1 173 ? 15.594 -18.508 -16.270 1.00 43.68 173 VAL B CA 1
ATOM 2786 C C . VAL B 1 173 ? 16.299 -17.829 -15.091 1.00 42.12 173 VAL B C 1
ATOM 2787 O O . VAL B 1 173 ? 16.695 -18.488 -14.136 1.00 41.96 173 VAL B O 1
ATOM 2791 N N . HIS B 1 174 ? 16.434 -16.512 -15.157 1.00 40.69 174 HIS B N 1
ATOM 2792 C CA . HIS B 1 174 ? 17.114 -15.756 -14.119 1.00 39.63 174 HIS B CA 1
ATOM 2793 C C . HIS B 1 174 ? 16.339 -15.474 -12.836 1.00 40.10 174 HIS B C 1
ATOM 2794 O O . HIS B 1 174 ? 16.935 -15.373 -11.763 1.00 40.86 174 HIS B O 1
ATOM 2801 N N . LYS B 1 175 ? 15.023 -15.341 -12.917 1.00 38.40 175 LYS B N 1
ATOM 2802 C CA . LYS B 1 175 ? 14.263 -15.072 -11.708 1.00 37.31 175 LYS B CA 1
ATOM 2803 C C . LYS B 1 175 ? 12.860 -15.666 -11.706 1.00 36.81 175 LYS B C 1
ATOM 2804 O O . LYS B 1 175 ? 12.045 -15.373 -12.575 1.00 36.92 175 LYS B O 1
ATOM 2810 N N . LEU B 1 176 ? 12.597 -16.521 -10.723 1.00 36.42 176 LEU B N 1
ATOM 2811 C CA . LEU B 1 176 ? 11.293 -17.132 -10.574 1.00 35.11 176 LEU B CA 1
ATOM 2812 C C . LEU B 1 176 ? 10.480 -16.172 -9.733 1.00 36.36 176 LEU B C 1
ATOM 2813 O O . LEU B 1 176 ? 11.031 -15.259 -9.114 1.00 35.26 176 LEU B O 1
ATOM 2818 N N . ILE B 1 177 ? 9.169 -16.372 -9.714 1.00 36.47 177 ILE B N 1
ATOM 2819 C CA . ILE B 1 177 ? 8.304 -15.500 -8.952 1.00 37.60 177 ILE B CA 1
ATOM 2820 C C . ILE B 1 177 ? 6.934 -16.128 -8.806 1.00 38.16 177 ILE B C 1
ATOM 2821 O O . ILE B 1 177 ? 6.189 -16.264 -9.767 1.00 38.55 177 ILE B O 1
ATOM 2826 N N . THR B 1 178 ? 6.615 -16.507 -7.574 1.00 39.33 178 THR B N 1
ATOM 2827 C CA . THR B 1 178 ? 5.357 -17.155 -7.270 1.00 38.96 178 THR B CA 1
ATOM 2828 C C . THR B 1 178 ? 4.439 -16.264 -6.442 1.00 37.95 178 THR B C 1
ATOM 2829 O O . THR B 1 178 ? 4.672 -15.069 -6.312 1.00 38.89 178 THR B O 1
ATOM 2833 N N . GLU B 1 179 ? 3.394 -16.857 -5.881 1.00 36.70 179 GLU B N 1
ATOM 2834 C CA . GLU B 1 179 ? 2.444 -16.122 -5.068 1.00 35.29 179 GLU B CA 1
ATOM 2835 C C . GLU B 1 179 ? 2.962 -15.902 -3.645 1.00 37.14 179 GLU B C 1
ATOM 2836 O O . GLU B 1 179 ? 2.374 -15.145 -2.870 1.00 37.27 179 GLU B O 1
ATOM 2842 N N . ASP B 1 180 ? 4.058 -16.564 -3.297 1.00 37.01 180 ASP B N 1
ATOM 2843 C CA . ASP B 1 180 ? 4.613 -16.415 -1.959 1.00 37.70 180 ASP B CA 1
ATOM 2844 C C . ASP B 1 180 ? 5.927 -15.671 -1.962 1.00 36.37 180 ASP B C 1
ATOM 2845 O O . ASP B 1 180 ? 6.170 -14.844 -1.091 1.00 38.84 180 ASP B O 1
ATOM 2850 N N . ARG B 1 181 ? 6.764 -15.940 -2.951 1.00 33.46 181 ARG B N 1
ATOM 2851 C CA . ARG B 1 181 ? 8.040 -15.280 -2.986 1.00 30.75 181 ARG B CA 1
ATOM 2852 C C . ARG B 1 181 ? 8.621 -15.072 -4.385 1.00 30.58 181 ARG B C 1
ATOM 2853 O O . ARG B 1 181 ? 8.022 -15.448 -5.396 1.00 32.06 181 ARG B O 1
ATOM 2861 N N . ILE B 1 182 ? 9.807 -14.470 -4.413 1.00 26.98 182 ILE B N 1
ATOM 2862 C CA . ILE B 1 182 ? 10.552 -14.196 -5.626 1.00 25.86 182 ILE B CA 1
ATOM 2863 C C . ILE B 1 182 ? 11.893 -14.903 -5.444 1.00 27.29 182 ILE B C 1
ATOM 2864 O O . ILE B 1 182 ? 12.564 -14.695 -4.429 1.00 30.01 182 ILE B O 1
ATOM 2869 N N . ILE B 1 183 ? 12.295 -15.706 -6.426 1.00 27.23 183 ILE B N 1
ATOM 2870 C CA . ILE B 1 183 ? 13.542 -16.440 -6.343 1.00 28.28 183 ILE B CA 1
ATOM 2871 C C . ILE B 1 183 ? 14.550 -16.013 -7.384 1.00 31.27 183 ILE B C 1
ATOM 2872 O O . ILE B 1 183 ? 14.280 -16.070 -8.574 1.00 31.66 183 ILE B O 1
ATOM 2877 N N . SER B 1 184 ? 15.720 -15.586 -6.920 1.00 36.09 184 SER B N 1
ATOM 2878 C CA . SER B 1 184 ? 16.796 -15.167 -7.805 1.00 40.81 184 SER B CA 1
ATOM 2879 C C . SER B 1 184 ? 17.663 -16.380 -8.070 1.00 43.18 184 SER B C 1
ATOM 2880 O O . SER B 1 184 ? 18.071 -17.070 -7.147 1.00 44.34 184 SER B O 1
ATOM 2883 N N . CYS B 1 185 ? 17.945 -16.644 -9.334 1.00 47.48 185 CYS B N 1
ATOM 2884 C CA . CYS B 1 185 ? 18.756 -17.795 -9.681 1.00 51.42 185 CYS B CA 1
ATOM 2885 C C . CYS B 1 185 ? 20.195 -17.404 -10.002 1.00 54.30 185 CYS B C 1
ATOM 2886 O O . CYS B 1 185 ? 20.453 -16.451 -10.747 1.00 54.88 185 CYS B O 1
ATOM 2889 N N . PHE B 1 186 ? 21.125 -18.164 -9.433 1.00 57.33 186 PHE B N 1
ATOM 2890 C CA . PHE B 1 186 ? 22.559 -17.940 -9.618 1.00 60.96 186 PHE B CA 1
ATOM 2891 C C . PHE B 1 186 ? 23.053 -18.204 -11.039 1.00 62.17 186 PHE B C 1
ATOM 2892 O O . PHE B 1 186 ? 24.028 -18.987 -11.164 1.00 63.28 186 PHE B O 1
ATOM 2900 N N . GLN C 1 4 ? -17.788 -5.475 -33.894 1.00 51.82 4 GLN C N 1
ATOM 2901 C CA . GLN C 1 4 ? -19.198 -5.302 -33.446 1.00 50.39 4 GLN C CA 1
ATOM 2902 C C . GLN C 1 4 ? -19.772 -6.678 -33.144 1.00 49.13 4 GLN C C 1
ATOM 2903 O O . GLN C 1 4 ? -20.278 -6.934 -32.051 1.00 48.05 4 GLN C O 1
ATOM 2909 N N . LEU C 1 5 ? -19.682 -7.571 -34.119 1.00 47.85 5 LEU C N 1
ATOM 2910 C CA . LEU C 1 5 ? -20.221 -8.905 -33.935 1.00 47.61 5 LEU C CA 1
ATOM 2911 C C . LEU C 1 5 ? -19.345 -9.732 -33.022 1.00 46.38 5 LEU C C 1
ATOM 2912 O O . LEU C 1 5 ? -19.838 -10.429 -32.132 1.00 47.07 5 LEU C O 1
ATOM 2917 N N . ARG C 1 6 ? -18.040 -9.652 -33.239 1.00 44.30 6 ARG C N 1
ATOM 2918 C CA . ARG C 1 6 ? -17.121 -10.419 -32.420 1.00 42.82 6 ARG C CA 1
ATOM 2919 C C . ARG C 1 6 ? -17.331 -10.103 -30.933 1.00 41.60 6 ARG C C 1
ATOM 2920 O O . ARG C 1 6 ? -17.360 -11.007 -30.090 1.00 39.52 6 ARG C O 1
ATOM 2928 N N . LYS C 1 7 ? -17.500 -8.820 -30.625 1.00 41.02 7 LYS C N 1
ATOM 2929 C CA . LYS C 1 7 ? -17.711 -8.378 -29.249 1.00 41.14 7 LYS C CA 1
ATOM 2930 C C . LYS C 1 7 ? -19.025 -8.910 -28.690 1.00 39.54 7 LYS C C 1
ATOM 2931 O O . LYS C 1 7 ? -19.060 -9.401 -27.563 1.00 39.42 7 LYS C O 1
ATOM 2937 N N . LYS C 1 8 ? -20.102 -8.817 -29.468 1.00 38.30 8 LYS C N 1
ATOM 2938 C CA . LYS C 1 8 ? -21.406 -9.298 -29.007 1.00 39.25 8 LYS C CA 1
ATOM 2939 C C . LYS C 1 8 ? -21.363 -10.768 -28.625 1.00 37.68 8 LYS C C 1
ATOM 2940 O O . LYS C 1 8 ? -21.931 -11.182 -27.616 1.00 37.32 8 LYS C O 1
ATOM 2946 N N . THR C 1 9 ? -20.668 -11.548 -29.440 1.00 37.00 9 THR C N 1
ATOM 2947 C CA . THR C 1 9 ? -20.524 -12.974 -29.204 1.00 34.83 9 THR C CA 1
ATOM 2948 C C . THR C 1 9 ? -19.663 -13.196 -27.951 1.00 35.32 9 THR C C 1
ATOM 2949 O O . THR C 1 9 ? -19.643 -14.291 -27.389 1.00 35.22 9 THR C O 1
ATOM 2953 N N . LEU C 1 10 ? -18.930 -12.172 -27.521 1.00 35.48 10 LEU C N 1
ATOM 2954 C CA . LEU C 1 10 ? -18.102 -12.317 -26.322 1.00 33.64 10 LEU C CA 1
ATOM 2955 C C . LEU C 1 10 ? -19.021 -12.178 -25.123 1.00 33.27 10 LEU C C 1
ATOM 2956 O O . LEU C 1 10 ? -19.010 -13.015 -24.222 1.00 32.78 10 LEU C O 1
ATOM 2961 N N . GLU C 1 11 ? -19.827 -11.121 -25.121 1.00 35.19 11 GLU C N 1
ATOM 2962 C CA . GLU C 1 11 ? -20.759 -10.895 -24.021 1.00 37.07 11 GLU C CA 1
ATOM 2963 C C . GLU C 1 11 ? -21.729 -12.064 -23.954 1.00 38.21 11 GLU C C 1
ATOM 2964 O O . GLU C 1 11 ? -22.013 -12.588 -22.871 1.00 39.34 11 GLU C O 1
ATOM 2970 N N . ALA C 1 12 ? -22.231 -12.481 -25.115 1.00 36.53 12 ALA C N 1
ATOM 2971 C CA . ALA C 1 12 ? -23.187 -13.582 -25.153 1.00 34.93 12 ALA C CA 1
ATOM 2972 C C . ALA C 1 12 ? -22.610 -14.862 -24.554 1.00 33.91 12 ALA C C 1
ATOM 2973 O O . ALA C 1 12 ? -23.226 -15.484 -23.684 1.00 34.63 12 ALA C O 1
ATOM 2975 N N . LEU C 1 13 ? -21.425 -15.249 -25.012 1.00 32.82 13 LEU C N 1
ATOM 2976 C CA . LEU C 1 13 ? -20.775 -16.457 -24.517 1.00 32.51 13 LEU C CA 1
ATOM 2977 C C . LEU C 1 13 ? -20.296 -16.312 -23.091 1.00 35.96 13 LEU C C 1
ATOM 2978 O O . LEU C 1 13 ? -20.041 -17.314 -22.411 1.00 38.97 13 LEU C O 1
ATOM 2983 N N . SER C 1 14 ? -20.163 -15.072 -22.633 1.00 36.60 14 SER C N 1
ATOM 2984 C CA . SER C 1 14 ? -19.709 -14.843 -21.265 1.00 37.09 14 SER C CA 1
ATOM 2985 C C . SER C 1 14 ? -20.874 -14.910 -20.299 1.00 34.82 14 SER C C 1
ATOM 2986 O O . SER C 1 14 ? -20.726 -15.362 -19.174 1.00 34.98 14 SER C O 1
ATOM 2989 N N . ALA C 1 15 ? -22.032 -14.456 -20.762 1.00 34.14 15 ALA C N 1
ATOM 2990 C CA . ALA C 1 15 ? -23.246 -14.420 -19.956 1.00 31.37 15 ALA C CA 1
ATOM 2991 C C . ALA C 1 15 ? -23.713 -15.803 -19.539 1.00 30.28 15 ALA C C 1
ATOM 2992 O O . ALA C 1 15 ? -24.371 -15.957 -18.517 1.00 30.53 15 ALA C O 1
ATOM 2994 N N . LEU C 1 16 ? -23.379 -16.801 -20.349 1.00 30.31 16 LEU C N 1
ATOM 2995 C CA . LEU C 1 16 ? -23.769 -18.177 -20.085 1.00 30.42 16 LEU C CA 1
ATOM 2996 C C . LEU C 1 16 ? -23.065 -18.778 -18.868 1.00 32.37 16 LEU C C 1
ATOM 2997 O O . LEU C 1 16 ? -21.871 -18.560 -18.635 1.00 31.13 16 LEU C O 1
ATOM 3002 N N . SER C 1 17 ? -23.829 -19.541 -18.097 1.00 34.02 17 SER C N 1
ATOM 3003 C CA . SER C 1 17 ? -23.320 -20.214 -16.917 1.00 35.02 17 SER C CA 1
ATOM 3004 C C . SER C 1 17 ? -22.580 -21.439 -17.420 1.00 37.70 17 SER C C 1
ATOM 3005 O O . SER C 1 17 ? -22.756 -21.857 -18.566 1.00 37.84 17 SER C O 1
ATOM 3008 N N . ASN C 1 18 ? -21.767 -22.026 -16.557 1.00 39.95 18 ASN C N 1
ATOM 3009 C CA . ASN C 1 18 ? -21.023 -23.207 -16.935 1.00 43.85 18 ASN C CA 1
ATOM 3010 C C . ASN C 1 18 ? -21.989 -24.370 -17.152 1.00 44.22 18 ASN C C 1
ATOM 3011 O O . ASN C 1 18 ? -21.709 -25.294 -17.920 1.00 44.20 18 ASN C O 1
ATOM 3016 N N . GLU C 1 19 ? -23.138 -24.301 -16.491 1.00 44.84 19 GLU C N 1
ATOM 3017 C CA . GLU C 1 19 ? -24.152 -25.337 -16.616 1.00 46.38 19 GLU C CA 1
ATOM 3018 C C . GLU C 1 19 ? -24.847 -25.240 -17.963 1.00 45.26 19 GLU C C 1
ATOM 3019 O O . GLU C 1 19 ? -25.155 -26.257 -18.585 1.00 45.26 19 GLU C O 1
ATOM 3025 N N . ASP C 1 20 ? -25.107 -24.010 -18.399 1.00 43.66 20 ASP C N 1
ATOM 3026 C CA . ASP C 1 20 ? -25.753 -23.784 -19.687 1.00 41.54 20 ASP C CA 1
ATOM 3027 C C . ASP C 1 20 ? -24.854 -24.368 -20.755 1.00 40.32 20 ASP C C 1
ATOM 3028 O O . ASP C 1 20 ? -25.254 -25.221 -21.538 1.00 38.02 20 ASP C O 1
ATOM 3033 N N . ILE C 1 21 ? -23.621 -23.897 -20.769 1.00 40.22 21 ILE C N 1
ATOM 3034 C CA . ILE C 1 21 ? -22.674 -24.364 -21.740 1.00 41.29 21 ILE C CA 1
ATOM 3035 C C . ILE C 1 21 ? -22.620 -25.881 -21.758 1.00 41.82 21 ILE C C 1
ATOM 3036 O O . ILE C 1 21 ? -22.927 -26.507 -22.774 1.00 43.92 21 ILE C O 1
ATOM 3041 N N . LEU C 1 22 ? -22.249 -26.475 -20.631 1.00 41.33 22 LEU C N 1
ATOM 3042 C CA . LEU C 1 22 ? -22.147 -27.931 -20.525 1.00 41.66 22 LEU C CA 1
ATOM 3043 C C . LEU C 1 22 ? -23.382 -28.635 -21.121 1.00 41.00 22 LEU C C 1
ATOM 3044 O O . LEU C 1 22 ? -23.276 -29.651 -21.810 1.00 39.60 22 LEU C O 1
ATOM 3049 N N . GLN C 1 23 ? -24.547 -28.070 -20.835 1.00 41.43 23 GLN C N 1
ATOM 3050 C CA . GLN C 1 23 ? -25.832 -28.591 -21.285 1.00 41.58 23 GLN C CA 1
ATOM 3051 C C . GLN C 1 23 ? -25.991 -28.508 -22.802 1.00 42.08 23 GLN C C 1
ATOM 3052 O O . GLN C 1 23 ? -26.117 -29.527 -23.485 1.00 41.98 23 GLN C O 1
ATOM 3058 N N . LYS C 1 24 ? -25.984 -27.284 -23.319 1.00 42.19 24 LYS C N 1
ATOM 3059 C CA . LYS C 1 24 ? -26.141 -27.044 -24.743 1.00 42.74 24 LYS C CA 1
ATOM 3060 C C . LYS C 1 24 ? -25.143 -27.830 -25.580 1.00 43.16 24 LYS C C 1
ATOM 3061 O O . LYS C 1 24 ? -25.526 -28.525 -26.514 1.00 42.69 24 LYS C O 1
ATOM 3067 N N . THR C 1 25 ? -23.865 -27.732 -25.249 1.00 43.82 25 THR C N 1
ATOM 3068 C CA . THR C 1 25 ? -22.862 -28.466 -26.009 1.00 45.10 25 THR C CA 1
ATOM 3069 C C . THR C 1 25 ? -23.096 -29.967 -25.966 1.00 46.38 25 THR C C 1
ATOM 3070 O O . THR C 1 25 ? -22.619 -30.692 -26.830 1.00 48.55 25 THR C O 1
ATOM 3074 N N . GLU C 1 26 ? -23.814 -30.438 -24.959 1.00 47.45 26 GLU C N 1
ATOM 3075 C CA . GLU C 1 26 ? -24.061 -31.863 -24.835 1.00 49.51 26 GLU C CA 1
ATOM 3076 C C . GLU C 1 26 ? -24.993 -32.348 -25.952 1.00 49.24 26 GLU C C 1
ATOM 3077 O O . GLU C 1 26 ? -24.712 -33.348 -26.610 1.00 48.81 26 GLU C O 1
ATOM 3083 N N . ARG C 1 27 ? -26.098 -31.636 -26.159 1.00 49.09 27 ARG C N 1
ATOM 3084 C CA . ARG C 1 27 ? -27.068 -31.984 -27.197 1.00 50.03 27 ARG C CA 1
ATOM 3085 C C . ARG C 1 27 ? -26.456 -31.724 -28.563 1.00 51.33 27 ARG C C 1
ATOM 3086 O O . ARG C 1 27 ? -26.802 -32.363 -29.560 1.00 51.11 27 ARG C O 1
ATOM 3102 N N . TYR C 1 29 ? -23.316 -32.217 -29.375 1.00 51.17 29 TYR C N 1
ATOM 3103 C CA . TYR C 1 29 ? -22.476 -33.361 -29.734 1.00 50.60 29 TYR C CA 1
ATOM 3104 C C . TYR C 1 29 ? -23.312 -34.560 -30.181 1.00 50.22 29 TYR C C 1
ATOM 3105 O O . TYR C 1 29 ? -22.907 -35.299 -31.075 1.00 49.99 29 TYR C O 1
ATOM 3114 N N . LYS C 1 30 ? -24.466 -34.748 -29.543 1.00 50.63 30 LYS C N 1
ATOM 3115 C CA . LYS C 1 30 ? -25.365 -35.853 -29.857 1.00 52.00 30 LYS C CA 1
ATOM 3116 C C . LYS C 1 30 ? -25.841 -35.712 -31.295 1.00 52.88 30 LYS C C 1
ATOM 3117 O O . LYS C 1 30 ? -25.921 -36.693 -32.037 1.00 52.59 30 LYS C O 1
ATOM 3123 N N . TYR C 1 31 ? -26.163 -34.477 -31.671 1.00 53.19 31 TYR C N 1
ATOM 3124 C CA . TYR C 1 31 ? -26.607 -34.163 -33.017 1.00 52.89 31 TYR C CA 1
ATOM 3125 C C . TYR C 1 31 ? -25.503 -34.516 -34.010 1.00 51.45 31 TYR C C 1
ATOM 3126 O O . TYR C 1 31 ? -25.749 -35.175 -35.014 1.00 52.07 31 TYR C O 1
ATOM 3135 N N . LEU C 1 32 ? -24.287 -34.067 -33.719 1.00 49.42 32 LEU C N 1
ATOM 3136 C CA . LEU C 1 32 ? -23.137 -34.316 -34.579 1.00 48.31 32 LEU C CA 1
ATOM 3137 C C . LEU C 1 32 ? -22.822 -35.798 -34.744 1.00 48.83 32 LEU C C 1
ATOM 3138 O O . LEU C 1 32 ? -22.435 -36.237 -35.824 1.00 49.65 32 LEU C O 1
ATOM 3143 N N . PHE C 1 33 ? -22.988 -36.567 -33.675 1.00 48.84 33 PHE C N 1
ATOM 3144 C CA . PHE C 1 33 ? -22.691 -37.991 -33.718 1.00 50.22 33 PHE C CA 1
ATOM 3145 C C . PHE C 1 33 ? -23.807 -38.810 -34.352 1.00 50.89 33 PHE C C 1
ATOM 3146 O O . PHE C 1 33 ? -23.626 -39.992 -34.642 1.00 51.37 33 PHE C O 1
ATOM 3154 N N . SER C 1 34 ? -24.960 -38.186 -34.555 1.00 50.95 34 SER C N 1
ATOM 3155 C CA . SER C 1 34 ? -26.097 -38.876 -35.145 1.00 50.27 34 SER C CA 1
ATOM 3156 C C . SER C 1 34 ? -26.173 -38.662 -36.652 1.00 49.52 34 SER C C 1
ATOM 3157 O O . SER C 1 34 ? -27.087 -39.160 -37.304 1.00 50.69 34 SER C O 1
ATOM 3160 N N . LEU C 1 35 ? -25.211 -37.934 -37.207 1.00 47.06 35 LEU C N 1
ATOM 3161 C CA . LEU C 1 35 ? -25.206 -37.673 -38.635 1.00 46.84 35 LEU C CA 1
ATOM 3162 C C . LEU C 1 35 ? -24.399 -38.689 -39.431 1.00 47.00 35 LEU C C 1
ATOM 3163 O O . LEU C 1 35 ? -23.308 -39.086 -39.036 1.00 46.90 35 LEU C O 1
ATOM 3168 N N . PRO C 1 36 ? -24.933 -39.122 -40.578 1.00 48.25 36 PRO C N 1
ATOM 3169 C CA . PRO C 1 36 ? -24.243 -40.098 -41.427 1.00 49.08 36 PRO C CA 1
ATOM 3170 C C . PRO C 1 36 ? -22.841 -39.645 -41.829 1.00 49.67 36 PRO C C 1
ATOM 3171 O O . PRO C 1 36 ? -21.906 -40.450 -41.870 1.00 49.80 36 PRO C O 1
ATOM 3175 N N . GLU C 1 37 ? -22.691 -38.357 -42.120 1.00 50.00 37 GLU C N 1
ATOM 3176 C CA . GLU C 1 37 ? -21.388 -37.825 -42.516 1.00 50.25 37 GLU C CA 1
ATOM 3177 C C . GLU C 1 37 ? -20.335 -38.029 -41.425 1.00 51.13 37 GLU C C 1
ATOM 3178 O O . GLU C 1 37 ? -19.133 -38.035 -41.702 1.00 51.97 37 GLU C O 1
ATOM 3184 N N . TRP C 1 38 ? -20.797 -38.192 -40.187 1.00 50.09 38 TRP C N 1
ATOM 3185 C CA . TRP C 1 38 ? -19.918 -38.423 -39.045 1.00 47.79 38 TRP C CA 1
ATOM 3186 C C . TRP C 1 38 ? -19.809 -39.925 -38.834 1.00 46.31 38 TRP C C 1
ATOM 3187 O O . TRP C 1 38 ? -18.723 -40.464 -38.643 1.00 45.82 38 TRP C O 1
ATOM 3198 N N . GLN C 1 39 ? -20.960 -40.583 -38.868 1.00 45.12 39 GLN C N 1
ATOM 3199 C CA . GLN C 1 39 ? -21.044 -42.018 -38.693 1.00 44.37 39 GLN C CA 1
ATOM 3200 C C . GLN C 1 39 ? -20.172 -42.691 -39.738 1.00 44.77 39 GLN C C 1
ATOM 3201 O O . GLN C 1 39 ? -19.571 -43.729 -39.480 1.00 45.22 39 GLN C O 1
ATOM 3207 N N . ASN C 1 40 ? -20.102 -42.097 -40.924 1.00 44.56 40 ASN C N 1
ATOM 3208 C CA . ASN C 1 40 ? -19.314 -42.677 -42.003 1.00 45.24 40 ASN C CA 1
ATOM 3209 C C . ASN C 1 40 ? -17.908 -42.133 -42.094 1.00 45.47 40 ASN C C 1
ATOM 3210 O O . ASN C 1 40 ? -17.026 -42.788 -42.660 1.00 46.77 40 ASN C O 1
ATOM 3215 N N . ALA C 1 41 ? -17.696 -40.936 -41.556 1.00 44.50 41 ALA C N 1
ATOM 3216 C CA . ALA C 1 41 ? -16.376 -40.313 -41.594 1.00 42.81 41 ALA C CA 1
ATOM 3217 C C . ALA C 1 41 ? -15.359 -41.269 -40.991 1.00 42.40 41 ALA C C 1
ATOM 3218 O O . ALA C 1 41 ? -15.515 -41.702 -39.856 1.00 42.91 41 ALA C O 1
ATOM 3220 N N . GLY C 1 42 ? -14.328 -41.604 -41.760 1.00 41.76 42 GLY C N 1
ATOM 3221 C CA . GLY C 1 42 ? -13.312 -42.517 -41.277 1.00 43.02 42 GLY C CA 1
ATOM 3222 C C . GLY C 1 42 ? -12.046 -41.789 -40.880 1.00 45.08 42 GLY C C 1
ATOM 3223 O O . GLY C 1 42 ? -11.092 -42.392 -40.388 1.00 46.46 42 GLY C O 1
ATOM 3224 N N . THR C 1 43 ? -12.037 -40.480 -41.104 1.00 44.89 43 THR C N 1
ATOM 3225 C CA . THR C 1 43 ? -10.900 -39.627 -40.770 1.00 43.46 43 THR C CA 1
ATOM 3226 C C . THR C 1 43 ? -11.476 -38.224 -40.615 1.00 42.33 43 THR C C 1
ATOM 3227 O O . THR C 1 43 ? -12.198 -37.738 -41.484 1.00 43.21 43 THR C O 1
ATOM 3231 N N . ILE C 1 44 ? -11.161 -37.576 -39.501 1.00 41.54 44 ILE C N 1
ATOM 3232 C CA . ILE C 1 44 ? -11.722 -36.264 -39.206 1.00 39.93 44 ILE C CA 1
ATOM 3233 C C . ILE C 1 44 ? -10.746 -35.114 -38.983 1.00 38.11 44 ILE C C 1
ATOM 3234 O O . ILE C 1 44 ? -9.633 -35.304 -38.498 1.00 39.36 44 ILE C O 1
ATOM 3239 N N . ALA C 1 45 ? -11.179 -33.917 -39.359 1.00 35.33 45 ALA C N 1
ATOM 3240 C CA . ALA C 1 45 ? -10.379 -32.708 -39.201 1.00 33.39 45 ALA C CA 1
ATOM 3241 C C . ALA C 1 45 ? -11.052 -31.842 -38.139 1.00 32.06 45 ALA C C 1
ATOM 3242 O O . ALA C 1 45 ? -12.245 -31.552 -38.234 1.00 31.60 45 ALA C O 1
ATOM 3244 N N . VAL C 1 46 ? -10.302 -31.428 -37.124 1.00 29.71 46 VAL C N 1
ATOM 3245 C CA . VAL C 1 46 ? -10.890 -30.621 -36.049 1.00 27.19 46 VAL C CA 1
ATOM 3246 C C . VAL C 1 46 ? -9.788 -29.795 -35.392 1.00 24.80 46 VAL C C 1
ATOM 3247 O O . VAL C 1 46 ? -8.621 -30.056 -35.619 1.00 23.61 46 VAL C O 1
ATOM 3251 N N . THR C 1 47 ? -10.148 -28.797 -34.596 1.00 23.64 47 THR C N 1
ATOM 3252 C CA . THR C 1 47 ? -9.126 -27.990 -33.938 1.00 24.41 47 THR C CA 1
ATOM 3253 C C . THR C 1 47 ? -9.160 -28.158 -32.425 1.00 24.32 47 THR C C 1
ATOM 3254 O O . THR C 1 47 ? -10.156 -28.629 -31.859 1.00 23.32 47 THR C O 1
ATOM 3258 N N . ILE C 1 48 ? -8.058 -27.792 -31.775 1.00 24.30 48 ILE C N 1
ATOM 3259 C CA . ILE C 1 48 ? -7.982 -27.870 -30.316 1.00 23.90 48 ILE C CA 1
ATOM 3260 C C . ILE C 1 48 ? -8.594 -26.579 -29.806 1.00 22.57 48 ILE C C 1
ATOM 3261 O O . ILE C 1 48 ? -8.004 -25.510 -29.961 1.00 23.89 48 ILE C O 1
ATOM 3266 N N . SER C 1 49 ? -9.766 -26.672 -29.193 1.00 20.06 49 SER C N 1
ATOM 3267 C CA . SER C 1 49 ? -10.447 -25.483 -28.686 1.00 21.75 49 SER C CA 1
ATOM 3268 C C . SER C 1 49 ? -9.756 -24.765 -27.539 1.00 23.66 49 SER C C 1
ATOM 3269 O O . SER C 1 49 ? -8.884 -25.320 -26.870 1.00 23.95 49 SER C O 1
ATOM 3272 N N . ARG C 1 50 ? -10.148 -23.514 -27.320 1.00 24.20 50 ARG C N 1
ATOM 3273 C CA . ARG C 1 50 ? -9.573 -22.720 -26.238 1.00 25.75 50 ARG C CA 1
ATOM 3274 C C . ARG C 1 50 ? -10.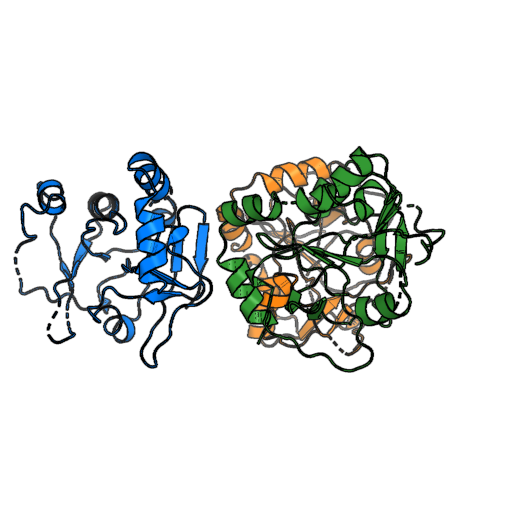504 -21.576 -25.840 1.00 25.97 50 ARG C C 1
ATOM 3275 O O . ARG C 1 50 ? -11.357 -21.162 -26.624 1.00 26.29 50 ARG C O 1
ATOM 3283 N N . GLY C 1 51 ? -10.341 -21.092 -24.610 1.00 23.40 51 GLY C N 1
ATOM 3284 C CA . GLY C 1 51 ? -11.147 -19.999 -24.111 1.00 23.47 51 GLY C CA 1
ATOM 3285 C C . GLY C 1 51 ? -12.639 -20.236 -24.180 1.00 25.70 51 GLY C C 1
ATOM 3286 O O . GLY C 1 51 ? -13.150 -21.223 -23.642 1.00 27.68 51 GLY C O 1
ATOM 3287 N N . LEU C 1 52 ? -13.340 -19.319 -24.846 1.00 25.63 52 LEU C N 1
ATOM 3288 C CA . LEU C 1 52 ? -14.792 -19.402 -25.013 1.00 23.12 52 LEU C CA 1
ATOM 3289 C C . LEU C 1 52 ? -15.158 -20.131 -26.309 1.00 24.03 52 LEU C C 1
ATOM 3290 O O . LEU C 1 52 ? -16.346 -20.311 -26.612 1.00 22.76 52 LEU C O 1
ATOM 3295 N N . GLU C 1 53 ? -14.153 -20.540 -27.084 1.00 21.24 53 GLU C N 1
ATOM 3296 C CA . GLU C 1 53 ? -14.449 -21.274 -28.307 1.00 20.48 53 GLU C CA 1
ATOM 3297 C C . GLU C 1 53 ? -15.189 -22.533 -27.925 1.00 23.12 53 GLU C C 1
ATOM 3298 O O . GLU C 1 53 ? -14.936 -23.112 -26.866 1.00 24.94 53 GLU C O 1
ATOM 3304 N N . ILE C 1 54 ? -16.102 -22.963 -28.785 1.00 24.57 54 ILE C N 1
ATOM 3305 C CA . ILE C 1 54 ? -16.879 -24.165 -28.508 1.00 24.25 54 ILE C CA 1
ATOM 3306 C C . ILE C 1 54 ? -15.878 -25.304 -28.188 1.00 22.62 54 ILE C C 1
ATOM 3307 O O . ILE C 1 54 ? -14.965 -25.565 -28.950 1.00 22.02 54 ILE C O 1
ATOM 3312 N N . PRO C 1 55 ? -16.017 -25.955 -27.015 1.00 23.82 55 PRO C N 1
ATOM 3313 C CA . PRO C 1 55 ? -15.120 -27.046 -26.599 1.00 18.26 55 PRO C CA 1
ATOM 3314 C C . PRO C 1 55 ? -15.151 -28.245 -27.533 1.00 17.18 55 PRO C C 1
ATOM 3315 O O . PRO C 1 55 ? -16.203 -28.840 -27.750 1.00 12.89 55 PRO C O 1
ATOM 3319 N N . THR C 1 56 ? -13.984 -28.576 -28.081 1.00 16.39 56 THR C N 1
ATOM 3320 C CA . THR C 1 56 ? -13.852 -29.686 -29.020 1.00 18.55 56 THR C CA 1
ATOM 3321 C C . THR C 1 56 ? -13.233 -30.946 -28.453 1.00 19.72 56 THR C C 1
ATOM 3322 O O . THR C 1 56 ? -12.910 -31.856 -29.211 1.00 19.41 56 THR C O 1
ATOM 3326 N N . ARG C 1 57 ? -13.030 -31.005 -27.143 1.00 23.12 57 ARG C N 1
ATOM 3327 C CA . ARG C 1 57 ? -12.424 -32.193 -26.557 1.00 24.08 57 ARG C CA 1
ATOM 3328 C C . ARG C 1 57 ? -13.279 -33.429 -26.805 1.00 23.72 57 ARG C C 1
ATOM 3329 O O . ARG C 1 57 ? -12.808 -34.437 -27.352 1.00 22.44 57 ARG C O 1
ATOM 3337 N N . PRO C 1 58 ? -14.559 -33.367 -26.430 1.00 23.17 58 PRO C N 1
ATOM 3338 C CA . PRO C 1 58 ? -15.400 -34.532 -26.646 1.00 24.85 58 PRO C CA 1
ATOM 3339 C C . PRO C 1 58 ? -15.461 -34.981 -28.114 1.00 28.63 58 PRO C C 1
ATOM 3340 O O . PRO C 1 58 ? -15.697 -36.154 -28.393 1.00 29.85 58 PRO C O 1
ATOM 3344 N N . VAL C 1 59 ? -15.246 -34.071 -29.058 1.00 29.56 59 VAL C N 1
ATOM 3345 C CA . VAL C 1 59 ? -15.294 -34.473 -30.467 1.00 29.51 59 VAL C CA 1
ATOM 3346 C C . VAL C 1 59 ? -14.113 -35.382 -30.782 1.00 29.79 59 VAL C C 1
ATOM 3347 O O . VAL C 1 59 ? -14.252 -36.348 -31.532 1.00 31.59 59 VAL C O 1
ATOM 3351 N N . ILE C 1 60 ? -12.953 -35.060 -30.215 1.00 29.33 60 ILE C N 1
ATOM 3352 C CA . ILE C 1 60 ? -11.754 -35.859 -30.428 1.00 27.24 60 ILE C CA 1
ATOM 3353 C C . ILE C 1 60 ? -11.848 -37.173 -29.656 1.00 28.49 60 ILE C C 1
ATOM 3354 O O . ILE C 1 60 ? -11.538 -38.237 -30.177 1.00 26.12 60 ILE C O 1
ATOM 3359 N N . GLU C 1 61 ? -12.302 -37.107 -28.417 1.00 30.94 61 GLU C N 1
ATOM 3360 C CA . GLU C 1 61 ? -12.417 -38.322 -27.638 1.00 36.20 61 GLU C CA 1
ATOM 3361 C C . GLU C 1 61 ? -13.351 -39.319 -28.330 1.00 38.31 61 GLU C C 1
ATOM 3362 O O . GLU C 1 61 ? -12.964 -40.467 -28.571 1.00 37.98 61 GLU C O 1
ATOM 3368 N N . GLN C 1 62 ? -14.563 -38.871 -28.669 1.00 39.22 62 GLN C N 1
ATOM 3369 C CA . GLN C 1 62 ? -15.550 -39.715 -29.349 1.00 39.29 62 GLN C CA 1
ATOM 3370 C C . GLN C 1 62 ? -14.955 -40.323 -30.609 1.00 39.45 62 GLN C C 1
ATOM 3371 O O . GLN C 1 62 ? -15.222 -41.472 -30.939 1.00 39.15 62 GLN C O 1
ATOM 3377 N N . ALA C 1 63 ? -14.151 -39.552 -31.320 1.00 38.67 63 ALA C N 1
ATOM 3378 C CA . ALA C 1 63 ? -13.573 -40.077 -32.532 1.00 41.77 63 ALA C CA 1
ATOM 3379 C C . ALA C 1 63 ? -12.787 -41.338 -32.221 1.00 43.78 63 ALA C C 1
ATOM 3380 O O . ALA C 1 63 ? -13.226 -42.441 -32.535 1.00 44.02 63 ALA C O 1
ATOM 3382 N N . TRP C 1 64 ? -11.627 -41.184 -31.595 1.00 46.74 64 TRP C N 1
ATOM 3383 C CA . TRP C 1 64 ? -10.795 -42.336 -31.265 1.00 47.43 64 TRP C CA 1
ATOM 3384 C C . TRP C 1 64 ? -11.602 -43.477 -30.657 1.00 47.56 64 TRP C C 1
ATOM 3385 O O . TRP C 1 64 ? -11.287 -44.646 -30.882 1.00 49.35 64 TRP C O 1
ATOM 3396 N N . GLU C 1 65 ? -12.640 -43.137 -29.897 1.00 46.65 65 GLU C N 1
ATOM 3397 C CA . GLU C 1 65 ? -13.485 -44.141 -29.263 1.00 47.59 65 GLU C CA 1
ATOM 3398 C C . GLU C 1 65 ? -14.194 -44.987 -30.318 1.00 47.07 65 GLU C C 1
ATOM 3399 O O . GLU C 1 65 ? -14.587 -46.122 -30.058 1.00 48.30 65 GLU C O 1
ATOM 3405 N N . GLU C 1 66 ? -14.353 -44.431 -31.512 1.00 44.97 66 GLU C N 1
ATOM 3406 C CA . GLU C 1 66 ? -15.001 -45.149 -32.595 1.00 42.70 66 GLU C CA 1
ATOM 3407 C C . GLU C 1 66 ? -13.982 -45.579 -33.643 1.00 42.79 66 GLU C C 1
ATOM 3408 O O . GLU C 1 66 ? -14.336 -45.923 -34.772 1.00 41.94 66 GLU C O 1
ATOM 3414 N N . GLY C 1 67 ? -12.709 -45.557 -33.256 1.00 42.19 67 GLY C N 1
ATOM 3415 C CA . GLY C 1 67 ? -11.642 -45.961 -34.153 1.00 41.45 67 GLY C CA 1
ATOM 3416 C C . GLY C 1 67 ? -11.469 -45.129 -35.410 1.00 41.86 67 GLY C C 1
ATOM 3417 O O . GLY C 1 67 ? -11.033 -45.649 -36.445 1.00 42.07 67 GLY C O 1
ATOM 3418 N N . LYS C 1 68 ? -11.796 -43.840 -35.328 1.00 41.10 68 LYS C N 1
ATOM 3419 C CA . LYS C 1 68 ? -11.662 -42.928 -36.471 1.00 40.42 68 LYS C CA 1
ATOM 3420 C C . LYS C 1 68 ? -10.329 -42.173 -36.400 1.00 39.62 68 LYS C C 1
ATOM 3421 O O . LYS C 1 68 ? -9.808 -41.940 -35.314 1.00 39.97 68 LYS C O 1
ATOM 3427 N N . GLN C 1 69 ? -9.772 -41.799 -37.548 1.00 38.52 69 GLN C N 1
ATOM 3428 C CA . GLN C 1 69 ? -8.522 -41.046 -37.552 1.00 37.26 69 GLN C CA 1
ATOM 3429 C C . GLN C 1 69 ? -8.843 -39.613 -37.139 1.00 36.26 69 GLN C C 1
ATOM 3430 O O . GLN C 1 69 ? -9.968 -39.159 -37.298 1.00 35.90 69 GLN C O 1
ATOM 3436 N N . VAL C 1 70 ? -7.866 -38.897 -36.603 1.00 36.15 70 VAL C N 1
ATOM 3437 C CA . VAL C 1 70 ? -8.111 -37.530 -36.181 1.00 34.47 70 VAL C CA 1
ATOM 3438 C C . VAL C 1 70 ? -6.922 -36.671 -36.502 1.00 35.74 70 VAL C C 1
ATOM 3439 O O . VAL C 1 70 ? -5.803 -36.966 -36.074 1.00 36.76 70 VAL C O 1
ATOM 3443 N N . CYS C 1 71 ? -7.144 -35.604 -37.255 1.00 35.01 71 CYS C N 1
ATOM 3444 C CA . CYS C 1 71 ? -6.037 -34.721 -37.572 1.00 35.65 71 CYS C CA 1
ATOM 3445 C C . CYS C 1 71 ? -6.395 -33.278 -37.291 1.00 35.29 71 CYS C C 1
ATOM 3446 O O . CYS C 1 71 ? -7.469 -32.810 -37.648 1.00 36.34 71 CYS C O 1
ATOM 3449 N N . ILE C 1 72 ? -5.482 -32.590 -36.621 1.00 37.44 72 ILE C N 1
ATOM 3450 C CA . ILE C 1 72 ? -5.658 -31.198 -36.252 1.00 37.65 72 ILE C CA 1
ATOM 3451 C C . ILE C 1 72 ? -4.891 -30.292 -37.204 1.00 40.55 72 ILE C C 1
ATOM 3452 O O . ILE C 1 72 ? -4.044 -30.745 -37.973 1.00 39.45 72 ILE C O 1
ATOM 3457 N N . PRO C 1 73 ? -5.172 -28.987 -37.154 1.00 42.50 73 PRO C N 1
ATOM 3458 C CA . PRO C 1 73 ? -4.506 -28.029 -38.031 1.00 44.68 73 PRO C CA 1
ATOM 3459 C C . PRO C 1 73 ? -3.153 -27.525 -37.611 1.00 47.10 73 PRO C C 1
ATOM 3460 O O . PRO C 1 73 ? -2.909 -27.245 -36.441 1.00 49.36 73 PRO C O 1
ATOM 3464 N N . LYS C 1 74 ? -2.267 -27.396 -38.584 1.00 49.86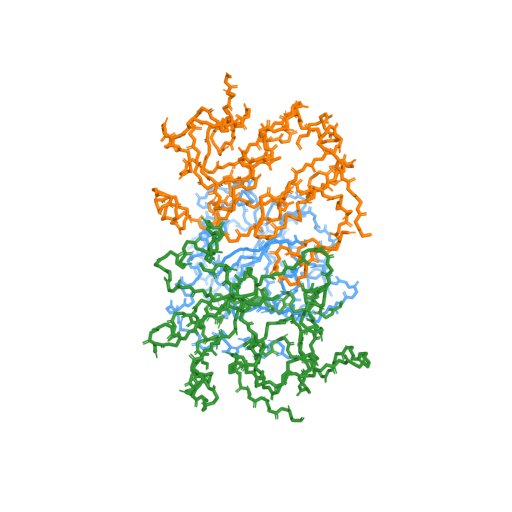 74 LYS C N 1
ATOM 3465 C CA . LYS C 1 74 ? -0.949 -26.866 -38.299 1.00 52.79 74 LYS C CA 1
ATOM 3466 C C . LYS C 1 74 ? -0.856 -25.604 -39.149 1.00 53.52 74 LYS C C 1
ATOM 3467 O O . LYS C 1 74 ? -0.593 -25.668 -40.344 1.00 53.51 74 LYS C O 1
ATOM 3473 N N . CYS C 1 75 ? -1.105 -24.458 -38.522 1.00 54.80 75 CYS C N 1
ATOM 3474 C CA . CYS C 1 75 ? -1.078 -23.185 -39.223 1.00 55.62 75 CYS C CA 1
ATOM 3475 C C . CYS C 1 75 ? 0.307 -22.592 -39.393 1.00 58.57 75 CYS C C 1
ATOM 3476 O O . CYS C 1 75 ? 1.166 -22.725 -38.523 1.00 58.38 75 CYS C O 1
ATOM 3479 N N . HIS C 1 76 ? 0.501 -21.937 -40.535 1.00 61.85 76 HIS C N 1
ATOM 3480 C CA . HIS C 1 76 ? 1.753 -21.279 -40.874 1.00 65.63 76 HIS C CA 1
ATOM 3481 C C . HIS C 1 76 ? 1.622 -19.801 -40.517 1.00 68.46 76 HIS C C 1
ATOM 3482 O O . HIS C 1 76 ? 0.879 -19.063 -41.169 1.00 69.25 76 HIS C O 1
ATOM 3489 N N . PRO C 1 77 ? 2.331 -19.347 -39.471 1.00 70.81 77 PRO C N 1
ATOM 3490 C CA . PRO C 1 77 ? 2.228 -17.930 -39.106 1.00 72.15 77 PRO C CA 1
ATOM 3491 C C . PRO C 1 77 ? 2.817 -17.101 -40.240 1.00 72.83 77 PRO C C 1
ATOM 3492 O O . PRO C 1 77 ? 2.756 -15.870 -40.237 1.00 74.06 77 PRO C O 1
ATOM 3496 N N . ASP C 1 78 ? 3.387 -17.812 -41.212 1.00 73.42 78 ASP C N 1
ATOM 3497 C CA . ASP C 1 78 ? 3.993 -17.205 -42.389 1.00 73.94 78 ASP C CA 1
ATOM 3498 C C . ASP C 1 78 ? 2.869 -16.513 -43.189 1.00 74.37 78 ASP C C 1
ATOM 3499 O O . ASP C 1 78 ? 2.583 -15.327 -42.996 1.00 74.17 78 ASP C O 1
ATOM 3504 N N . THR C 1 79 ? 2.228 -17.268 -44.074 1.00 74.22 79 THR C N 1
ATOM 3505 C CA . THR C 1 79 ? 1.137 -16.747 -44.885 1.00 73.53 79 THR C CA 1
ATOM 3506 C C . THR C 1 79 ? -0.181 -17.262 -44.320 1.00 72.30 79 THR C C 1
ATOM 3507 O O . THR C 1 79 ? -0.250 -17.656 -43.158 1.00 72.64 79 THR C O 1
ATOM 3511 N N . LYS C 1 80 ? -1.222 -17.260 -45.145 1.00 70.81 80 LYS C N 1
ATOM 3512 C CA . LYS C 1 80 ? -2.533 -17.738 -44.720 1.00 69.15 80 LYS C CA 1
ATOM 3513 C C . LYS C 1 80 ? -2.642 -19.236 -45.010 1.00 67.46 80 LYS C C 1
ATOM 3514 O O . LYS C 1 80 ? -3.732 -19.808 -44.995 1.00 66.17 80 LYS C O 1
ATOM 3520 N N . LYS C 1 81 ? -1.498 -19.865 -45.267 1.00 66.36 81 LYS C N 1
ATOM 3521 C CA . LYS C 1 81 ? -1.456 -21.290 -45.564 1.00 64.89 81 LYS C CA 1
ATOM 3522 C C . LYS C 1 81 ? -1.609 -22.110 -44.288 1.00 63.43 81 LYS C C 1
ATOM 3523 O O . LYS C 1 81 ? -0.995 -21.805 -43.265 1.00 63.56 81 LYS C O 1
ATOM 3537 N N . GLN C 1 83 ? -2.308 -26.413 -42.877 1.00 61.78 83 GLN C N 1
ATOM 3538 C CA . GLN C 1 83 ? -2.271 -27.817 -43.257 1.00 60.99 83 GLN C CA 1
ATOM 3539 C C . GLN C 1 83 ? -2.534 -28.726 -42.062 1.00 59.98 83 GLN C C 1
ATOM 3540 O O . GLN C 1 83 ? -1.945 -28.559 -40.995 1.00 60.31 83 GLN C O 1
ATOM 3546 N N . PHE C 1 84 ? -3.427 -29.690 -42.251 1.00 58.65 84 PHE C N 1
ATOM 3547 C CA . PHE C 1 84 ? -3.797 -30.631 -41.196 1.00 56.83 84 PHE C CA 1
ATOM 3548 C C . PHE C 1 84 ? -2.868 -31.838 -41.110 1.00 55.67 84 PHE C C 1
ATOM 3549 O O . PHE C 1 84 ? -2.556 -32.472 -42.121 1.00 56.62 84 PHE C O 1
ATOM 3557 N N . ARG C 1 85 ? -2.445 -32.161 -39.893 1.00 52.48 85 ARG C N 1
ATOM 3558 C CA . ARG C 1 85 ? -1.554 -33.292 -39.651 1.00 48.76 85 ARG C CA 1
ATOM 3559 C C . ARG C 1 85 ? -2.280 -34.331 -38.798 1.00 44.89 85 ARG C C 1
ATOM 3560 O O . ARG C 1 85 ? -3.029 -33.980 -37.893 1.00 43.82 85 ARG C O 1
ATOM 3568 N N . THR C 1 86 ? -2.069 -35.608 -39.085 1.00 41.94 86 THR C N 1
ATOM 3569 C CA . THR C 1 86 ? -2.723 -36.656 -38.308 1.00 40.10 86 THR C CA 1
ATOM 3570 C C . THR C 1 86 ? -2.337 -36.522 -36.837 1.00 37.27 86 THR C C 1
ATOM 3571 O O . THR C 1 86 ? -1.181 -36.249 -36.517 1.00 37.30 86 THR C O 1
ATOM 3575 N N . TYR C 1 87 ? -3.305 -36.704 -35.941 1.00 33.47 87 TYR C N 1
ATOM 3576 C CA . TYR C 1 87 ? -3.044 -36.600 -34.502 1.00 30.47 87 TYR C CA 1
ATOM 3577 C C . TYR C 1 87 ? -3.296 -37.943 -33.805 1.00 27.43 87 TYR C C 1
ATOM 3578 O O . TYR C 1 87 ? -4.440 -38.296 -33.530 1.00 23.14 87 TYR C O 1
ATOM 3587 N N . GLN C 1 88 ? -2.220 -38.679 -33.525 1.00 27.63 88 GLN C N 1
ATOM 3588 C CA . GLN C 1 88 ? -2.301 -40.000 -32.878 1.00 30.22 88 GLN C CA 1
ATOM 3589 C C . GLN C 1 88 ? -2.914 -39.944 -31.483 1.00 30.50 88 GLN C C 1
ATOM 3590 O O . GLN C 1 88 ? -2.457 -39.163 -30.649 1.00 28.38 88 GLN C O 1
ATOM 3596 N N . THR C 1 89 ? -3.922 -40.789 -31.237 1.00 31.76 89 THR C N 1
ATOM 3597 C CA . THR C 1 89 ? -4.605 -40.870 -29.938 1.00 34.44 89 THR C CA 1
ATOM 3598 C C . THR C 1 89 ? -3.635 -40.551 -28.807 1.00 35.17 89 THR C C 1
ATOM 3599 O O . THR C 1 89 ? -2.580 -41.175 -28.688 1.00 35.56 89 THR C O 1
ATOM 3603 N N . ASP C 1 90 ? -4.020 -39.597 -27.965 1.00 35.92 90 ASP C N 1
ATOM 3604 C CA . ASP C 1 90 ? -3.156 -39.115 -26.901 1.00 38.37 90 ASP C CA 1
ATOM 3605 C C . ASP C 1 90 ? -3.776 -39.169 -25.509 1.00 38.55 90 ASP C C 1
ATOM 3606 O O . ASP C 1 90 ? -4.809 -38.536 -25.257 1.00 39.21 90 ASP C O 1
ATOM 3611 N N . ASP C 1 91 ? -3.154 -39.932 -24.607 1.00 37.04 91 ASP C N 1
ATOM 3612 C CA . ASP C 1 91 ? -3.658 -40.043 -23.230 1.00 37.35 91 ASP C CA 1
ATOM 3613 C C . ASP C 1 91 ? -3.511 -38.717 -22.508 1.00 36.19 91 ASP C C 1
ATOM 3614 O O . ASP C 1 91 ? -4.113 -38.510 -21.460 1.00 35.55 91 ASP C O 1
ATOM 3619 N N . GLN C 1 92 ? -2.701 -37.829 -23.080 1.00 35.08 92 GLN C N 1
ATOM 3620 C CA . GLN C 1 92 ? -2.479 -36.517 -22.501 1.00 33.85 92 GLN C CA 1
ATOM 3621 C C . GLN C 1 92 ? -3.374 -35.454 -23.128 1.00 32.42 92 GLN C C 1
ATOM 3622 O O . GLN C 1 92 ? -3.065 -34.262 -23.087 1.00 30.34 92 GLN C O 1
ATOM 3628 N N . LEU C 1 93 ? -4.486 -35.887 -23.711 1.00 31.94 93 LEU C N 1
ATOM 3629 C CA . LEU C 1 93 ? -5.411 -34.945 -24.326 1.00 31.26 93 LEU C CA 1
ATOM 3630 C C . LEU C 1 93 ? -5.812 -33.916 -23.261 1.00 30.30 93 LEU C C 1
ATOM 3631 O O . LEU C 1 93 ? -5.772 -32.716 -23.519 1.00 28.95 93 LEU C O 1
ATOM 3636 N N . GLU C 1 94 ? -6.169 -34.384 -22.062 1.00 29.85 94 GLU C N 1
ATOM 3637 C CA . GLU C 1 94 ? -6.565 -33.481 -20.969 1.00 30.31 94 GLU C CA 1
ATOM 3638 C C . GLU C 1 94 ? -5.542 -32.367 -20.744 1.00 28.76 94 GLU C C 1
ATOM 3639 O O . GLU C 1 94 ? -5.887 -31.180 -20.693 1.00 26.48 94 GLU C O 1
ATOM 3645 N N . THR C 1 95 ? -4.287 -32.786 -20.603 1.00 27.27 95 THR C N 1
ATOM 3646 C CA . THR C 1 95 ? -3.138 -31.910 -20.401 1.00 27.65 95 THR C CA 1
ATOM 3647 C C . THR C 1 95 ? -2.999 -30.883 -21.533 1.00 27.72 95 THR C C 1
ATOM 3648 O O . THR C 1 95 ? -2.530 -29.756 -21.309 1.00 26.10 95 THR C O 1
ATOM 3652 N N . VAL C 1 96 ? -3.380 -31.303 -22.746 1.00 26.22 96 VAL C N 1
ATOM 3653 C CA . VAL C 1 96 ? -3.311 -30.466 -23.940 1.00 24.00 96 VAL C CA 1
ATOM 3654 C C . VAL C 1 96 ? -4.403 -29.405 -23.980 1.00 23.10 96 VAL C C 1
ATOM 3655 O O . VAL C 1 96 ? -4.138 -28.262 -24.326 1.00 23.03 96 VAL C O 1
ATOM 3659 N N . TYR C 1 97 ? -5.625 -29.780 -23.629 1.00 21.95 97 TYR C N 1
ATOM 3660 C CA . TYR C 1 97 ? -6.736 -28.841 -23.654 1.00 22.82 97 TYR C CA 1
ATOM 3661 C C . TYR C 1 97 ? -6.701 -27.885 -22.479 1.00 25.58 97 TYR C C 1
ATOM 3662 O O . TYR C 1 97 ? -7.616 -27.072 -22.292 1.00 24.24 97 TYR C O 1
ATOM 3671 N N . ALA C 1 98 ? -5.632 -27.994 -21.698 1.00 25.86 98 ALA C N 1
ATOM 3672 C CA . ALA C 1 98 ? -5.432 -27.177 -20.521 1.00 25.26 98 ALA C CA 1
ATOM 3673 C C . ALA C 1 98 ? -4.276 -26.206 -20.730 1.00 23.71 98 ALA C C 1
ATOM 3674 O O . ALA C 1 98 ? -3.946 -25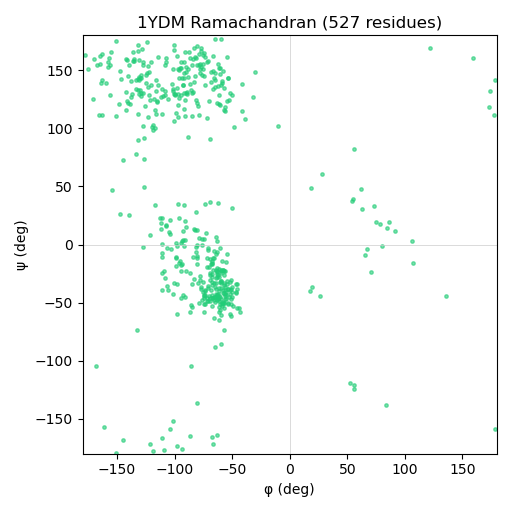.433 -19.835 1.00 23.44 98 ALA C O 1
ATOM 3676 N N . GLY C 1 99 ? -3.665 -26.256 -21.907 1.00 20.74 99 GLY C N 1
ATOM 3677 C CA . GLY C 1 99 ? -2.568 -25.358 -22.216 1.00 21.30 99 GLY C CA 1
ATOM 3678 C C . GLY C 1 99 ? -1.248 -25.773 -21.597 1.00 25.42 99 GLY C C 1
ATOM 3679 O O . GLY C 1 99 ? -0.308 -24.972 -21.500 1.00 26.32 99 GLY C O 1
ATOM 3680 N N . LEU C 1 100 ? -1.157 -27.034 -21.191 1.00 25.92 100 LEU C N 1
ATOM 3681 C CA . LEU C 1 100 ? 0.054 -27.526 -20.562 1.00 24.71 100 LEU C CA 1
ATOM 3682 C C . LEU C 1 100 ? 0.777 -28.527 -21.435 1.00 28.21 100 LEU C C 1
ATOM 3683 O O . LEU C 1 100 ? 1.688 -29.222 -20.983 1.00 26.87 100 LEU C O 1
ATOM 3688 N N . LEU C 1 101 ? 0.383 -28.600 -22.701 1.00 31.25 101 LEU C N 1
ATOM 3689 C CA . LEU C 1 101 ? 1.027 -29.539 -23.617 1.00 33.50 101 LEU C CA 1
ATOM 3690 C C . LEU C 1 101 ? 0.595 -29.309 -25.055 1.00 36.09 101 LEU C C 1
ATOM 3691 O O . LEU C 1 101 ? -0.594 -29.307 -25.371 1.00 36.24 101 LEU C O 1
ATOM 3696 N N . GLU C 1 102 ? 1.566 -29.108 -25.930 1.00 40.19 102 GLU C N 1
ATOM 3697 C CA . GLU C 1 102 ? 1.252 -28.896 -27.327 1.00 45.31 102 GLU C CA 1
ATOM 3698 C C . GLU C 1 102 ? 1.223 -30.247 -28.024 1.00 46.64 102 GLU C C 1
ATOM 3699 O O . GLU C 1 102 ? 2.149 -31.045 -27.876 1.00 47.91 102 GLU C O 1
ATOM 3705 N N . PRO C 1 103 ? 0.143 -30.529 -28.774 1.00 46.54 103 PRO C N 1
ATOM 3706 C CA . PRO C 1 103 ? -0.002 -31.795 -29.494 1.00 46.82 103 PRO C CA 1
ATOM 3707 C C . PRO C 1 103 ? 1.134 -31.950 -30.488 1.00 46.99 103 PRO C C 1
ATOM 3708 O O . PRO C 1 103 ? 1.313 -31.117 -31.383 1.00 47.76 103 PRO C O 1
ATOM 3712 N N . VAL C 1 104 ? 1.901 -33.019 -30.312 1.00 47.00 104 VAL C N 1
ATOM 3713 C CA . VAL C 1 104 ? 3.051 -33.306 -31.156 1.00 47.10 104 VAL C CA 1
ATOM 3714 C C . VAL C 1 104 ? 2.652 -33.965 -32.479 1.00 47.06 104 VAL C C 1
ATOM 3715 O O . VAL C 1 104 ? 3.338 -33.812 -33.501 1.00 45.93 104 VAL C O 1
ATOM 3719 N N . GLU C 1 106 ? 4.055 -37.994 -35.861 1.00 101.66 106 GLU C N 1
ATOM 3720 C CA . GLU C 1 106 ? 3.851 -38.155 -37.295 1.00 101.80 106 GLU C CA 1
ATOM 3721 C C . GLU C 1 106 ? 3.530 -36.835 -37.985 1.00 101.83 106 GLU C C 1
ATOM 3722 O O . GLU C 1 106 ? 2.576 -36.746 -38.763 1.00 101.80 106 GLU C O 1
ATOM 3728 N N . LYS C 1 107 ? 4.327 -35.809 -37.694 1.00 101.36 107 LYS C N 1
ATOM 3729 C CA . LYS C 1 107 ? 4.136 -34.501 -38.311 1.00 100.30 107 LYS C CA 1
ATOM 3730 C C . LYS C 1 107 ? 4.538 -34.625 -39.772 1.00 99.82 107 LYS C C 1
ATOM 3731 O O . LYS C 1 107 ? 4.386 -33.690 -40.561 1.00 99.55 107 LYS C O 1
ATOM 3737 N N . THR C 1 108 ? 5.051 -35.803 -40.116 1.00 99.14 108 THR C N 1
ATOM 3738 C CA . THR C 1 108 ? 5.477 -36.109 -41.476 1.00 98.32 108 THR C CA 1
ATOM 3739 C C . THR C 1 108 ? 4.262 -36.612 -42.251 1.00 97.13 108 THR C C 1
ATOM 3740 O O . THR C 1 108 ? 3.272 -37.042 -41.654 1.00 97.03 108 THR C O 1
ATOM 3744 N N . LYS C 1 109 ? 4.341 -36.558 -43.576 1.00 95.70 109 LYS C N 1
ATOM 3745 C CA . LYS C 1 109 ? 3.246 -37.007 -44.429 1.00 93.69 109 LYS C CA 1
ATOM 3746 C C . LYS C 1 109 ? 1.965 -36.264 -44.044 1.00 91.97 109 LYS C C 1
ATOM 3747 O O . LYS C 1 109 ? 1.134 -36.773 -43.286 1.00 92.86 109 LYS C O 1
ATOM 3753 N N . GLU C 1 110 ? 1.823 -35.047 -44.566 1.00 88.72 110 GLU C N 1
ATOM 3754 C CA . GLU C 1 110 ? 0.658 -34.210 -44.294 1.00 84.73 110 GLU C CA 1
ATOM 3755 C C . GLU C 1 110 ? -0.630 -34.856 -44.792 1.00 80.65 110 GLU C C 1
ATOM 3756 O O . GLU C 1 110 ? -0.622 -35.677 -45.708 1.00 79.69 110 GLU C O 1
ATOM 3762 N N . VAL C 1 111 ? -1.739 -34.476 -44.176 1.00 76.03 111 VAL C N 1
ATOM 3763 C CA . VAL C 1 111 ? -3.031 -35.015 -44.548 1.00 72.24 111 VAL C CA 1
ATOM 3764 C C . VAL C 1 111 ? -3.662 -34.133 -45.619 1.00 70.38 111 VAL C C 1
ATOM 3765 O O . VAL C 1 111 ? -4.039 -32.996 -45.340 1.00 70.27 111 VAL C O 1
ATOM 3769 N N . ASN C 1 112 ? -3.766 -34.657 -46.840 1.00 67.25 112 ASN C N 1
ATOM 3770 C CA . ASN C 1 112 ? -4.354 -33.918 -47.956 1.00 63.76 112 ASN C CA 1
ATOM 3771 C C . ASN C 1 112 ? -5.846 -33.698 -47.764 1.00 60.94 112 ASN C C 1
ATOM 3772 O O . ASN C 1 112 ? -6.528 -34.526 -47.166 1.00 60.97 112 ASN C O 1
ATOM 3777 N N . PRO C 1 113 ? -6.372 -32.575 -48.282 1.00 58.49 113 PRO C N 1
ATOM 3778 C CA . PRO C 1 113 ? -7.793 -32.243 -48.172 1.00 56.98 113 PRO C CA 1
ATOM 3779 C C . PRO C 1 113 ? -8.689 -33.399 -48.606 1.00 55.88 113 PRO C C 1
ATOM 3780 O O . PRO C 1 113 ? -9.753 -33.634 -48.023 1.00 54.40 113 PRO C O 1
ATOM 3784 N N . SER C 1 114 ? -8.242 -34.118 -49.630 1.00 55.08 114 SER C N 1
ATOM 3785 C CA . SER C 1 114 ? -8.982 -35.255 -50.170 1.00 54.14 114 SER C CA 1
ATOM 3786 C C . SER C 1 114 ? -9.099 -36.423 -49.189 1.00 53.71 114 SER C C 1
ATOM 3787 O O . SER C 1 114 ? -10.107 -37.136 -49.185 1.00 53.67 114 SER C O 1
ATOM 3790 N N . GLN C 1 115 ? -8.074 -36.607 -48.356 1.00 52.53 115 GLN C N 1
ATOM 3791 C CA . GLN C 1 115 ? -8.053 -37.696 -47.383 1.00 51.28 115 GLN C CA 1
ATOM 3792 C C . GLN C 1 115 ? -8.832 -37.354 -46.120 1.00 50.69 115 GLN C C 1
ATOM 3793 O O . GLN C 1 115 ? -8.743 -38.069 -45.126 1.00 50.17 115 GLN C O 1
ATOM 3799 N N . ILE C 1 116 ? -9.607 -36.273 -46.165 1.00 50.33 116 ILE C N 1
ATOM 3800 C CA . ILE C 1 116 ? -10.377 -35.832 -45.005 1.00 49.09 116 ILE C CA 1
ATOM 3801 C C . ILE C 1 116 ? -11.874 -35.832 -45.262 1.00 49.33 116 ILE C C 1
ATOM 3802 O O . ILE C 1 116 ? -12.401 -34.924 -45.904 1.00 49.63 116 ILE C O 1
ATOM 3807 N N . ASP C 1 117 ? -12.561 -36.840 -44.748 1.00 49.33 117 ASP C N 1
ATOM 3808 C CA . ASP C 1 117 ? -13.999 -36.916 -44.939 1.00 51.58 117 ASP C CA 1
ATOM 3809 C C . ASP C 1 117 ? -14.671 -35.677 -44.336 1.00 51.15 117 ASP C C 1
ATOM 3810 O O . ASP C 1 117 ? -14.903 -34.689 -45.033 1.00 51.83 117 ASP C O 1
ATOM 3815 N N . LEU C 1 118 ? -14.958 -35.729 -43.040 1.00 50.07 118 LEU C N 1
ATOM 3816 C CA . LEU C 1 118 ? -15.607 -34.625 -42.340 1.00 48.18 118 LEU C CA 1
ATOM 3817 C C . LEU C 1 118 ? -14.600 -33.592 -41.840 1.00 47.68 118 LEU C C 1
ATOM 3818 O O . LEU C 1 118 ? -13.440 -33.916 -41.588 1.00 48.55 118 LEU C O 1
ATOM 3831 N N . ILE C 1 120 ? -14.821 -30.416 -39.032 1.00 39.61 120 ILE C N 1
ATOM 3832 C CA . ILE C 1 120 ? -15.461 -29.481 -38.123 1.00 35.14 120 ILE C CA 1
ATOM 3833 C C . ILE C 1 120 ? -14.747 -28.153 -38.306 1.00 33.73 120 ILE C C 1
ATOM 3834 O O . ILE C 1 120 ? -13.521 -28.061 -38.147 1.00 31.61 120 ILE C O 1
ATOM 3839 N N . VAL C 1 121 ? -15.507 -27.132 -38.679 1.00 31.36 121 VAL C N 1
ATOM 3840 C CA . VAL C 1 121 ? -14.919 -25.814 -38.875 1.00 31.60 121 VAL C CA 1
ATOM 3841 C C . VAL C 1 121 ? -15.314 -24.928 -37.708 1.00 29.39 121 VAL C C 1
ATOM 3842 O O . VAL C 1 121 ? -16.501 -24.795 -37.396 1.00 28.36 121 VAL C O 1
ATOM 3846 N N . PRO C 1 122 ? -14.318 -24.338 -37.025 1.00 27.03 122 PRO C N 1
ATOM 3847 C CA . PRO C 1 122 ? -14.595 -23.460 -35.886 1.00 24.10 122 PRO C CA 1
ATOM 3848 C C . PRO C 1 122 ? -14.754 -22.024 -36.392 1.00 22.71 122 PRO C C 1
ATOM 3849 O O . PRO C 1 122 ? -14.183 -21.653 -37.421 1.00 17.91 122 PRO C O 1
ATOM 3853 N N . GLY C 1 123 ? -15.522 -21.227 -35.659 1.00 21.75 123 GLY C N 1
ATOM 3854 C CA . GLY C 1 123 ? -15.718 -19.848 -36.043 1.00 23.28 123 GLY C CA 1
ATOM 3855 C C . GLY C 1 123 ? -16.262 -19.017 -34.907 1.00 24.95 123 GLY C C 1
ATOM 3856 O O . GLY C 1 123 ? -16.772 -19.549 -33.912 1.00 25.89 123 GLY C O 1
ATOM 3857 N N . VAL C 1 124 ? -16.169 -17.702 -35.043 1.00 24.67 124 VAL C N 1
ATOM 3858 C CA . VAL C 1 124 ? -16.674 -16.843 -33.989 1.00 27.35 124 VAL C CA 1
ATOM 3859 C C . VAL C 1 124 ? -18.130 -16.461 -34.211 1.00 29.79 124 VAL C C 1
ATOM 3860 O O . VAL C 1 124 ? -18.939 -16.492 -33.281 1.00 32.03 124 VAL C O 1
ATOM 3864 N N . CYS C 1 125 ? -18.451 -16.079 -35.442 1.00 31.72 125 CYS C N 1
ATOM 3865 C CA . CYS C 1 125 ? -19.812 -15.684 -35.794 1.00 33.58 125 CYS C CA 1
ATOM 3866 C C . CYS C 1 125 ? -20.276 -16.429 -37.030 1.00 34.71 125 CYS C C 1
ATOM 3867 O O . CYS C 1 125 ? -19.488 -16.718 -37.942 1.00 33.02 125 CYS C O 1
ATOM 3870 N N . PHE C 1 126 ? -21.568 -16.726 -37.064 1.00 34.83 126 PHE C N 1
ATOM 3871 C CA . PHE C 1 126 ? -22.148 -17.436 -38.193 1.00 34.72 126 PHE C CA 1
ATOM 3872 C C . PHE C 1 126 ? -23.517 -16.862 -38.527 1.00 35.85 126 PHE C C 1
ATOM 3873 O O . PHE C 1 126 ? -24.248 -16.423 -37.633 1.00 35.75 126 PHE C O 1
ATOM 3881 N N . ASP C 1 127 ? -23.854 -16.844 -39.815 1.00 34.67 127 ASP C N 1
ATOM 3882 C CA . ASP C 1 127 ? -25.179 -16.404 -40.232 1.00 35.17 127 ASP C CA 1
ATOM 3883 C C . ASP C 1 127 ? -25.864 -17.696 -40.682 1.00 35.28 127 ASP C C 1
ATOM 3884 O O . ASP C 1 127 ? -25.182 -18.658 -41.058 1.00 33.13 127 ASP C O 1
ATOM 3889 N N . VAL C 1 128 ? -27.196 -17.732 -40.630 1.00 35.47 128 VAL C N 1
ATOM 3890 C CA . VAL C 1 128 ? -27.950 -18.928 -41.016 1.00 35.62 128 VAL C CA 1
ATOM 3891 C C . VAL C 1 128 ? -27.651 -19.460 -42.410 1.00 36.55 128 VAL C C 1
ATOM 3892 O O . VAL C 1 128 ? -28.123 -20.535 -42.768 1.00 37.91 128 VAL C O 1
ATOM 3896 N N . ASN C 1 129 ? -26.880 -18.708 -43.190 1.00 36.37 129 ASN C N 1
ATOM 3897 C CA . ASN C 1 129 ? -26.516 -19.122 -44.540 1.00 36.01 129 ASN C CA 1
ATOM 3898 C C . ASN C 1 129 ? -25.187 -19.878 -44.580 1.00 34.09 129 ASN C C 1
ATOM 3899 O O . ASN C 1 129 ? -24.689 -20.220 -45.654 1.00 34.41 129 ASN C O 1
ATOM 3904 N N . GLY C 1 130 ? -24.602 -20.128 -43.412 1.00 32.71 130 GLY C N 1
ATOM 3905 C CA . GLY C 1 130 ? -23.338 -20.856 -43.360 1.00 30.18 130 GLY C CA 1
ATOM 3906 C C . GLY C 1 130 ? -22.088 -20.017 -43.564 1.00 29.14 130 GLY C C 1
ATOM 3907 O O . GLY C 1 130 ? -21.007 -20.547 -43.807 1.00 29.87 130 GLY C O 1
ATOM 3908 N N . PHE C 1 131 ? -22.227 -18.703 -43.477 1.00 28.40 131 PHE C N 1
ATOM 3909 C CA . PHE C 1 131 ? -21.087 -17.835 -43.636 1.00 29.89 131 PHE C CA 1
ATOM 3910 C C . PHE C 1 131 ? -20.603 -17.492 -42.249 1.00 30.87 131 PHE C C 1
ATOM 3911 O O . PHE C 1 131 ? -21.395 -17.466 -41.296 1.00 31.27 131 PHE C O 1
ATOM 3919 N N . ARG C 1 132 ? -19.308 -17.235 -42.104 1.00 30.85 132 ARG C N 1
ATOM 3920 C CA . ARG C 1 132 ? -18.825 -16.977 -40.752 1.00 32.78 132 ARG C CA 1
ATOM 3921 C C . ARG C 1 132 ? -17.759 -15.920 -40.586 1.00 31.43 132 ARG C C 1
ATOM 3922 O O . ARG C 1 132 ? -17.056 -15.564 -41.527 1.00 32.97 132 ARG C O 1
ATOM 3930 N N . VAL C 1 133 ? -17.656 -15.419 -39.363 1.00 30.41 133 VAL C N 1
ATOM 3931 C CA . VAL C 1 133 ? -16.639 -14.443 -39.026 1.00 29.29 133 VAL C CA 1
ATOM 3932 C C . VAL C 1 133 ? -15.541 -15.243 -38.309 1.00 27.57 133 VAL C C 1
ATOM 3933 O O . VAL C 1 133 ? -15.727 -15.678 -37.169 1.00 25.34 133 VAL C O 1
ATOM 3937 N N . GLY C 1 134 ? -14.426 -15.450 -39.012 1.00 25.97 134 GLY C N 1
ATOM 3938 C CA . GLY C 1 134 ? -13.292 -16.201 -38.494 1.00 24.61 134 GLY C CA 1
ATOM 3939 C C . GLY C 1 134 ? -12.595 -15.624 -37.272 1.00 25.29 134 GLY C C 1
ATOM 3940 O O . GLY C 1 134 ? -13.147 -14.756 -36.572 1.00 22.62 134 GLY C O 1
ATOM 3941 N N . PHE C 1 135 ? -11.384 -16.117 -36.996 1.00 25.90 135 PHE C N 1
ATOM 3942 C CA . PHE C 1 135 ? -10.606 -15.645 -35.844 1.00 25.81 135 PHE C CA 1
ATOM 3943 C C . PHE C 1 135 ? -9.644 -14.582 -36.319 1.00 27.59 135 PHE C C 1
ATOM 3944 O O . PHE C 1 135 ? -9.122 -13.789 -35.537 1.00 29.69 135 PHE C O 1
ATOM 3952 N N . GLY C 1 136 ? -9.459 -14.549 -37.628 1.00 29.68 136 GLY C N 1
ATOM 3953 C CA . GLY C 1 136 ? -8.559 -13.597 -38.222 1.00 31.72 136 GLY C CA 1
ATOM 3954 C C . GLY C 1 136 ? -7.543 -14.411 -38.983 1.00 35.75 136 GLY C C 1
ATOM 3955 O O . GLY C 1 136 ? -7.491 -15.639 -38.845 1.00 38.65 136 GLY C O 1
ATOM 3956 N N . GLY C 1 137 ? -6.733 -13.745 -39.792 1.00 36.52 137 GLY C N 1
ATOM 3957 C CA . GLY C 1 137 ? -5.737 -14.463 -40.555 1.00 36.29 137 GLY C CA 1
ATOM 3958 C C . GLY C 1 137 ? -6.398 -15.344 -41.588 1.00 35.33 137 GLY C C 1
ATOM 3959 O O . GLY C 1 137 ? -5.717 -15.982 -42.383 1.00 36.92 137 GLY C O 1
ATOM 3960 N N . GLY C 1 138 ? -7.724 -15.387 -41.572 1.00 35.92 138 GLY C N 1
ATOM 3961 C CA . GLY C 1 138 ? -8.464 -16.191 -42.536 1.00 38.21 138 GLY C CA 1
ATOM 3962 C C . GLY C 1 138 ? -7.755 -17.416 -43.084 1.00 39.57 138 GLY C C 1
ATOM 3963 O O . GLY C 1 138 ? -7.535 -17.514 -44.290 1.00 38.39 138 GLY C O 1
ATOM 3964 N N . TYR C 1 139 ? -7.397 -18.345 -42.197 1.00 42.09 139 TYR C N 1
ATOM 3965 C CA . TYR C 1 139 ? -6.709 -19.582 -42.578 1.00 45.11 139 TYR C CA 1
ATOM 3966 C C . TYR C 1 139 ? -7.686 -20.525 -43.271 1.00 48.17 139 TYR C C 1
ATOM 3967 O O . TYR C 1 139 ? -7.339 -21.194 -44.246 1.00 48.01 139 TYR C O 1
ATOM 3976 N N . TYR C 1 140 ? -8.909 -20.562 -42.751 1.00 51.31 140 TYR C N 1
ATOM 3977 C CA . TYR C 1 140 ? -9.966 -21.411 -43.282 1.00 53.94 140 TYR C CA 1
ATOM 3978 C C . TYR C 1 140 ? -10.556 -20.875 -44.574 1.00 56.35 140 TYR C C 1
ATOM 3979 O O . TYR C 1 140 ? -10.988 -21.648 -45.435 1.00 58.57 140 TYR C O 1
ATOM 3988 N N . ASP C 1 141 ? -10.585 -19.554 -44.710 1.00 57.42 141 ASP C N 1
ATOM 3989 C CA . ASP C 1 141 ? -11.123 -18.945 -45.915 1.00 58.97 141 ASP C CA 1
ATOM 3990 C C . ASP C 1 141 ? -10.487 -19.563 -47.148 1.00 59.83 141 ASP C C 1
ATOM 3991 O O . ASP C 1 141 ? -11.187 -19.928 -48.096 1.00 60.80 141 ASP C O 1
ATOM 3996 N N . ARG C 1 142 ? -9.163 -19.697 -47.135 1.00 59.96 142 ARG C N 1
ATOM 3997 C CA . ARG C 1 142 ? -8.472 -20.272 -48.286 1.00 60.80 142 ARG C CA 1
ATOM 3998 C C . ARG C 1 142 ? -8.471 -21.800 -48.265 1.00 59.01 142 ARG C C 1
ATOM 3999 O O . ARG C 1 142 ? -8.457 -22.442 -49.324 1.00 58.84 142 ARG C O 1
ATOM 4007 N N . TYR C 1 143 ? -8.487 -22.388 -47.071 1.00 55.09 143 TYR C N 1
ATOM 4008 C CA . TYR C 1 143 ? -8.489 -23.837 -46.996 1.00 51.24 143 TYR C CA 1
ATOM 4009 C C . TYR C 1 143 ? -9.811 -24.345 -47.546 1.00 50.87 143 TYR C C 1
ATOM 4010 O O . TYR C 1 143 ? -9.834 -25.269 -48.351 1.00 49.93 143 TYR C O 1
ATOM 4019 N N . LEU C 1 144 ? -10.908 -23.731 -47.118 1.00 50.38 144 LEU C N 1
ATOM 4020 C CA . LEU C 1 144 ? -12.225 -24.140 -47.581 1.00 52.07 144 LEU C CA 1
ATOM 4021 C C . LEU C 1 144 ? -12.393 -24.035 -49.100 1.00 53.46 144 LEU C C 1
ATOM 4022 O O . LEU C 1 144 ? -13.116 -24.825 -49.707 1.00 53.64 144 LEU C O 1
ATOM 4027 N N . SER C 1 145 ? -11.716 -23.069 -49.714 1.00 54.97 145 SER C N 1
ATOM 4028 C CA . SER C 1 145 ? -11.803 -22.878 -51.158 1.00 55.33 145 SER C CA 1
ATOM 4029 C C . SER C 1 145 ? -11.078 -23.989 -51.928 1.00 55.55 145 SER C C 1
ATOM 4030 O O . SER C 1 145 ? -11.334 -24.201 -53.112 1.00 55.46 145 SER C O 1
ATOM 4033 N N . GLU C 1 146 ? -10.173 -24.698 -51.259 1.00 55.73 146 GLU C N 1
ATOM 4034 C CA . GLU C 1 146 ? -9.439 -25.786 -51.905 1.00 55.01 146 GLU C CA 1
ATOM 4035 C C . GLU C 1 146 ? -9.975 -27.132 -51.397 1.00 52.64 146 GLU C C 1
ATOM 4036 O O . GLU C 1 146 ? -9.545 -28.202 -51.838 1.00 51.58 146 GLU C O 1
ATOM 4042 N N . TYR C 1 147 ? -10.921 -27.061 -50.463 1.00 50.61 147 TYR C N 1
ATOM 4043 C CA . TYR C 1 147 ? -11.543 -28.245 -49.874 1.00 48.49 147 TYR C CA 1
ATOM 4044 C C . TYR C 1 147 ? -12.875 -28.526 -50.576 1.00 48.21 147 TYR C C 1
ATOM 4045 O O . TYR C 1 147 ? -13.668 -27.612 -50.812 1.00 45.71 147 TYR C O 1
ATOM 4054 N N . GLU C 1 148 ? -13.112 -29.791 -50.910 1.00 48.67 148 GLU C N 1
ATOM 4055 C CA . GLU C 1 148 ? -14.345 -30.172 -51.589 1.00 51.43 148 GLU C CA 1
ATOM 4056 C C . GLU C 1 148 ? -15.271 -30.945 -50.660 1.00 50.31 148 GLU C C 1
ATOM 4057 O O . GLU C 1 148 ? -16.501 -30.909 -50.803 1.00 50.46 148 GLU C O 1
ATOM 4063 N N . GLY C 1 149 ? -14.665 -31.640 -49.702 1.00 48.05 149 GLY C N 1
ATOM 4064 C CA . GLY C 1 149 ? -15.419 -32.457 -48.763 1.00 42.54 149 GLY C CA 1
ATOM 4065 C C . GLY C 1 149 ? -16.451 -31.765 -47.899 1.00 39.48 149 GLY C C 1
ATOM 4066 O O . GLY C 1 149 ? -16.616 -30.546 -47.928 1.00 39.46 149 GLY C O 1
ATOM 4067 N N . LYS C 1 150 ? -17.147 -32.577 -47.117 1.00 36.76 150 LYS C N 1
ATOM 4068 C CA . LYS C 1 150 ? -18.181 -32.102 -46.223 1.00 34.09 150 LYS C CA 1
ATOM 4069 C C . LYS C 1 150 ? -17.618 -31.219 -45.094 1.00 33.05 150 LYS C C 1
ATOM 4070 O O . LYS C 1 150 ? -16.516 -31.451 -44.581 1.00 32.71 150 LYS C O 1
ATOM 4076 N N . THR C 1 151 ? -18.377 -30.193 -44.727 1.00 28.34 151 THR C N 1
ATOM 4077 C CA . THR C 1 151 ? -17.958 -29.244 -43.705 1.00 24.72 151 THR C CA 1
ATOM 4078 C C . THR C 1 151 ? -19.124 -28.888 -42.807 1.00 23.47 151 THR C C 1
ATOM 4079 O O . THR C 1 151 ? -20.132 -28.367 -43.266 1.00 25.94 151 THR C O 1
ATOM 4083 N N . VAL C 1 152 ? -18.988 -29.138 -41.522 1.00 21.27 152 VAL C N 1
ATOM 4084 C CA . VAL C 1 152 ? -20.068 -28.835 -40.599 1.00 19.71 152 VAL C CA 1
ATOM 4085 C C . VAL C 1 152 ? -19.480 -27.874 -39.522 1.00 18.72 152 VAL C C 1
ATOM 4086 O O . VAL C 1 152 ? -18.275 -27.863 -39.270 1.00 18.30 152 VAL C O 1
ATOM 4090 N N . SER C 1 153 ? -20.311 -27.048 -38.909 1.00 17.44 153 SER C N 1
ATOM 4091 C CA . SER C 1 153 ? -19.786 -26.117 -37.921 1.00 17.42 153 SER C CA 1
ATOM 4092 C C . SER C 1 153 ? -20.539 -26.233 -36.622 1.00 16.62 153 SER C C 1
ATOM 4093 O O . SER C 1 153 ? -21.776 -26.255 -36.616 1.00 18.01 153 SER C O 1
ATOM 4096 N N . LEU C 1 154 ? -19.804 -26.352 -35.524 1.0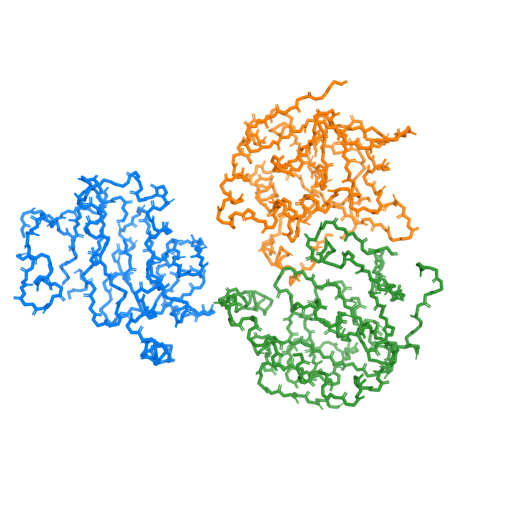0 14.75 154 LEU C N 1
ATOM 4097 C CA . LEU C 1 154 ? -20.447 -26.439 -34.221 1.00 17.40 154 LEU C CA 1
ATOM 4098 C C . LEU C 1 154 ? -20.515 -25.027 -33.682 1.00 17.30 154 LEU C C 1
ATOM 4099 O O . LEU C 1 154 ? -19.555 -24.273 -33.800 1.00 16.78 154 LEU C O 1
ATOM 4104 N N . LEU C 1 155 ? -21.644 -24.659 -33.096 1.00 19.00 155 LEU C N 1
ATOM 4105 C CA . LEU C 1 155 ? -21.784 -23.318 -32.554 1.00 20.73 155 LEU C CA 1
ATOM 4106 C C . LEU C 1 155 ? -23.029 -23.194 -31.736 1.00 22.26 155 LEU C C 1
ATOM 4107 O O . LEU C 1 155 ? -23.964 -23.985 -31.880 1.00 23.27 155 LEU C O 1
ATOM 4112 N N . LEU C 1 156 ? -23.042 -22.191 -30.868 1.00 25.56 156 LEU C N 1
ATOM 4113 C CA . LEU C 1 156 ? -24.194 -21.944 -30.009 1.00 27.57 156 LEU C CA 1
ATOM 4114 C C . LEU C 1 156 ? -25.144 -20.964 -30.676 1.00 28.30 156 LEU C C 1
ATOM 4115 O O . LEU C 1 156 ? -24.746 -20.200 -31.550 1.00 29.26 156 LEU C O 1
ATOM 4120 N N . GLU C 1 157 ? -26.404 -20.997 -30.279 1.00 29.75 157 GLU C N 1
ATOM 4121 C CA . GLU C 1 157 ? -27.378 -20.091 -30.866 1.00 31.80 157 GLU C CA 1
ATOM 4122 C C . GLU C 1 157 ? -26.987 -18.609 -30.777 1.00 32.69 157 GLU C C 1
ATOM 4123 O O . GLU C 1 157 ? -27.348 -17.829 -31.659 1.00 33.20 157 GLU C O 1
ATOM 4129 N N . CYS C 1 158 ? -26.256 -18.207 -29.736 1.00 31.27 158 CYS C N 1
ATOM 4130 C CA . CYS C 1 158 ? -25.878 -16.796 -29.615 1.00 30.36 158 CYS C CA 1
ATOM 4131 C C . CYS C 1 158 ? -24.739 -16.362 -30.550 1.00 29.50 158 CYS C C 1
ATOM 4132 O O . CYS C 1 158 ? -24.340 -15.198 -30.552 1.00 28.73 158 CYS C O 1
ATOM 4135 N N . GLN C 1 159 ? -24.230 -17.304 -31.338 1.00 28.94 159 GLN C N 1
ATOM 4136 C CA . GLN C 1 159 ? -23.165 -17.043 -32.304 1.00 29.67 159 GLN C CA 1
ATOM 4137 C C . GLN C 1 159 ? -23.774 -16.858 -33.684 1.00 31.41 159 GLN C C 1
ATOM 4138 O O . GLN C 1 159 ? -23.093 -16.457 -34.629 1.00 28.89 159 GLN C O 1
ATOM 4144 N N . LEU C 1 160 ? -25.060 -17.186 -33.789 1.00 34.86 160 LEU C N 1
ATOM 4145 C CA . LEU C 1 160 ? -25.805 -17.102 -35.040 1.00 35.68 160 LEU C CA 1
ATOM 4146 C C . LEU C 1 160 ? -26.392 -15.711 -35.239 1.00 35.51 160 LEU C C 1
ATOM 4147 O O . LEU C 1 160 ? -26.893 -15.094 -34.300 1.00 35.48 160 LEU C O 1
ATOM 4152 N N . PHE C 1 161 ? -26.311 -15.220 -36.469 1.00 36.95 161 PHE C N 1
ATOM 4153 C CA . PHE C 1 161 ? -26.821 -13.893 -36.805 1.00 39.59 161 PHE C CA 1
ATOM 4154 C C . PHE C 1 161 ? -27.589 -13.901 -38.113 1.00 40.20 161 PHE C C 1
ATOM 4155 O O . PHE C 1 161 ? -27.392 -14.774 -38.960 1.00 40.02 161 PHE C O 1
ATOM 4163 N N . ALA C 1 162 ? -28.457 -12.907 -38.267 1.00 42.12 162 ALA C N 1
ATOM 4164 C CA . ALA C 1 162 ? -29.252 -12.746 -39.475 1.00 43.47 162 ALA C CA 1
ATOM 4165 C C . ALA C 1 162 ? -28.332 -12.774 -40.689 1.00 45.04 162 ALA C C 1
ATOM 4166 O O . ALA C 1 162 ? -28.636 -13.396 -41.713 1.00 43.81 162 ALA C O 1
ATOM 4168 N N . HIS C 1 163 ? -27.201 -12.093 -40.569 1.00 47.06 163 HIS C N 1
ATOM 4169 C CA . HIS C 1 163 ? -26.248 -12.056 -41.655 1.00 52.10 163 HIS C CA 1
ATOM 4170 C C . HIS C 1 163 ? -24.902 -11.489 -41.192 1.00 54.35 163 HIS C C 1
ATOM 4171 O O . HIS C 1 163 ? -24.833 -10.730 -40.217 1.00 53.83 163 HIS C O 1
ATOM 4178 N N . VAL C 1 164 ? -23.837 -11.881 -41.890 1.00 55.97 164 VAL C N 1
ATOM 4179 C CA . VAL C 1 164 ? -22.478 -11.443 -41.584 1.00 58.27 164 VAL C CA 1
ATOM 4180 C C . VAL C 1 164 ? -21.785 -10.959 -42.855 1.00 60.52 164 VAL C C 1
ATOM 4181 O O . VAL C 1 164 ? -22.186 -11.313 -43.958 1.00 60.74 164 VAL C O 1
ATOM 4185 N N . PRO C 1 165 ? -20.728 -10.143 -42.713 1.00 63.06 165 PRO C N 1
ATOM 4186 C CA . PRO C 1 165 ? -19.998 -9.628 -43.877 1.00 64.95 165 PRO C CA 1
ATOM 4187 C C . PRO C 1 165 ? -19.485 -10.747 -44.767 1.00 66.09 165 PRO C C 1
ATOM 4188 O O . PRO C 1 165 ? -18.644 -11.541 -44.350 1.00 66.15 165 PRO C O 1
ATOM 4192 N N . ARG C 1 166 ? -20.005 -10.812 -45.988 1.00 68.07 166 ARG C N 1
ATOM 4193 C CA . ARG C 1 166 ? -19.588 -11.833 -46.935 1.00 70.36 166 ARG C CA 1
ATOM 4194 C C . ARG C 1 166 ? -18.995 -11.191 -48.171 1.00 71.31 166 ARG C C 1
ATOM 4195 O O . ARG C 1 166 ? -19.720 -10.709 -49.041 1.00 71.91 166 ARG C O 1
ATOM 4203 N N . LEU C 1 167 ? -17.670 -11.177 -48.239 1.00 72.31 167 LEU C N 1
ATOM 4204 C CA . LEU C 1 167 ? -16.969 -10.606 -49.377 1.00 72.25 167 LEU C CA 1
ATOM 4205 C C . LEU C 1 167 ? -16.672 -11.750 -50.335 1.00 71.50 167 LEU C C 1
ATOM 4206 O O . LEU C 1 167 ? -16.132 -12.779 -49.930 1.00 72.38 167 LEU C O 1
ATOM 4211 N N . PRO C 1 168 ? -17.032 -11.586 -51.620 1.00 73.29 168 PRO C N 1
ATOM 4212 C CA . PRO C 1 168 ? -16.816 -12.595 -52.660 1.00 69.50 168 PRO C CA 1
ATOM 4213 C C . PRO C 1 168 ? -15.608 -13.511 -52.477 1.00 67.38 168 PRO C C 1
ATOM 4214 O O . PRO C 1 168 ? -14.573 -13.123 -51.922 1.00 68.44 168 PRO C O 1
ATOM 4218 N N . HIS C 1 169 ? -15.784 -14.735 -52.965 1.00 64.24 169 HIS C N 1
ATOM 4219 C CA . HIS C 1 169 ? -14.798 -15.808 -52.891 1.00 62.56 169 HIS C CA 1
ATOM 4220 C C . HIS C 1 169 ? -14.735 -16.320 -51.457 1.00 60.83 169 HIS C C 1
ATOM 4221 O O . HIS C 1 169 ? -13.683 -16.707 -50.943 1.00 59.69 169 HIS C O 1
ATOM 4228 N N . ASP C 1 170 ? -15.892 -16.277 -50.814 1.00 60.86 170 ASP C N 1
ATOM 4229 C CA . ASP C 1 170 ? -16.038 -16.760 -49.466 1.00 59.46 170 ASP C CA 1
ATOM 4230 C C . ASP C 1 170 ? -16.904 -17.990 -49.624 1.00 58.63 170 ASP C C 1
ATOM 4231 O O . ASP C 1 170 ? -17.908 -17.965 -50.352 1.00 58.78 170 ASP C O 1
ATOM 4236 N N . ILE C 1 171 ? -16.513 -19.078 -48.972 1.00 56.12 171 ILE C N 1
ATOM 4237 C CA . ILE C 1 171 ? -17.293 -20.297 -49.070 1.00 51.73 171 ILE C CA 1
ATOM 4238 C C . ILE C 1 171 ? -17.972 -20.592 -47.746 1.00 49.76 171 ILE C C 1
ATOM 4239 O O . ILE C 1 171 ? -17.336 -20.600 -46.691 1.00 49.14 171 ILE C O 1
ATOM 4244 N N . PRO C 1 172 ? -19.291 -20.813 -47.788 1.00 47.09 172 PRO C N 1
ATOM 4245 C CA . PRO C 1 172 ? -20.065 -21.113 -46.587 1.00 46.61 172 PRO C CA 1
ATOM 4246 C C . PRO C 1 172 ? -19.939 -22.574 -46.183 1.00 45.59 172 PRO C C 1
ATOM 4247 O O . PRO C 1 172 ? -19.657 -23.444 -47.008 1.00 44.51 172 PRO C O 1
ATOM 4251 N N . VAL C 1 173 ? -20.141 -22.833 -44.900 1.00 45.82 173 VAL C N 1
ATOM 4252 C CA . VAL C 1 173 ? -20.067 -24.185 -44.377 1.00 46.65 173 VAL C CA 1
ATOM 4253 C C . VAL C 1 173 ? -21.417 -24.880 -44.591 1.00 46.81 173 VAL C C 1
ATOM 4254 O O . VAL C 1 173 ? -22.475 -24.341 -44.271 1.00 47.20 173 VAL C O 1
ATOM 4258 N N . HIS C 1 174 ? -21.358 -26.091 -45.129 1.00 46.88 174 HIS C N 1
ATOM 4259 C CA . HIS C 1 174 ? -22.538 -26.884 -45.454 1.00 46.28 174 HIS C CA 1
ATOM 4260 C C . HIS C 1 174 ? -23.484 -27.235 -44.323 1.00 45.20 174 HIS C C 1
ATOM 4261 O O . HIS C 1 174 ? -24.665 -27.478 -44.561 1.00 44.64 174 HIS C O 1
ATOM 4268 N N . LYS C 1 175 ? -22.977 -27.260 -43.096 1.00 45.58 175 LYS C N 1
ATOM 4269 C CA . LYS C 1 175 ? -23.797 -27.636 -41.943 1.00 44.49 175 LYS C CA 1
ATOM 4270 C C . LYS C 1 175 ? -23.518 -26.840 -40.662 1.00 42.22 175 LYS C C 1
ATOM 4271 O O . LYS C 1 175 ? -22.373 -26.699 -40.249 1.00 41.77 175 LYS C O 1
ATOM 4277 N N . LEU C 1 176 ? -24.575 -26.345 -40.030 1.00 39.94 176 LEU C N 1
ATOM 4278 C CA . LEU C 1 176 ? -24.454 -25.606 -38.780 1.00 39.47 176 LEU C CA 1
ATOM 4279 C C . LEU C 1 176 ? -25.200 -26.373 -37.689 1.00 39.96 176 LEU C C 1
ATOM 4280 O O . LEU C 1 176 ? -26.384 -26.686 -37.836 1.00 39.67 176 LEU C O 1
ATOM 4285 N N . ILE C 1 177 ? -24.510 -26.689 -36.597 1.00 40.05 177 ILE C N 1
ATOM 4286 C CA . ILE C 1 177 ? -25.146 -27.417 -35.505 1.00 39.08 177 ILE C CA 1
ATOM 4287 C C . ILE C 1 177 ? -25.150 -26.565 -34.251 1.00 39.66 177 ILE C C 1
ATOM 4288 O O . ILE C 1 177 ? -24.092 -26.233 -33.717 1.00 40.38 177 ILE C O 1
ATOM 4293 N N . THR C 1 178 ? -26.347 -26.205 -33.793 1.00 40.62 178 THR C N 1
ATOM 4294 C CA . THR C 1 178 ? -26.494 -25.374 -32.603 1.00 42.53 178 THR C CA 1
ATOM 4295 C C . THR C 1 178 ? -27.267 -26.081 -31.501 1.00 44.44 178 THR C C 1
ATOM 4296 O O . THR C 1 178 ? -27.657 -27.243 -31.641 1.00 45.26 178 THR C O 1
ATOM 4300 N N . GLU C 1 179 ? -27.474 -25.353 -30.405 1.00 46.00 179 GLU C N 1
ATOM 4301 C CA . GLU C 1 179 ? -28.197 -25.834 -29.227 1.00 47.15 179 GLU C CA 1
ATOM 4302 C C . GLU C 1 179 ? -29.682 -26.092 -29.519 1.00 47.94 179 GLU C C 1
ATOM 4303 O O . GLU C 1 179 ? -30.377 -26.685 -28.699 1.00 49.20 179 GLU C O 1
ATOM 4309 N N . ASP C 1 180 ? -30.171 -25.643 -30.673 1.00 48.19 180 ASP C N 1
ATOM 4310 C CA . ASP C 1 180 ? -31.578 -25.862 -31.028 1.00 50.05 180 ASP C CA 1
ATOM 4311 C C . ASP C 1 180 ? -31.789 -26.379 -32.448 1.00 50.48 180 ASP C C 1
ATOM 4312 O O . ASP C 1 180 ? -32.115 -27.550 -32.647 1.00 50.68 180 ASP C O 1
ATOM 4317 N N . ARG C 1 181 ? -31.610 -25.494 -33.429 1.00 49.38 181 ARG C N 1
ATOM 4318 C CA . ARG C 1 181 ? -31.797 -25.857 -34.824 1.00 48.35 181 ARG C CA 1
ATOM 4319 C C . ARG C 1 181 ? -30.578 -26.523 -35.439 1.00 48.77 181 ARG C C 1
ATOM 4320 O O . ARG C 1 181 ? -29.502 -26.542 -34.841 1.00 47.23 181 ARG C O 1
ATOM 4328 N N . ILE C 1 182 ? -30.773 -27.073 -36.638 1.00 49.81 182 ILE C N 1
ATOM 4329 C CA . ILE C 1 182 ? -29.719 -27.748 -37.393 1.00 51.13 182 ILE C CA 1
ATOM 4330 C C . ILE C 1 182 ? -29.766 -27.236 -38.833 1.00 51.90 182 ILE C C 1
ATOM 4331 O O . ILE C 1 182 ? -30.282 -27.912 -39.715 1.00 54.11 182 ILE C O 1
ATOM 4336 N N . ILE C 1 183 ? -29.234 -26.040 -39.065 1.00 52.56 183 ILE C N 1
ATOM 4337 C CA . ILE C 1 183 ? -29.232 -25.457 -40.401 1.00 53.40 183 ILE C CA 1
ATOM 4338 C C . ILE C 1 183 ? -28.427 -26.294 -41.384 1.00 55.08 183 ILE C C 1
ATOM 4339 O O . ILE C 1 183 ? -27.334 -26.758 -41.065 1.00 54.56 183 ILE C O 1
ATOM 4344 N N . SER C 1 184 ? -28.970 -26.487 -42.582 1.00 58.19 184 SER C N 1
ATOM 4345 C CA . SER C 1 184 ? -28.288 -27.277 -43.606 1.00 61.76 184 SER C CA 1
ATOM 4346 C C . SER C 1 184 ? -28.165 -26.497 -44.903 1.00 64.93 184 SER C C 1
ATOM 4347 O O . SER C 1 184 ? -28.495 -27.017 -45.965 1.00 65.46 184 SER C O 1
ATOM 4350 N N . CYS C 1 185 ? -27.685 -25.260 -44.828 1.00 67.90 185 CYS C N 1
ATOM 4351 C CA . CYS C 1 185 ? -27.542 -24.437 -46.027 1.00 71.24 185 CYS C CA 1
ATOM 4352 C C . CYS C 1 185 ? -26.664 -25.056 -47.119 1.00 73.65 185 CYS C C 1
ATOM 4353 O O . CYS C 1 18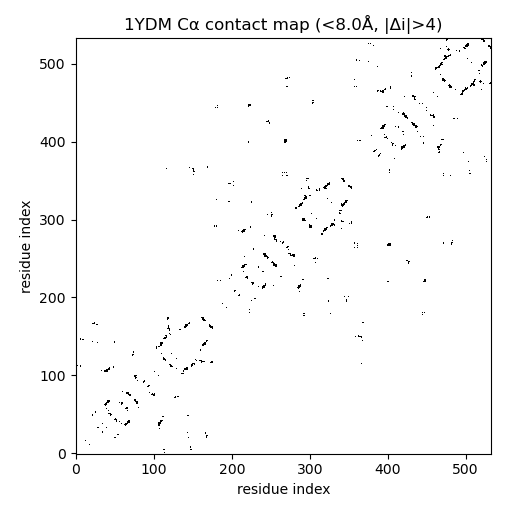5 ? -25.469 -25.266 -46.927 1.00 74.59 185 CYS C O 1
ATOM 4356 N N . PHE C 1 186 ? -27.279 -25.347 -48.263 1.00 76.14 186 PHE C N 1
ATOM 4357 C CA . PHE C 1 186 ? -26.584 -25.927 -49.411 1.00 79.03 186 PHE C CA 1
ATOM 4358 C C . PHE C 1 186 ? -26.292 -24.840 -50.452 1.00 79.08 186 PHE C C 1
ATOM 4359 O O . PHE C 1 186 ? -25.160 -24.827 -50.987 1.00 78.37 186 PHE C O 1
#

InterPro domains:
  IPR002698 5-formyltetrahydrofolate cyclo-ligase [PF01812] (2-179)
  IPR002698 5-formyltetrahydrofolate cyclo-ligase [PIRSF006806] (1-181)
  IPR002698 5-formyltetrahydrofolate cyclo-ligase [PTHR23407] (2-185)
  IPR002698 5-formyltetrahydrofolate cyclo-ligase [TIGR02727] (2-179)
  IPR024185 5-formyltetrahydrofolate cyclo-ligase-like domain superfamily [G3DSA:3.40.50.10420] (1-187)
  IPR037171 NagB/RpiA transferase-like [SSF100950] (1-185)

Foldseek 3Di:
DLLVQLVVVLVVDDPVRLVLLLVLVVVVCPDVLNVPWQEEEDEQDDDSWRHCVVPCVVSVVVNRWYWYDDCVLEATFTQDDDPCVVVVSVVNDDSDDPGRPDQVNGAEEDTAQAAELAQWGDHPPSNNVLQVVVVHDHAYEYEDEPSRYDHDDDDDPSGDGHAKYHTSVGIHGHD/DCLVQLVVVQVVDDPVVLVLLLVLVVVQCVDPLRLVWQEAEDEQDADSWRHCLVVVVVCVVSPHWYWYDDADPPDLGFTATADDDPCSVVCSVVNDPGCGPGDTDDQVRHAEEDTASAEELQQDGDHPPSCNCQVVQQPHPHAYEYEDEPSRYDNDDDDDPGGDGHQWYYTSVGIHGHD/DLLVQLVCVLVVDDPVRLVQLLVVVVVVCPDPLNVVWQEAEDELDDDSWNHCLVVVVVQVVVVHWYWYDDADPPALEFTATQPDDPCSVCCSVVNDPGDVSDDTQDLVNHAEEDTAQAEELQQFGHHPDSPSVQVVVLVHDHAYEYEDEPSRYDNDDDDDPSGDGHQWYDYSDDIRGND

Sequence (533 aa):
QLRKKTLEALSALSNEDILQKTERYKYLFSLPEWQNAGTIAVTISRGLEIPTRPVIEQAWEEGKQVCIPKCTKKQFRTYQTDDQLETVYAGLLEPVKTKEVNPSQIDLIVPGVCFDVNGFRVGFGGGYYDRYLSEYEGKTVSLLLECQLFAHVPRLPHDIPVHKLITEDRIISCFQLRKKTLEALSALSNEDILQKTERYKYLFSLPEWQNAGTIAVTISRGLEIPTRPVIEQAWEEGKQVCIPKCHPDTKKQFRTYQTDDQLETVYAGLLEPVIKTKEVNPSQIDLIVPGVCFDVNGFRVGFGGGYYDRYLSEYEGKTVSLLLECQLFAHVPRLPHDIPVHKLITEDRIISCFQLRKKTLEALSALSNEDILQKTERYKYLFSLPEWQNAGTIAVTISRGLEIPTRPVIEQAWEEGKQVCIPKCHPDTKKQFRTYQTDDQLETVYAGLLEPVEKTKEVNPSQIDLIVPGVCFDVNGFRVGFGGGYYDRYLSEYEGKTVSLLLECQLFAHVPRLPHDIPVHKLITEDRIISCF